Protein AF-A0A957PQ03-F1 (afdb_monomer)

Foldseek 3Di:
DFFPLLLLLQQLVVVCVVVVLFDAQAEEFEADLDPNLLSVLVNCLVRNYAYEYEYEPVRDVVSVVSSVVSVHHYHYFHPPQDPPRCRDSNNVSVVCQVPGPRYDYSQCLADLSLLVSLLVPVLVVVCVVCVNQAAEEFEFADSQSNLNNNLVNNCVVPVRRAREYEAEPQAQVQVCLVVVNDRDPPDGGDDADAPDHGDNHHRPSRDSVSHPYYDYDYQLQLLVQQVVCCVPVVAFAGSSQSSRVVRVVVVCVPDDDDHDYHTDGGGGNPVACVASVDPVNCVVVPSDDDPLQQDFLLNLCVVDPDQDADAAEFLAFLLVVVVVCVVVVHFKHFYAYPVQFGDAMAGVVLVVVVVPDPDDDDSRGTCNVSGDHQPAEEERRHTVVVRVVCQVVPHWHFYDDPRHTRGIHHPVSVVCVVVVVD

Solvent-accessible surface area (backbone atoms only — not comparable to full-atom values): 22159 Å² total; per-residue (Å²): 122,61,38,61,31,30,56,32,23,38,42,43,53,54,50,33,46,75,72,62,63,40,54,91,65,18,33,45,21,31,61,37,75,49,59,48,45,48,11,34,32,53,42,24,54,76,68,52,34,44,40,40,32,19,25,45,63,83,56,59,68,67,49,55,51,54,42,41,73,51,65,32,47,77,45,75,22,59,66,87,38,48,89,86,35,74,57,4,27,59,39,44,22,54,47,48,25,71,70,41,81,50,28,39,62,63,45,67,42,63,29,63,49,35,15,47,40,17,38,77,40,58,19,51,51,54,39,62,78,42,76,63,56,60,39,33,40,30,31,50,33,38,46,22,16,61,56,28,9,27,28,54,38,43,36,73,76,40,70,82,45,43,25,33,36,19,34,37,59,32,35,34,52,62,55,15,54,77,48,80,72,38,80,53,92,88,69,66,63,48,88,69,79,57,60,82,41,37,37,82,63,85,36,76,22,39,51,65,88,50,51,75,44,74,36,72,26,49,56,51,55,9,37,52,40,19,53,46,37,30,75,77,70,67,47,62,35,21,44,42,23,6,24,17,51,49,18,44,53,63,53,52,73,74,57,80,81,94,77,39,73,47,73,51,65,47,31,42,25,82,84,35,52,92,32,73,70,25,66,66,50,23,42,76,71,65,53,46,77,82,58,69,59,74,37,31,45,40,58,52,56,69,45,41,85,81,68,82,70,67,68,44,47,74,69,40,26,42,50,60,53,52,49,53,27,64,76,68,75,44,63,64,31,48,25,20,50,98,88,48,35,64,72,23,28,40,42,57,66,44,57,54,53,56,74,68,48,100,67,91,82,56,60,77,42,55,40,63,86,53,52,37,75,62,88,36,73,42,47,42,80,37,37,38,52,81,48,42,60,44,40,75,77,68,43,55,39,38,27,29,61,90,56,28,74,66,39,76,47,43,66,63,58,53,51,37,40,74,70,66,75,68

Mean predicted aligned error: 11.16 Å

Sequence (422 aa):
GGSVKDRVGANIIEQAEKRGEIKPGGTIVEATSGNTGVGLAIAAALKGYKTIFVMPDKMSNEKILLLRAYGAKVVITPTEAGPGDPRSYYEVAKKFAREVPNAILANQYHNPDNPQTHIESTGPEIWEQTDGKVTDVIIGIGTGGTITGVGRYLKAKNPNITIVGVDIEGSILTEIWQNNGIIPPGAYPKTYKVEGIGEDFLPSTMDIRVVDAIERAGDRESFLWARQLVRQEGIFAGGSSGSAIAGALKYCRKLSGDRLTVVILPDSGSRYLSKFYDDKWMREFGFLTMEFGEMSLGDLMIAKQNKTLYTATLGDSIRKVELVMRQHAISQLPVVDKDGALVGLIEEVDMLKHMLEEHNHSNDEPIDSLVQKAGAVYSPSTSLDDAMHSLTEGLALIIVDGNRPAGILTKIDVLDFVAGKI

Secondary structure (DSSP, 8-state):
--BTHHHHHHHHHHHHHHTTSS-TT-EEEEE-SSHHHHHHHHHHHHHT-EEEEEEETTS-HHHHHHHHHTTPEEEEE-TT--TTSTTSHHHHHHHHHHHSTTEEE--TTT-THHHHHIIIIIHHHHHHHTTT---EEEEE-SSSHHHHHHHHHHHHH-TT-EEEEEEEBTBSHHHHHHTTT---TT------S--S---SS--TT--GGG--EEEEE-HHHHHHHHHHHHHHH---B-HHHHHHHHHHHHHHTT--SS--EEE---BBGGGGTTTTTSHHHHHHTT-S---GGG-BHHHHHHH-S--PPP-EETT-BHHHHHHHHHHHT-SEEEEE-TTS-EEEEEEHHHHHHHHTSSS---TTSBGGGTPBPPS-EE-TTSBHHHHHHHHHTTPPEEEEETTEEEEEE-HHHHHHHHTT--

Nearest PDB structures (foldseek):
  4l27-assembly2_C  TM=6.900E-01  e=5.111E-43  Homo sapiens
  4l28-assembly2_B  TM=6.724E-01  e=2.227E-42  Homo sapiens
  6c2h-assembly1_A  TM=9.148E-01  e=8.352E-32  Saccharomyces cerevisiae S288C
  7xrq-assembly1_A  TM=9.676E-01  e=1.534E-29  Candida albicans SC5314
  7xrq-assembly1_B  TM=9.569E-01  e=1.622E-27  Candida albicans SC5314

pLDDT: mean 92.01, std 8.08, range [51.25, 98.94]

Structure (mmCIF, N/CA/C/O backbone):
data_AF-A0A957PQ03-F1
#
_entry.id   AF-A0A957PQ03-F1
#
loop_
_atom_site.group_PDB
_atom_site.id
_atom_site.type_symbol
_atom_site.label_atom_id
_atom_site.label_alt_id
_atom_site.label_comp_id
_atom_site.label_asym_id
_atom_site.label_entity_id
_atom_site.label_seq_id
_atom_site.pdbx_PDB_ins_code
_atom_site.Cartn_x
_atom_site.Cartn_y
_atom_site.Cartn_z
_atom_site.occupancy
_atom_site.B_iso_or_equiv
_atom_site.auth_seq_id
_atom_site.auth_comp_id
_atom_site.auth_asym_id
_atom_site.auth_atom_id
_atom_site.pdbx_PDB_model_num
ATOM 1 N N . GLY A 1 1 ? 2.574 -13.586 -3.336 1.00 88.38 1 GLY A N 1
ATOM 2 C CA . GLY A 1 1 ? 2.830 -12.659 -2.216 1.00 88.38 1 GLY A CA 1
ATOM 3 C C . GLY A 1 1 ? 1.717 -11.649 -1.982 1.00 88.38 1 GLY A C 1
ATOM 4 O O . GLY A 1 1 ? 1.658 -11.086 -0.891 1.00 88.38 1 GLY A O 1
ATOM 5 N N . GLY A 1 2 ? 0.824 -11.422 -2.951 1.00 92.50 2 GLY A N 1
ATOM 6 C CA . GLY A 1 2 ? -0.335 -10.534 -2.802 1.00 92.50 2 GLY A CA 1
ATOM 7 C C . GLY A 1 2 ? -0.042 -9.091 -3.212 1.00 92.50 2 GLY A C 1
ATOM 8 O O . GLY A 1 2 ? -0.661 -8.173 -2.677 1.00 92.50 2 GLY A O 1
ATOM 9 N N . SER A 1 3 ? 0.940 -8.883 -4.098 1.00 95.69 3 SER A N 1
ATOM 10 C CA . SER A 1 3 ? 1.253 -7.562 -4.642 1.00 95.69 3 SER A CA 1
ATOM 11 C C . SER A 1 3 ? 1.918 -7.631 -6.019 1.00 95.69 3 SER A C 1
ATOM 13 O O . SER A 1 3 ? 2.562 -8.618 -6.370 1.00 95.69 3 SER A O 1
ATOM 15 N N . VAL A 1 4 ? 1.872 -6.523 -6.757 1.00 97.06 4 VAL A N 1
ATOM 16 C CA . VAL A 1 4 ? 2.559 -6.317 -8.041 1.00 97.06 4 VAL A CA 1
ATOM 17 C C . VAL A 1 4 ? 4.072 -6.553 -7.957 1.00 97.06 4 VAL A C 1
ATOM 19 O O . VAL A 1 4 ? 4.701 -6.928 -8.945 1.00 97.06 4 VAL A O 1
ATOM 22 N N . LYS A 1 5 ? 4.668 -6.372 -6.771 1.00 96.56 5 LYS A N 1
ATOM 23 C CA . LYS A 1 5 ? 6.111 -6.535 -6.554 1.00 96.56 5 LYS A CA 1
ATOM 24 C C . LYS A 1 5 ? 6.556 -7.998 -6.520 1.00 96.56 5 LYS A C 1
ATOM 26 O O . LYS A 1 5 ? 7.752 -8.249 -6.622 1.00 96.56 5 LYS A O 1
ATOM 31 N N . ASP A 1 6 ? 5.622 -8.951 -6.462 1.00 97.06 6 ASP A N 1
ATOM 32 C CA . ASP A 1 6 ? 5.926 -10.378 -6.617 1.00 97.06 6 ASP A CA 1
ATOM 33 C C . ASP A 1 6 ? 6.585 -10.653 -7.980 1.00 97.06 6 ASP A C 1
ATOM 35 O O . ASP A 1 6 ? 7.568 -11.387 -8.057 1.00 97.06 6 ASP A O 1
ATOM 39 N N . ARG A 1 7 ? 6.098 -9.985 -9.038 1.00 98.00 7 ARG A N 1
ATOM 40 C CA . ARG A 1 7 ? 6.652 -10.078 -10.399 1.00 98.00 7 ARG A CA 1
ATOM 41 C C . ARG A 1 7 ? 8.103 -9.604 -10.439 1.00 98.00 7 ARG A C 1
ATOM 43 O O . ARG A 1 7 ? 8.971 -10.281 -10.975 1.00 98.00 7 ARG A O 1
ATOM 50 N N . VAL A 1 8 ? 8.350 -8.441 -9.835 1.00 97.38 8 VAL A N 1
ATOM 51 C CA . VAL A 1 8 ? 9.665 -7.787 -9.821 1.00 97.38 8 VAL A CA 1
ATOM 52 C C . VAL A 1 8 ? 10.662 -8.597 -8.998 1.00 97.38 8 VAL A C 1
ATOM 54 O O . VAL A 1 8 ? 11.780 -8.826 -9.446 1.00 97.38 8 VAL A O 1
ATOM 57 N N . GLY A 1 9 ? 10.256 -9.065 -7.813 1.00 96.75 9 GLY A N 1
ATOM 58 C CA . GLY A 1 9 ? 11.115 -9.865 -6.944 1.00 96.75 9 GLY A CA 1
ATOM 59 C C . GLY A 1 9 ? 11.570 -11.167 -7.605 1.00 96.75 9 GLY A C 1
ATOM 60 O O . GLY A 1 9 ? 12.756 -11.486 -7.560 1.00 96.75 9 GLY A O 1
ATOM 61 N N . ALA A 1 10 ? 10.654 -11.882 -8.266 1.00 97.31 10 ALA A N 1
ATOM 62 C CA . ALA A 1 10 ? 10.994 -13.089 -9.013 1.00 97.31 10 ALA A CA 1
ATOM 63 C C . ALA A 1 10 ? 11.930 -12.787 -10.196 1.00 97.31 10 ALA A C 1
ATOM 65 O O . ALA A 1 10 ? 12.998 -13.393 -10.294 1.00 97.31 10 ALA A O 1
ATOM 66 N N . ASN A 1 11 ? 11.581 -11.807 -11.038 1.00 98.06 11 ASN A N 1
ATOM 67 C CA . ASN A 1 11 ? 12.360 -11.505 -12.238 1.00 98.06 11 ASN A CA 1
ATOM 68 C C . ASN A 1 11 ? 13.771 -10.992 -11.909 1.00 98.06 11 ASN A C 1
ATOM 70 O O . ASN A 1 11 ? 14.725 -11.424 -12.540 1.00 98.06 11 ASN A O 1
ATOM 74 N N . ILE A 1 12 ? 13.948 -10.140 -10.888 1.00 98.12 12 ILE A N 1
ATOM 75 C CA . ILE A 1 12 ? 15.289 -9.679 -10.477 1.00 98.12 12 ILE A CA 1
ATOM 76 C C . ILE A 1 12 ? 16.208 -10.869 -10.162 1.00 98.12 12 ILE A C 1
ATOM 78 O O . ILE A 1 12 ? 17.358 -10.892 -10.600 1.00 98.12 12 ILE A O 1
ATOM 82 N N . ILE A 1 13 ? 15.710 -11.867 -9.425 1.00 98.12 13 ILE A N 1
ATOM 83 C CA . ILE A 1 13 ? 16.502 -13.054 -9.079 1.00 98.12 13 ILE A CA 1
ATOM 84 C C . ILE A 1 13 ? 16.792 -13.887 -10.332 1.00 98.12 13 ILE A C 1
ATOM 86 O O . ILE A 1 13 ? 17.935 -14.275 -10.551 1.00 98.12 13 ILE A O 1
ATOM 90 N N . GLU A 1 14 ? 15.791 -14.121 -11.180 1.00 98.00 14 GLU A N 1
ATOM 91 C CA . GLU A 1 14 ? 15.952 -14.911 -12.409 1.00 98.00 14 GLU A CA 1
ATOM 92 C C . GLU A 1 14 ? 16.926 -14.282 -13.407 1.00 98.00 14 GLU A C 1
ATOM 94 O O . GLU A 1 14 ? 17.697 -14.984 -14.064 1.00 98.00 14 GLU A O 1
ATOM 99 N N . GLN A 1 15 ? 16.924 -12.958 -13.535 1.00 98.31 15 GLN A N 1
ATOM 100 C CA . GLN A 1 15 ? 17.860 -12.273 -14.417 1.00 98.31 15 GLN A CA 1
ATOM 101 C C . GLN A 1 15 ? 19.276 -12.259 -13.827 1.00 98.31 15 GLN A C 1
ATOM 103 O O . GLN A 1 15 ? 20.239 -12.479 -1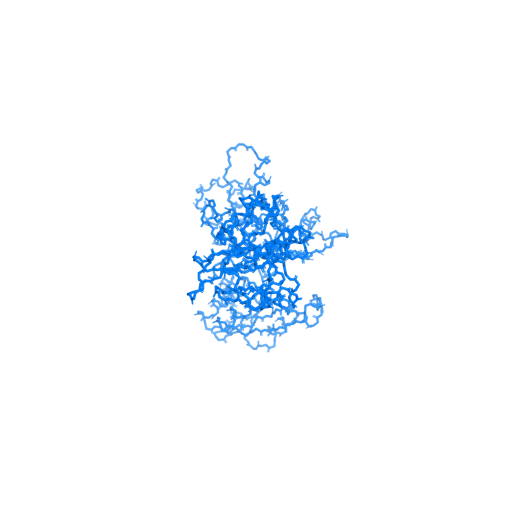4.563 1.00 98.31 15 GLN A O 1
ATOM 108 N N . ALA A 1 16 ? 19.419 -12.108 -12.507 1.00 97.88 16 ALA A N 1
ATOM 109 C CA . ALA A 1 16 ? 20.711 -12.249 -11.835 1.00 97.88 16 ALA A CA 1
ATOM 110 C C . ALA A 1 16 ? 21.294 -13.669 -11.982 1.00 97.88 16 ALA A C 1
ATOM 112 O O . ALA A 1 16 ? 22.495 -13.824 -12.213 1.00 97.88 16 ALA A O 1
ATOM 113 N N . GLU A 1 17 ? 20.451 -14.708 -11.917 1.00 98.12 17 GLU A N 1
ATOM 114 C CA . GLU A 1 17 ? 20.827 -16.097 -12.220 1.00 98.12 17 GLU A CA 1
ATOM 115 C C . GLU A 1 17 ? 21.345 -16.226 -13.661 1.00 98.12 17 GLU A C 1
ATOM 117 O O . GLU A 1 17 ? 22.442 -16.744 -13.878 1.00 98.12 17 GLU A O 1
ATOM 122 N N . LYS A 1 18 ? 20.597 -15.709 -14.648 1.00 98.06 18 LYS A N 1
ATOM 123 C CA . LYS A 1 18 ? 20.981 -15.754 -16.074 1.00 98.06 18 LYS A CA 1
ATOM 124 C C . LYS A 1 18 ? 22.293 -15.022 -16.355 1.00 98.06 18 LYS A C 1
ATOM 126 O O . LYS A 1 18 ? 23.081 -15.482 -17.178 1.00 98.06 18 LYS A O 1
ATOM 131 N N . ARG A 1 19 ? 22.537 -13.898 -15.674 1.00 98.00 19 ARG A N 1
ATOM 132 C CA . ARG A 1 19 ? 23.783 -13.121 -15.784 1.00 98.00 19 ARG A CA 1
ATOM 133 C C . ARG A 1 19 ? 24.948 -13.726 -14.993 1.00 98.00 19 ARG A C 1
ATOM 135 O O . ARG A 1 19 ? 26.073 -13.254 -15.122 1.00 98.00 19 ARG A O 1
ATOM 142 N N . GLY A 1 20 ? 24.708 -14.769 -14.194 1.00 97.50 20 GLY A N 1
ATOM 143 C CA . GLY A 1 20 ? 25.727 -15.392 -13.346 1.00 97.50 20 GLY A CA 1
ATOM 144 C C . GLY A 1 20 ? 26.179 -14.515 -12.171 1.00 97.50 20 GLY A C 1
ATOM 145 O O . GLY A 1 20 ? 27.237 -14.771 -11.594 1.00 97.50 20 GLY A O 1
ATOM 146 N N . GLU A 1 21 ? 25.393 -13.495 -11.813 1.00 97.31 21 GLU A N 1
ATOM 147 C CA . GLU A 1 21 ? 25.666 -12.561 -10.708 1.00 97.31 21 GLU A CA 1
ATOM 148 C C . GLU A 1 21 ? 25.490 -13.232 -9.342 1.00 97.31 21 GLU A C 1
ATOM 150 O O . GLU A 1 21 ? 26.140 -12.853 -8.368 1.00 97.31 21 GLU A O 1
ATOM 155 N N . ILE A 1 22 ? 24.639 -14.259 -9.280 1.00 97.69 22 ILE A N 1
ATOM 156 C CA . ILE A 1 22 ? 24.399 -15.063 -8.087 1.00 97.69 22 ILE A CA 1
ATOM 157 C C . ILE A 1 22 ? 24.501 -16.557 -8.399 1.00 97.69 22 ILE A C 1
ATOM 159 O O . ILE A 1 22 ? 23.992 -17.049 -9.403 1.00 97.69 22 ILE A O 1
ATOM 163 N N . LYS A 1 23 ? 25.164 -17.301 -7.513 1.00 97.88 23 LYS A N 1
ATOM 164 C CA . LYS A 1 23 ? 25.306 -18.766 -7.571 1.00 97.88 23 LYS A CA 1
ATOM 165 C C . LYS A 1 23 ? 24.372 -19.437 -6.556 1.00 97.88 23 LYS A C 1
ATOM 167 O O . LYS A 1 23 ? 24.027 -18.784 -5.567 1.00 97.88 23 LYS A O 1
ATOM 172 N N . PRO A 1 24 ? 24.009 -20.726 -6.727 1.00 97.75 24 PRO A N 1
ATOM 173 C CA . PRO A 1 24 ? 23.159 -21.455 -5.779 1.00 97.75 24 PRO A CA 1
ATOM 174 C C . PRO A 1 24 ? 23.573 -21.263 -4.311 1.00 97.75 24 PRO A C 1
ATOM 176 O O . PRO A 1 24 ? 24.762 -21.281 -3.987 1.00 97.75 24 PRO A O 1
ATOM 179 N N . GLY A 1 25 ? 22.594 -21.042 -3.427 1.00 96.88 25 GLY A N 1
ATOM 180 C CA . GLY A 1 25 ? 22.829 -20.766 -2.002 1.00 96.88 25 GLY A CA 1
ATOM 181 C C . GLY A 1 25 ? 23.329 -19.348 -1.677 1.00 96.88 25 GLY A C 1
ATOM 182 O O . GLY A 1 25 ? 23.723 -19.088 -0.536 1.00 96.88 25 GLY A O 1
ATOM 183 N N . GLY A 1 26 ? 23.339 -18.442 -2.662 1.00 98.19 26 GLY A N 1
ATOM 184 C CA . GLY A 1 26 ? 23.675 -17.025 -2.500 1.00 98.19 26 GLY A CA 1
ATOM 185 C C . GLY A 1 26 ? 22.696 -16.225 -1.638 1.00 98.19 26 GLY A C 1
ATOM 186 O O . GLY A 1 26 ? 21.725 -16.760 -1.098 1.00 98.19 26 GLY A O 1
ATOM 187 N N . THR A 1 27 ? 22.978 -14.930 -1.490 1.00 98.50 27 THR A N 1
ATOM 188 C CA . THR A 1 27 ? 22.217 -14.024 -0.618 1.00 98.50 27 THR A CA 1
ATOM 189 C C . THR A 1 27 ? 21.630 -12.847 -1.392 1.00 98.50 27 THR A C 1
ATOM 191 O O . THR A 1 27 ? 22.351 -12.076 -2.015 1.00 98.50 27 THR A O 1
ATOM 194 N N . ILE A 1 28 ? 20.319 -12.658 -1.298 1.00 98.31 28 ILE A N 1
ATOM 195 C CA . ILE A 1 28 ? 19.635 -11.477 -1.822 1.00 98.31 28 ILE A CA 1
ATOM 196 C C . ILE A 1 28 ? 19.598 -10.412 -0.733 1.00 98.31 28 ILE A C 1
ATOM 198 O O . ILE A 1 28 ? 19.113 -10.663 0.372 1.00 98.31 28 ILE A O 1
ATOM 202 N N . VAL A 1 29 ? 20.096 -9.222 -1.041 1.00 97.88 29 VAL A N 1
ATOM 203 C CA . VAL A 1 29 ? 20.077 -8.077 -0.134 1.00 97.88 29 VAL A CA 1
ATOM 204 C C . VAL A 1 29 ? 19.153 -7.007 -0.700 1.00 97.88 29 VAL A C 1
ATOM 206 O O . VAL A 1 29 ? 19.215 -6.718 -1.893 1.00 97.88 29 VAL A O 1
ATOM 209 N N . GLU A 1 30 ? 18.310 -6.403 0.140 1.00 95.94 30 GLU A N 1
ATOM 210 C CA . GLU A 1 30 ? 17.498 -5.256 -0.277 1.00 95.94 30 GLU A CA 1
ATOM 211 C C . GLU A 1 30 ? 17.220 -4.273 0.865 1.00 95.94 30 GLU A C 1
ATOM 213 O O . GLU A 1 30 ? 16.955 -4.659 2.007 1.00 95.94 30 GLU A O 1
ATOM 218 N N . ALA A 1 31 ? 17.247 -2.984 0.526 1.00 91.44 31 ALA A N 1
ATOM 219 C CA . ALA A 1 31 ? 16.775 -1.887 1.363 1.00 91.44 31 ALA A CA 1
ATOM 220 C C . ALA A 1 31 ? 15.249 -1.756 1.213 1.00 91.44 31 ALA A C 1
ATOM 222 O O . ALA A 1 31 ? 14.755 -1.039 0.343 1.00 91.44 31 ALA A O 1
ATOM 223 N N . THR A 1 32 ? 14.479 -2.506 2.007 1.00 84.06 32 THR A N 1
ATOM 224 C CA . THR A 1 32 ? 13.015 -2.522 1.887 1.00 84.06 32 THR A CA 1
ATOM 225 C C . THR A 1 32 ? 12.320 -3.042 3.141 1.00 84.06 32 THR A C 1
ATOM 227 O O . THR A 1 32 ? 12.793 -3.950 3.823 1.00 84.06 32 THR A O 1
ATOM 230 N N . SER A 1 33 ? 11.138 -2.495 3.405 1.00 64.19 33 SER A N 1
ATOM 231 C CA . SER A 1 33 ? 10.172 -2.985 4.397 1.00 64.19 33 SER A CA 1
ATOM 232 C C . SER A 1 33 ? 8.818 -3.332 3.773 1.00 64.19 33 SER A C 1
ATOM 234 O O . SER A 1 33 ? 7.845 -3.595 4.481 1.00 64.19 33 SER A O 1
ATOM 236 N N . GLY A 1 34 ? 8.727 -3.257 2.444 1.00 81.44 34 GLY A N 1
ATOM 237 C CA . GLY A 1 34 ? 7.470 -3.289 1.712 1.00 81.44 34 GLY A CA 1
ATOM 238 C C . GLY A 1 34 ? 7.278 -4.551 0.882 1.00 81.44 34 GLY A C 1
ATOM 239 O O . GLY A 1 34 ? 7.919 -5.585 1.069 1.00 81.44 34 GLY A O 1
ATOM 240 N N . ASN A 1 35 ? 6.384 -4.423 -0.090 1.00 91.38 35 ASN A N 1
ATOM 241 C CA . ASN A 1 35 ? 5.962 -5.491 -0.986 1.00 91.38 35 ASN A CA 1
ATOM 242 C C . ASN A 1 35 ? 7.118 -6.138 -1.774 1.00 91.38 35 ASN A C 1
ATOM 244 O O . ASN A 1 35 ? 7.113 -7.349 -1.977 1.00 91.38 35 ASN A O 1
ATOM 248 N N . THR A 1 36 ? 8.149 -5.373 -2.147 1.00 93.19 36 THR A N 1
ATOM 249 C CA . THR A 1 36 ? 9.339 -5.910 -2.832 1.00 93.19 36 THR A CA 1
ATOM 250 C C . THR A 1 36 ? 10.122 -6.884 -1.961 1.00 93.19 36 THR A C 1
ATOM 252 O O . THR A 1 36 ? 10.529 -7.933 -2.450 1.00 93.19 36 THR A O 1
ATOM 255 N N . GLY A 1 37 ? 10.266 -6.602 -0.662 1.00 93.44 37 GLY A N 1
ATOM 256 C CA . GLY A 1 37 ? 10.903 -7.533 0.273 1.00 93.44 37 GLY A CA 1
ATOM 257 C C . GLY A 1 37 ? 10.165 -8.864 0.334 1.00 93.44 37 GLY A C 1
ATOM 258 O O . GLY A 1 37 ? 10.791 -9.914 0.278 1.00 93.44 37 GLY A O 1
ATOM 259 N N . VAL A 1 38 ? 8.829 -8.831 0.360 1.00 93.50 38 VAL A N 1
ATOM 260 C CA . VAL A 1 38 ? 8.001 -10.047 0.352 1.00 93.50 38 VAL A CA 1
ATOM 261 C C . VAL A 1 38 ? 8.162 -10.823 -0.957 1.00 93.50 38 VAL A C 1
ATOM 263 O O . VAL A 1 38 ? 8.363 -12.034 -0.914 1.00 93.50 38 VAL A O 1
ATOM 266 N N . GLY A 1 39 ? 8.123 -10.143 -2.107 1.00 95.81 39 GLY A N 1
ATOM 267 C CA . GLY A 1 39 ? 8.328 -10.776 -3.414 1.00 95.81 39 GLY A CA 1
ATOM 268 C C . GLY A 1 39 ? 9.694 -11.461 -3.523 1.00 95.81 39 GLY A C 1
ATOM 269 O O . GLY A 1 39 ? 9.773 -12.631 -3.898 1.00 95.81 39 GLY A O 1
ATOM 270 N N . LEU A 1 40 ? 10.761 -10.766 -3.111 1.00 97.25 40 LEU A N 1
ATOM 271 C CA . LEU A 1 40 ? 12.119 -11.317 -3.058 1.00 97.25 40 LEU A CA 1
ATOM 272 C C . LEU A 1 40 ? 12.222 -12.483 -2.068 1.00 97.25 40 LEU A C 1
ATOM 274 O O . LEU A 1 40 ? 12.863 -13.479 -2.381 1.00 97.25 40 LEU A O 1
ATOM 278 N N . ALA A 1 41 ? 11.587 -12.390 -0.896 1.00 95.69 41 ALA A N 1
ATOM 279 C CA . ALA A 1 41 ? 11.620 -13.442 0.119 1.00 95.69 41 ALA A CA 1
ATOM 280 C C . ALA A 1 41 ? 10.975 -14.740 -0.376 1.00 95.69 41 ALA A C 1
ATOM 282 O O . ALA A 1 41 ? 11.547 -15.812 -0.202 1.00 95.69 41 ALA A O 1
ATOM 283 N N . ILE A 1 42 ? 9.815 -14.638 -1.029 1.00 95.81 42 ILE A N 1
ATOM 284 C CA . ILE A 1 42 ? 9.108 -15.791 -1.598 1.00 95.81 42 ILE A CA 1
ATOM 285 C C . ILE A 1 42 ? 9.960 -16.444 -2.689 1.00 95.81 42 ILE A C 1
ATOM 287 O O . ILE A 1 42 ? 10.191 -17.651 -2.647 1.00 95.81 42 ILE A O 1
ATOM 291 N N . ALA A 1 43 ? 10.457 -15.653 -3.642 1.00 97.06 43 ALA A N 1
ATOM 292 C CA . ALA A 1 43 ? 11.277 -16.170 -4.734 1.00 97.06 43 ALA A CA 1
ATOM 293 C C . ALA A 1 43 ? 12.589 -16.792 -4.220 1.00 97.06 43 ALA A C 1
ATOM 295 O O . ALA A 1 43 ? 12.969 -17.879 -4.655 1.00 97.06 43 ALA A O 1
ATOM 296 N N . ALA A 1 44 ? 13.239 -16.159 -3.240 1.00 97.25 44 ALA A N 1
ATOM 297 C CA . ALA A 1 44 ? 14.436 -16.685 -2.595 1.00 97.25 44 ALA A CA 1
ATOM 298 C C . ALA A 1 44 ? 14.174 -18.003 -1.854 1.00 97.25 44 ALA A C 1
ATOM 300 O O . ALA A 1 44 ? 14.944 -18.947 -2.020 1.00 97.25 44 ALA A O 1
ATOM 301 N N . ALA A 1 45 ? 13.079 -18.098 -1.095 1.00 96.12 45 ALA A N 1
ATOM 302 C CA . ALA A 1 45 ? 12.712 -19.316 -0.376 1.00 96.12 45 ALA A CA 1
ATOM 303 C C . ALA A 1 45 ? 12.485 -20.500 -1.332 1.00 96.12 45 ALA A C 1
ATOM 305 O O . ALA A 1 45 ? 12.952 -21.604 -1.061 1.00 96.12 45 ALA A O 1
ATOM 306 N N . LEU A 1 46 ? 11.831 -20.264 -2.475 1.00 95.94 46 LEU A N 1
ATOM 307 C CA . LEU A 1 46 ? 11.588 -21.295 -3.491 1.00 95.94 46 LEU A CA 1
ATOM 308 C C . LEU A 1 46 ? 12.864 -21.721 -4.233 1.00 95.94 46 LEU A C 1
ATOM 310 O O . LEU A 1 46 ? 12.987 -22.880 -4.621 1.00 95.94 46 LEU A O 1
ATOM 314 N N . LYS A 1 47 ? 13.813 -20.799 -4.428 1.00 96.81 47 LYS A N 1
ATOM 315 C CA . LYS A 1 47 ? 15.068 -21.035 -5.166 1.00 96.81 47 LYS A CA 1
ATOM 316 C C . LYS A 1 47 ? 16.259 -21.414 -4.271 1.00 96.81 47 LYS A C 1
ATOM 318 O O . LYS A 1 47 ? 17.345 -21.684 -4.774 1.00 96.81 47 LYS A O 1
ATOM 323 N N . GLY A 1 48 ? 16.075 -21.457 -2.950 1.00 96.69 48 GLY A N 1
ATOM 324 C CA . GLY A 1 48 ? 17.128 -21.820 -1.994 1.00 96.69 48 GLY A CA 1
ATOM 325 C C . GLY A 1 48 ? 18.157 -20.713 -1.728 1.00 96.69 48 GLY A C 1
ATOM 326 O O . GLY A 1 48 ? 19.310 -21.008 -1.405 1.00 96.69 48 GLY A O 1
ATOM 327 N N . TYR A 1 49 ? 17.763 -19.445 -1.859 1.00 98.38 49 TYR A N 1
ATOM 328 C CA . TYR A 1 49 ? 18.590 -18.289 -1.512 1.00 98.38 49 TYR A CA 1
ATOM 329 C C . TYR A 1 49 ? 18.329 -17.797 -0.090 1.00 98.38 49 TYR A C 1
ATOM 331 O O . TYR A 1 49 ? 17.222 -17.878 0.440 1.00 98.38 49 TYR A O 1
ATOM 339 N N . LYS A 1 50 ? 19.363 -17.216 0.518 1.00 98.12 50 LYS A N 1
ATOM 340 C CA . LYS A 1 50 ? 19.245 -16.459 1.768 1.00 98.12 50 LYS A CA 1
ATOM 341 C C . LYS A 1 50 ? 18.782 -15.043 1.453 1.00 98.12 50 LYS A C 1
ATOM 343 O O . LYS A 1 50 ? 19.072 -14.522 0.379 1.00 98.12 50 LYS A O 1
ATOM 348 N N . THR A 1 51 ? 18.130 -14.384 2.403 1.00 97.75 51 THR A N 1
ATOM 349 C CA . THR A 1 51 ? 17.733 -12.979 2.261 1.00 97.75 51 THR A CA 1
ATOM 350 C C . THR A 1 51 ? 18.188 -12.144 3.452 1.00 97.75 51 THR A C 1
ATOM 352 O O . THR A 1 51 ? 18.120 -12.583 4.604 1.00 97.75 51 THR A O 1
ATOM 355 N N . ILE A 1 52 ? 18.672 -10.933 3.169 1.00 97.19 52 ILE A N 1
ATOM 356 C CA . ILE A 1 52 ? 18.967 -9.896 4.160 1.00 97.19 52 ILE A CA 1
ATOM 357 C C . ILE A 1 52 ? 18.185 -8.645 3.768 1.00 97.19 52 ILE A C 1
ATOM 359 O O . ILE A 1 52 ? 18.486 -8.010 2.760 1.00 97.19 52 ILE A O 1
ATOM 363 N N . PHE A 1 53 ? 17.210 -8.264 4.584 1.00 96.12 53 PHE A N 1
ATOM 364 C CA . PHE A 1 53 ? 16.452 -7.035 4.374 1.00 96.12 53 PHE A CA 1
ATOM 365 C C . PHE A 1 53 ? 16.818 -6.000 5.416 1.00 96.12 53 PHE A C 1
ATOM 367 O O . PHE A 1 53 ? 16.819 -6.281 6.616 1.00 96.12 53 PHE A O 1
ATOM 374 N N . VAL A 1 54 ? 17.138 -4.806 4.937 1.00 93.69 54 VAL A N 1
ATOM 375 C CA . VAL A 1 54 ? 17.518 -3.675 5.774 1.00 93.69 54 VAL A CA 1
ATOM 376 C C . VAL A 1 54 ? 16.378 -2.671 5.769 1.00 93.69 54 VAL A C 1
ATOM 378 O O . VAL A 1 54 ? 15.919 -2.263 4.700 1.00 93.69 54 VAL A O 1
ATOM 381 N N . MET A 1 55 ? 15.911 -2.280 6.952 1.00 90.50 55 MET A N 1
ATOM 382 C CA . MET A 1 55 ? 14.814 -1.327 7.085 1.00 90.50 55 MET A CA 1
ATOM 383 C C . MET A 1 55 ? 14.989 -0.376 8.276 1.00 90.50 55 MET A C 1
ATOM 385 O O . MET A 1 55 ? 15.599 -0.761 9.274 1.00 90.50 55 MET A O 1
ATOM 389 N N . PRO A 1 56 ? 14.423 0.841 8.206 1.00 84.81 56 PRO A N 1
ATOM 390 C CA . PRO A 1 56 ? 14.387 1.764 9.338 1.00 84.81 56 PRO A CA 1
ATOM 391 C C . PRO A 1 56 ? 13.573 1.243 10.535 1.00 84.81 56 PRO A C 1
ATOM 393 O O . PRO A 1 56 ? 12.607 0.500 10.357 1.00 84.81 56 PRO A O 1
ATOM 396 N N . ASP A 1 57 ? 13.902 1.699 11.742 1.00 81.50 57 ASP A N 1
ATOM 397 C CA . ASP A 1 57 ? 13.209 1.369 13.000 1.00 81.50 57 ASP A CA 1
ATOM 398 C C . ASP A 1 57 ? 11.774 1.915 13.123 1.00 81.50 57 ASP A C 1
ATOM 400 O O . ASP A 1 57 ? 11.002 1.403 13.930 1.00 81.50 57 ASP A O 1
ATOM 404 N N . LYS A 1 58 ? 11.354 2.865 12.274 1.00 74.06 58 LYS A N 1
ATOM 405 C CA . LYS A 1 58 ? 9.948 3.314 12.190 1.00 74.06 58 LYS A CA 1
ATOM 406 C C . LYS A 1 58 ? 8.993 2.295 11.555 1.00 74.06 58 LYS A C 1
ATOM 408 O O . LYS A 1 58 ? 7.791 2.551 11.469 1.00 74.06 58 LYS A O 1
ATOM 413 N N . MET A 1 59 ? 9.507 1.193 11.007 1.00 75.69 59 MET A N 1
ATOM 414 C CA . MET A 1 59 ? 8.688 0.199 10.309 1.00 75.69 59 MET A CA 1
ATOM 415 C C . MET A 1 59 ? 7.917 -0.675 11.298 1.00 75.69 59 MET A C 1
ATOM 417 O O . MET A 1 59 ? 8.411 -1.009 12.369 1.00 75.69 59 MET A O 1
ATOM 421 N N . SER A 1 60 ? 6.690 -1.057 10.932 1.00 71.38 60 SER A N 1
ATOM 422 C CA . SER A 1 60 ? 5.815 -1.798 11.843 1.00 71.38 60 SER A CA 1
ATOM 423 C C . SER A 1 60 ? 6.334 -3.212 12.124 1.00 71.38 60 SER A C 1
ATOM 425 O O . SER A 1 60 ? 6.967 -3.851 11.273 1.00 71.38 60 SER A O 1
ATOM 427 N N . ASN A 1 61 ? 6.040 -3.724 13.320 1.00 80.06 61 ASN A N 1
ATOM 428 C CA . ASN A 1 61 ? 6.512 -5.039 13.746 1.00 80.06 61 ASN A CA 1
ATOM 429 C C . ASN A 1 61 ? 5.944 -6.171 12.871 1.00 80.06 61 ASN A C 1
ATOM 431 O O . ASN A 1 61 ? 6.632 -7.152 12.601 1.00 80.06 61 ASN A O 1
ATOM 435 N N . GLU A 1 62 ? 4.730 -6.019 12.343 1.00 79.94 62 GLU A N 1
ATOM 436 C CA . GLU A 1 62 ? 4.092 -6.987 11.443 1.00 79.94 62 GLU A CA 1
ATOM 437 C C . GLU A 1 62 ? 4.909 -7.200 10.166 1.00 79.94 62 GLU A C 1
ATOM 439 O O . GLU A 1 62 ? 5.050 -8.331 9.704 1.00 79.94 62 GLU A O 1
ATOM 444 N N . LYS A 1 63 ? 5.505 -6.135 9.613 1.00 78.69 63 LYS A N 1
ATOM 445 C CA . LYS A 1 63 ? 6.367 -6.230 8.425 1.00 78.69 63 LYS A CA 1
ATOM 446 C C . LYS A 1 63 ? 7.653 -6.996 8.723 1.00 78.69 63 LYS A C 1
ATOM 448 O O . LYS A 1 63 ? 8.073 -7.829 7.921 1.00 78.69 63 LYS A O 1
ATOM 453 N N . ILE A 1 64 ? 8.248 -6.751 9.892 1.00 86.69 64 ILE A N 1
ATOM 454 C CA . ILE A 1 64 ? 9.441 -7.467 10.359 1.00 86.69 64 ILE A CA 1
ATOM 455 C C . ILE A 1 64 ? 9.121 -8.955 10.533 1.00 86.69 64 ILE A C 1
ATOM 457 O O . ILE A 1 64 ? 9.858 -9.809 10.036 1.00 86.69 64 ILE A O 1
ATOM 461 N N . LEU A 1 65 ? 8.016 -9.268 11.213 1.00 88.69 65 LEU A N 1
ATOM 462 C CA . LEU A 1 65 ? 7.575 -10.640 11.458 1.00 88.69 65 LEU A CA 1
ATOM 463 C C . LEU A 1 65 ? 7.239 -11.373 10.158 1.00 88.69 65 LEU A C 1
ATOM 465 O O . LEU A 1 65 ? 7.649 -12.520 9.997 1.00 88.69 65 LEU A O 1
ATOM 469 N N . LEU A 1 66 ? 6.578 -10.709 9.207 1.00 87.88 66 LEU A N 1
ATOM 470 C CA . LEU A 1 66 ? 6.262 -11.289 7.904 1.00 87.88 66 LEU A CA 1
ATOM 471 C C . LEU A 1 66 ? 7.527 -11.703 7.144 1.00 87.88 66 LEU A C 1
ATOM 473 O O . LEU A 1 66 ? 7.604 -12.818 6.635 1.00 87.88 66 LEU A O 1
ATOM 477 N N . LEU A 1 67 ? 8.534 -10.829 7.072 1.00 90.12 67 LEU A N 1
ATOM 478 C CA . LEU A 1 67 ? 9.783 -11.145 6.375 1.00 90.12 67 LEU A CA 1
ATOM 479 C C . LEU A 1 67 ? 10.557 -12.262 7.087 1.00 90.12 67 LEU A C 1
ATOM 481 O O . LEU A 1 67 ? 11.062 -13.173 6.431 1.00 90.12 67 LEU A O 1
ATOM 485 N N . ARG A 1 68 ? 10.590 -12.250 8.425 1.00 91.56 68 ARG A N 1
ATOM 486 C CA . ARG A 1 68 ? 11.187 -13.337 9.219 1.00 91.56 68 ARG A CA 1
ATOM 487 C C . ARG A 1 68 ? 10.470 -14.672 9.020 1.00 91.56 68 ARG A C 1
ATOM 489 O O . ARG A 1 68 ? 11.140 -15.698 8.982 1.00 91.56 68 ARG A O 1
ATOM 496 N N . ALA A 1 69 ? 9.147 -14.672 8.849 1.00 91.25 69 ALA A N 1
ATOM 497 C CA . ALA A 1 69 ? 8.377 -15.884 8.567 1.00 91.25 69 ALA A CA 1
ATOM 498 C C . ALA A 1 69 ? 8.769 -16.528 7.224 1.00 91.25 69 ALA A C 1
ATOM 500 O O . ALA A 1 69 ? 8.761 -17.749 7.109 1.00 91.25 69 ALA A O 1
ATOM 501 N N . TYR A 1 70 ? 9.204 -15.729 6.244 1.00 90.62 70 TYR A N 1
ATOM 502 C CA . TYR A 1 70 ? 9.810 -16.217 4.997 1.00 90.62 70 TYR A CA 1
ATOM 503 C C . TYR A 1 70 ? 11.307 -16.566 5.126 1.00 90.62 70 TYR A C 1
ATOM 505 O O . TYR A 1 70 ? 11.984 -16.768 4.121 1.00 90.62 70 TYR A O 1
ATOM 513 N N . GLY A 1 71 ? 11.849 -16.628 6.346 1.00 90.69 71 GLY A N 1
ATOM 514 C CA . GLY A 1 71 ? 13.246 -16.987 6.607 1.00 90.69 71 GLY A CA 1
ATOM 515 C C . GLY A 1 71 ? 14.249 -15.848 6.406 1.00 90.69 71 GLY A C 1
ATOM 516 O O . GLY A 1 71 ? 15.455 -16.098 6.386 1.00 90.69 71 GLY A O 1
ATOM 517 N N . ALA A 1 72 ? 13.787 -14.601 6.267 1.00 93.94 72 ALA A N 1
ATOM 518 C CA . ALA A 1 72 ? 14.678 -13.468 6.049 1.00 93.94 72 ALA A CA 1
ATOM 519 C C . ALA A 1 72 ? 15.408 -13.023 7.318 1.00 93.94 72 ALA A C 1
ATOM 521 O O . ALA A 1 72 ? 14.814 -12.878 8.393 1.00 93.94 72 ALA A O 1
ATOM 522 N N . LYS A 1 73 ? 16.693 -12.677 7.173 1.00 95.19 73 LYS A N 1
ATOM 523 C CA . LYS A 1 73 ? 17.400 -11.884 8.181 1.00 95.19 73 LYS A CA 1
ATOM 524 C C . LYS A 1 73 ? 16.977 -10.427 8.029 1.00 95.19 73 LYS A C 1
ATOM 526 O O . LYS A 1 73 ? 17.236 -9.808 7.003 1.00 95.19 73 LYS A O 1
ATOM 531 N N . VAL A 1 74 ? 16.368 -9.867 9.068 1.00 94.31 74 VAL A N 1
ATOM 532 C CA . VAL A 1 74 ? 15.965 -8.455 9.088 1.00 94.31 74 VAL A CA 1
ATOM 533 C C . VAL A 1 74 ? 16.945 -7.650 9.933 1.00 94.31 74 VAL A C 1
ATOM 535 O O . VAL A 1 74 ? 17.144 -7.962 11.110 1.00 94.31 74 VAL A O 1
ATOM 538 N N . VAL A 1 75 ? 17.549 -6.627 9.331 1.00 94.19 75 VAL A N 1
ATOM 539 C CA . VAL A 1 75 ? 18.462 -5.676 9.975 1.00 94.19 75 VAL A CA 1
ATOM 540 C C . VAL A 1 75 ? 17.753 -4.336 10.117 1.00 94.19 75 VAL A C 1
ATOM 542 O O . VAL A 1 75 ? 17.237 -3.797 9.141 1.00 94.19 75 VAL A O 1
ATOM 545 N N . ILE A 1 76 ? 17.739 -3.811 11.339 1.00 91.94 76 ILE A N 1
ATOM 546 C CA . ILE A 1 76 ? 17.105 -2.535 11.662 1.00 91.94 76 ILE A CA 1
ATOM 547 C C . ILE A 1 76 ? 18.163 -1.433 11.700 1.00 91.94 76 ILE A C 1
ATOM 549 O O . ILE A 1 76 ? 19.236 -1.630 12.272 1.00 91.94 76 ILE A O 1
ATOM 553 N N . THR A 1 77 ? 17.859 -0.289 11.092 1.00 90.25 77 THR A N 1
ATOM 554 C CA . THR A 1 77 ? 18.713 0.907 11.085 1.00 90.25 77 THR A CA 1
ATOM 555 C C . THR A 1 77 ? 17.972 2.128 11.635 1.00 90.25 77 THR A C 1
ATOM 557 O O . THR A 1 77 ? 16.744 2.158 11.558 1.00 90.25 77 THR A O 1
ATOM 560 N N . PRO A 1 78 ? 18.678 3.162 12.121 1.00 86.25 78 PRO A N 1
ATOM 561 C CA . PRO A 1 78 ? 18.029 4.371 12.627 1.00 86.25 78 PRO A CA 1
ATOM 562 C C . PRO A 1 78 ? 17.279 5.131 11.524 1.00 86.25 78 PRO A C 1
ATOM 564 O O . PRO A 1 78 ? 17.795 5.282 10.412 1.00 86.25 78 PRO A O 1
ATOM 567 N N . THR A 1 79 ? 16.067 5.610 11.812 1.00 78.50 79 THR A N 1
ATOM 568 C CA . THR A 1 79 ? 15.243 6.369 10.849 1.00 78.50 79 THR A CA 1
ATOM 569 C C . THR A 1 79 ? 15.829 7.739 10.507 1.00 78.50 79 THR A C 1
ATOM 571 O O . THR A 1 79 ? 15.648 8.211 9.386 1.00 78.50 79 THR A O 1
ATOM 574 N N . GLU A 1 80 ? 16.534 8.379 11.436 1.00 78.25 80 GLU A N 1
ATOM 575 C CA . GLU A 1 80 ? 17.125 9.711 11.263 1.00 78.25 80 GLU A CA 1
ATOM 576 C C . GLU A 1 80 ? 18.353 9.739 10.336 1.00 78.25 80 GLU A C 1
ATOM 578 O O . GLU A 1 80 ? 18.830 10.812 9.964 1.00 78.25 80 GLU A O 1
ATOM 583 N N . ALA A 1 81 ? 18.872 8.571 9.946 1.00 79.12 81 ALA A N 1
ATOM 584 C CA . ALA A 1 81 ? 20.016 8.453 9.052 1.00 79.12 81 ALA A CA 1
ATOM 585 C C . ALA A 1 81 ? 19.604 8.732 7.593 1.00 79.12 81 ALA A C 1
ATOM 587 O O . ALA A 1 81 ? 19.009 7.885 6.922 1.00 79.12 81 ALA A O 1
ATOM 588 N N . GLY A 1 82 ? 19.938 9.928 7.098 1.00 72.75 82 GLY A N 1
ATOM 589 C CA . GLY A 1 82 ? 19.666 10.341 5.716 1.00 72.75 82 GLY A CA 1
ATOM 590 C C . GLY A 1 82 ? 20.449 9.536 4.659 1.00 72.75 82 GLY A C 1
ATOM 591 O O . GLY A 1 82 ? 21.391 8.829 5.008 1.00 72.75 82 GLY A O 1
ATOM 592 N N . PRO A 1 83 ? 20.128 9.661 3.355 1.00 67.69 83 PRO A N 1
ATOM 593 C CA . PRO A 1 83 ? 20.623 8.767 2.292 1.00 67.69 83 PRO A CA 1
ATOM 594 C C . PRO A 1 83 ? 22.150 8.627 2.139 1.00 67.69 83 PRO A C 1
ATOM 596 O O . PRO A 1 83 ? 22.609 7.631 1.589 1.00 67.69 83 PRO A O 1
ATOM 599 N N . GLY A 1 84 ? 22.939 9.602 2.604 1.00 73.25 84 GLY A N 1
ATOM 600 C CA . GLY A 1 84 ? 24.410 9.556 2.591 1.00 73.25 84 GLY A CA 1
ATOM 601 C C . GLY A 1 84 ? 25.054 9.134 3.918 1.00 73.25 84 GLY A C 1
ATOM 602 O O . GLY A 1 84 ? 26.273 8.996 3.986 1.00 73.25 84 GLY A O 1
ATOM 603 N N . ASP A 1 85 ? 24.266 8.946 4.979 1.00 84.12 85 ASP A N 1
ATOM 604 C CA . ASP A 1 85 ? 24.764 8.458 6.265 1.00 84.12 85 ASP A CA 1
ATOM 605 C C . ASP A 1 85 ? 25.105 6.958 6.134 1.00 84.12 85 ASP A C 1
ATOM 607 O O . ASP A 1 85 ? 24.257 6.183 5.674 1.00 84.12 85 ASP A O 1
ATOM 611 N N . PRO A 1 86 ? 26.302 6.503 6.559 1.00 89.06 86 PRO A N 1
ATOM 612 C CA . PRO A 1 86 ? 26.681 5.087 6.546 1.00 89.06 86 PRO A CA 1
ATOM 613 C C . PRO A 1 86 ? 25.735 4.160 7.323 1.00 89.06 86 PRO A C 1
ATOM 615 O O . PRO A 1 86 ? 25.761 2.946 7.124 1.00 89.06 86 PRO A O 1
ATOM 618 N N . ARG A 1 87 ? 24.932 4.717 8.237 1.00 88.38 87 ARG A N 1
ATOM 619 C CA . ARG A 1 87 ? 23.919 4.005 9.027 1.00 88.38 87 ARG A CA 1
ATOM 620 C C . ARG A 1 87 ? 22.567 3.938 8.327 1.00 88.38 87 ARG A C 1
ATOM 622 O O . ARG A 1 87 ? 21.696 3.222 8.812 1.00 88.38 87 ARG A O 1
ATOM 629 N N . SER A 1 88 ? 22.372 4.663 7.225 1.00 87.00 88 SER A N 1
ATOM 630 C CA . SER A 1 88 ? 21.127 4.609 6.464 1.00 87.00 88 SER A CA 1
ATOM 631 C C . SER A 1 88 ? 20.888 3.198 5.937 1.00 87.00 88 SER A C 1
ATOM 633 O O . SER A 1 88 ? 21.817 2.481 5.557 1.00 87.00 88 SER A O 1
ATOM 635 N N . TYR A 1 89 ? 19.623 2.788 5.891 1.00 86.25 89 TYR A N 1
ATOM 636 C CA . TYR A 1 89 ? 19.248 1.464 5.400 1.00 86.25 89 TYR A CA 1
ATOM 637 C C . TYR A 1 89 ? 19.748 1.193 3.969 1.00 86.25 89 TYR A C 1
ATOM 639 O O . TYR A 1 89 ? 20.096 0.054 3.655 1.00 86.25 89 TYR A O 1
ATOM 647 N N . TYR A 1 90 ? 19.870 2.231 3.132 1.00 86.94 90 TYR A N 1
ATOM 648 C CA . TYR A 1 90 ? 20.475 2.145 1.802 1.00 86.94 90 TYR A CA 1
ATOM 649 C C . TYR A 1 90 ? 21.958 1.764 1.856 1.00 86.94 90 TYR A C 1
ATOM 651 O O . TYR A 1 90 ? 22.370 0.789 1.223 1.00 86.94 90 TYR A O 1
ATOM 659 N N . GLU A 1 91 ? 22.770 2.504 2.615 1.00 91.06 91 GLU A N 1
ATOM 660 C CA . GLU A 1 91 ? 24.212 2.249 2.700 1.00 91.06 91 GLU A CA 1
ATOM 661 C C . GLU A 1 91 ? 24.524 0.943 3.429 1.00 91.06 91 GLU A C 1
ATOM 663 O O . GLU A 1 91 ? 25.420 0.200 3.018 1.00 91.06 91 GLU A O 1
ATOM 668 N N . VAL A 1 92 ? 23.730 0.591 4.441 1.00 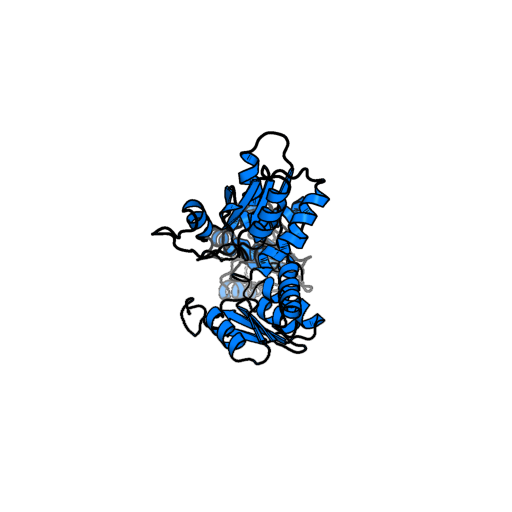93.31 92 VAL A N 1
ATOM 669 C CA . VAL A 1 92 ? 23.836 -0.698 5.131 1.00 93.31 92 VAL A CA 1
ATOM 670 C C . VAL A 1 92 ? 23.491 -1.859 4.189 1.00 93.31 92 VAL A C 1
ATOM 672 O O . VAL A 1 92 ? 24.221 -2.852 4.168 1.00 93.31 92 VAL A O 1
ATOM 675 N N . ALA A 1 93 ? 22.453 -1.746 3.350 1.00 94.00 93 ALA A N 1
ATOM 676 C CA . ALA A 1 93 ? 22.146 -2.763 2.337 1.00 94.00 93 ALA A CA 1
ATOM 677 C C . ALA A 1 93 ? 23.271 -2.893 1.296 1.00 94.00 93 ALA A C 1
ATOM 679 O O . ALA A 1 93 ? 23.731 -4.003 1.018 1.00 94.00 93 ALA A O 1
ATOM 680 N N . LYS A 1 94 ? 23.792 -1.772 0.777 1.00 93.75 94 LYS A N 1
ATOM 681 C CA . LYS A 1 94 ? 24.952 -1.779 -0.136 1.00 93.75 94 LYS A CA 1
ATOM 682 C C . LYS A 1 94 ? 26.180 -2.417 0.516 1.00 93.75 94 LYS A C 1
ATOM 684 O O . LYS A 1 94 ? 26.904 -3.159 -0.144 1.00 93.75 94 LYS A O 1
ATOM 689 N N . LYS A 1 95 ? 26.415 -2.160 1.806 1.00 94.88 95 LYS A N 1
ATOM 690 C CA . LYS A 1 95 ? 27.503 -2.778 2.571 1.00 94.88 95 LYS A CA 1
ATOM 691 C C . LYS A 1 95 ? 27.345 -4.297 2.637 1.00 94.88 95 LYS A C 1
ATOM 693 O O . LYS A 1 95 ? 28.287 -4.999 2.285 1.00 94.88 95 LYS A O 1
ATOM 698 N N . PHE A 1 96 ? 26.165 -4.805 3.001 1.00 96.44 96 PHE A N 1
ATOM 699 C CA . PHE A 1 96 ? 25.907 -6.251 3.003 1.00 96.44 96 PHE A CA 1
ATOM 700 C C . PHE A 1 96 ? 26.103 -6.877 1.622 1.00 96.44 96 PHE A C 1
ATOM 702 O O . PHE A 1 96 ? 26.731 -7.926 1.531 1.00 96.44 96 PHE A O 1
ATOM 709 N N . ALA A 1 97 ? 25.634 -6.230 0.555 1.00 95.31 97 ALA A N 1
ATOM 710 C CA . ALA A 1 97 ? 25.822 -6.738 -0.801 1.00 95.31 97 ALA A CA 1
ATOM 711 C C . ALA A 1 97 ? 27.304 -6.808 -1.224 1.00 95.31 97 ALA A C 1
ATOM 713 O O . ALA A 1 97 ? 27.668 -7.684 -1.999 1.00 95.31 97 ALA A O 1
ATOM 714 N N . ARG A 1 98 ? 28.166 -5.917 -0.709 1.00 95.81 98 ARG A N 1
ATOM 715 C CA . ARG A 1 98 ? 29.619 -5.945 -0.968 1.00 95.81 98 ARG A CA 1
ATOM 716 C C . ARG A 1 98 ? 30.372 -6.958 -0.107 1.00 95.81 98 ARG A C 1
ATOM 718 O O . ARG A 1 98 ? 31.328 -7.561 -0.580 1.00 95.81 98 ARG A O 1
ATOM 725 N N . GLU A 1 99 ? 29.999 -7.085 1.164 1.00 96.69 99 GLU A N 1
ATOM 726 C CA . GLU A 1 99 ? 30.770 -7.852 2.154 1.00 96.69 99 GLU A CA 1
ATOM 727 C C . GLU A 1 99 ? 30.320 -9.312 2.281 1.00 96.69 99 GLU A C 1
ATOM 729 O O . GLU A 1 99 ? 31.122 -10.166 2.658 1.00 96.69 99 GLU A O 1
ATOM 734 N N . VAL A 1 100 ? 29.056 -9.625 1.980 1.00 97.25 100 VAL A N 1
ATOM 735 C CA . VAL A 1 100 ? 28.553 -11.002 2.021 1.00 97.25 100 VAL A CA 1
ATOM 736 C C . VAL A 1 100 ? 28.977 -11.727 0.740 1.00 97.25 100 VAL A C 1
ATOM 738 O O . VAL A 1 100 ? 28.605 -11.299 -0.353 1.00 97.25 100 VAL A O 1
ATOM 741 N N . PRO A 1 101 ? 29.721 -12.845 0.831 1.00 96.69 101 PRO A N 1
ATOM 742 C CA . PRO A 1 101 ? 30.097 -13.610 -0.351 1.00 96.69 101 PRO A CA 1
ATOM 743 C C . PRO A 1 101 ? 28.868 -14.120 -1.108 1.00 96.69 101 PRO A C 1
ATOM 745 O O . PRO A 1 101 ? 27.912 -14.595 -0.490 1.00 96.69 101 PRO A O 1
ATOM 748 N N . ASN A 1 102 ? 28.929 -14.095 -2.445 1.00 97.75 102 ASN A N 1
ATOM 749 C CA . ASN A 1 102 ? 27.843 -14.559 -3.318 1.00 97.75 102 ASN A CA 1
ATOM 750 C C . ASN A 1 102 ? 26.505 -13.849 -3.021 1.00 97.75 102 ASN A C 1
ATOM 752 O O . ASN A 1 102 ? 25.462 -14.495 -2.885 1.00 97.75 102 ASN A O 1
ATOM 756 N N . ALA A 1 103 ? 26.558 -12.527 -2.852 1.00 98.00 103 ALA A N 1
ATOM 757 C CA . ALA A 1 103 ? 25.392 -11.695 -2.614 1.00 98.00 103 ALA A CA 1
ATOM 758 C C . ALA A 1 103 ? 25.130 -10.732 -3.770 1.00 98.00 103 ALA A C 1
ATOM 760 O O . ALA A 1 103 ? 26.061 -10.266 -4.425 1.00 98.00 103 ALA A O 1
ATOM 761 N N . ILE A 1 104 ? 23.856 -10.401 -3.974 1.00 97.62 104 ILE A N 1
ATOM 762 C CA . ILE A 1 104 ? 23.431 -9.339 -4.888 1.00 97.62 104 ILE A CA 1
ATOM 763 C C . ILE A 1 104 ? 22.585 -8.319 -4.137 1.00 97.62 104 ILE A C 1
ATOM 765 O O . ILE A 1 104 ? 21.865 -8.663 -3.197 1.00 97.62 104 ILE A O 1
ATOM 769 N N . LEU A 1 105 ? 22.648 -7.065 -4.578 1.00 97.19 105 LEU A N 1
ATOM 770 C CA . LEU A 1 105 ? 21.694 -6.035 -4.183 1.00 97.19 105 LEU A CA 1
ATOM 771 C C . LEU A 1 105 ? 20.559 -6.023 -5.210 1.00 97.19 105 LEU A C 1
ATOM 773 O O . LEU A 1 105 ? 20.819 -5.745 -6.380 1.00 97.19 105 LEU A O 1
ATOM 777 N N . ALA A 1 106 ? 19.320 -6.300 -4.796 1.00 96.56 106 ALA A N 1
ATOM 778 C CA . ALA A 1 106 ? 18.185 -6.298 -5.724 1.00 96.56 106 ALA A CA 1
ATOM 779 C C . ALA A 1 106 ? 17.938 -4.897 -6.322 1.00 96.56 106 ALA A C 1
ATOM 781 O O . ALA A 1 106 ? 17.641 -4.782 -7.509 1.00 96.56 106 ALA A O 1
ATOM 782 N N . ASN A 1 107 ? 18.155 -3.847 -5.528 1.00 94.38 107 ASN A N 1
ATOM 783 C CA . ASN A 1 107 ? 18.249 -2.440 -5.908 1.00 94.38 107 ASN A CA 1
ATOM 784 C C . ASN A 1 107 ? 17.041 -1.927 -6.709 1.00 94.38 107 ASN A C 1
ATOM 786 O O . ASN A 1 107 ? 17.200 -1.372 -7.798 1.00 94.38 107 ASN A O 1
ATOM 790 N N . GLN A 1 108 ? 15.821 -2.100 -6.192 1.00 92.31 108 GLN A N 1
ATOM 791 C CA . GLN A 1 108 ? 14.583 -1.900 -6.966 1.00 92.31 108 GLN A CA 1
ATOM 792 C C . GLN A 1 108 ? 14.420 -0.514 -7.623 1.00 92.31 108 GLN A C 1
ATOM 794 O O . GLN A 1 108 ? 13.689 -0.393 -8.605 1.00 92.31 108 GLN A O 1
ATOM 799 N N . TYR A 1 109 ? 15.070 0.519 -7.083 1.00 92.69 109 TYR A N 1
ATOM 800 C CA . TYR A 1 109 ? 15.017 1.902 -7.574 1.00 92.69 109 TYR A CA 1
ATOM 801 C C . TYR A 1 109 ? 15.902 2.159 -8.796 1.00 92.69 109 TYR A C 1
ATOM 803 O O . TYR A 1 109 ? 15.715 3.150 -9.507 1.00 92.69 109 TYR A O 1
ATOM 811 N N . HIS A 1 110 ? 16.879 1.280 -9.025 1.00 95.31 110 HIS A N 1
ATOM 812 C CA . HIS A 1 110 ? 17.885 1.445 -10.069 1.00 95.31 110 HIS A CA 1
ATOM 813 C C . HIS A 1 110 ? 18.093 0.205 -10.939 1.00 95.31 110 HIS A C 1
ATOM 815 O O . HIS A 1 110 ? 18.764 0.289 -11.965 1.00 95.31 110 HIS A O 1
ATOM 821 N N . ASN A 1 111 ? 17.517 -0.935 -10.561 1.00 97.56 111 ASN A N 1
ATOM 822 C CA . ASN A 1 111 ? 17.643 -2.170 -11.312 1.00 97.56 111 ASN A CA 1
ATOM 823 C C . ASN A 1 111 ? 16.736 -2.145 -12.561 1.00 97.56 111 ASN A C 1
ATOM 825 O O . ASN A 1 111 ? 15.510 -2.088 -12.411 1.00 97.56 111 ASN A O 1
ATOM 829 N N . PRO A 1 112 ? 17.297 -2.212 -13.786 1.00 97.88 112 PRO A N 1
ATOM 830 C CA . PRO A 1 112 ? 16.515 -2.195 -15.023 1.00 97.88 112 PRO A CA 1
ATOM 831 C C . PRO A 1 112 ? 15.575 -3.401 -15.164 1.00 97.88 112 PRO A C 1
ATOM 833 O O . PRO A 1 112 ? 14.582 -3.304 -15.886 1.00 97.88 112 PRO A O 1
ATOM 836 N N . ASP A 1 113 ? 15.817 -4.494 -14.433 1.00 98.44 113 ASP A N 1
ATOM 837 C CA . ASP A 1 113 ? 14.930 -5.659 -14.413 1.00 98.44 113 ASP A CA 1
ATOM 838 C C . ASP A 1 113 ? 13.546 -5.307 -13.833 1.00 98.44 113 ASP A C 1
ATOM 840 O O . ASP A 1 113 ? 12.550 -5.942 -14.179 1.00 98.44 113 ASP A O 1
ATOM 844 N N . ASN A 1 114 ? 13.436 -4.255 -13.007 1.00 98.25 114 ASN A N 1
ATOM 845 C CA . ASN A 1 114 ? 12.155 -3.778 -12.480 1.00 98.25 114 ASN A CA 1
ATOM 846 C C . ASN A 1 114 ? 11.206 -3.303 -13.604 1.00 98.25 114 ASN A C 1
ATOM 848 O O . ASN A 1 114 ? 10.175 -3.946 -13.810 1.00 98.25 114 ASN A O 1
ATOM 852 N N . PRO A 1 115 ? 11.517 -2.251 -14.391 1.00 98.62 115 PRO A N 1
ATOM 853 C CA . PRO A 1 115 ? 10.676 -1.888 -15.526 1.00 98.62 115 PRO A CA 1
ATOM 854 C C . PRO A 1 115 ? 10.616 -2.988 -16.592 1.00 98.62 115 PRO A C 1
ATOM 856 O O . PRO A 1 115 ? 9.546 -3.190 -17.165 1.00 98.62 115 PRO A O 1
ATOM 859 N N . GLN A 1 116 ? 11.699 -3.741 -16.825 1.00 98.56 116 GLN A N 1
ATOM 860 C CA . GLN A 1 116 ? 11.696 -4.837 -17.801 1.00 98.56 116 GLN A CA 1
ATOM 861 C C . GLN A 1 116 ? 10.637 -5.900 -17.476 1.00 98.56 116 GLN A C 1
ATOM 863 O O . GLN A 1 116 ? 9.911 -6.325 -18.369 1.00 98.56 116 GLN A O 1
ATOM 868 N N . THR A 1 117 ? 10.455 -6.232 -16.192 1.00 98.50 117 THR A N 1
ATOM 869 C CA . THR A 1 117 ? 9.387 -7.134 -15.719 1.00 98.50 117 THR A CA 1
ATOM 870 C C . THR A 1 117 ? 8.021 -6.737 -16.276 1.00 98.50 117 THR A C 1
ATOM 872 O O . THR A 1 117 ? 7.231 -7.581 -16.697 1.00 98.50 117 THR A O 1
ATOM 875 N N . HIS A 1 118 ? 7.719 -5.440 -16.270 1.00 98.81 118 HIS A N 1
ATOM 876 C CA . HIS A 1 118 ? 6.423 -4.920 -16.691 1.00 98.81 118 HIS A CA 1
ATOM 877 C C . HIS A 1 118 ? 6.308 -4.755 -18.211 1.00 98.81 118 HIS A C 1
ATOM 879 O O . HIS A 1 118 ? 5.194 -4.801 -18.722 1.00 98.81 118 HIS A O 1
ATOM 885 N N . ILE A 1 119 ? 7.431 -4.633 -18.927 1.00 98.81 119 ILE A N 1
ATOM 886 C CA . ILE A 1 119 ? 7.474 -4.717 -20.397 1.00 98.81 119 ILE A CA 1
ATOM 887 C C . ILE A 1 119 ? 7.160 -6.144 -20.855 1.00 98.81 119 ILE A C 1
ATOM 889 O O . ILE A 1 119 ? 6.450 -6.333 -21.836 1.00 98.81 119 ILE A O 1
ATOM 893 N N . GLU A 1 120 ? 7.689 -7.142 -20.147 1.00 98.44 120 GLU A N 1
ATOM 894 C CA . GLU A 1 120 ? 7.598 -8.556 -20.530 1.00 98.44 120 GLU A CA 1
ATOM 895 C C . GLU A 1 120 ? 6.330 -9.253 -20.026 1.00 98.44 120 GLU A C 1
ATOM 897 O O . GLU A 1 120 ? 5.991 -10.318 -20.532 1.00 98.44 120 GLU A O 1
ATOM 902 N N . SER A 1 121 ? 5.626 -8.673 -19.047 1.00 98.50 121 SER A N 1
ATOM 903 C CA . SER A 1 121 ? 4.420 -9.280 -18.464 1.00 98.50 121 SER A CA 1
ATOM 904 C C . SER A 1 121 ? 3.231 -8.323 -18.403 1.00 98.50 121 SER A C 1
ATOM 906 O O . SER A 1 121 ? 2.306 -8.426 -19.199 1.00 98.50 121 SER A O 1
ATOM 908 N N . THR A 1 122 ? 3.252 -7.347 -17.494 1.00 98.81 122 THR A N 1
ATOM 909 C CA . THR A 1 122 ? 2.080 -6.514 -17.181 1.00 98.81 122 THR A CA 1
ATOM 910 C C . THR A 1 122 ? 1.553 -5.725 -18.385 1.00 98.81 122 THR A C 1
ATOM 912 O O . THR A 1 122 ? 0.346 -5.663 -18.578 1.00 98.81 122 THR A O 1
ATOM 915 N N . GLY A 1 123 ? 2.427 -5.139 -19.206 1.00 98.75 123 GLY A N 1
ATOM 916 C CA . GLY A 1 123 ? 2.041 -4.455 -20.444 1.00 98.75 123 GLY A CA 1
ATOM 917 C C . GLY A 1 123 ? 1.343 -5.382 -21.454 1.00 98.75 123 GLY A C 1
ATOM 918 O O . GLY A 1 123 ? 0.226 -5.060 -21.864 1.00 98.75 123 GLY A O 1
ATOM 919 N N . PRO A 1 124 ? 1.959 -6.521 -21.838 1.00 98.88 124 PRO A N 1
ATOM 920 C CA . PRO A 1 124 ? 1.322 -7.539 -22.673 1.00 98.88 124 PRO A CA 1
ATOM 921 C C . PRO A 1 124 ? -0.028 -8.012 -22.143 1.00 98.88 124 PRO A C 1
ATOM 923 O O . PRO A 1 124 ? -0.999 -8.013 -22.892 1.00 98.88 124 PRO A O 1
ATOM 926 N N . GLU A 1 125 ? -0.113 -8.334 -20.850 1.00 98.88 125 GLU A N 1
ATOM 927 C CA . GLU A 1 125 ? -1.350 -8.816 -20.229 1.00 98.88 125 GLU A CA 1
ATOM 928 C C . GLU A 1 125 ? -2.483 -7.792 -20.355 1.00 98.88 125 GLU A C 1
ATOM 930 O O . GLU A 1 125 ? -3.588 -8.157 -20.742 1.00 98.88 125 GLU A O 1
ATOM 935 N N . ILE A 1 126 ? -2.210 -6.504 -20.111 1.00 98.88 126 ILE A N 1
ATOM 936 C CA . ILE A 1 126 ? -3.203 -5.434 -20.300 1.00 98.88 126 ILE A CA 1
ATOM 937 C C . ILE A 1 126 ? -3.644 -5.353 -21.765 1.00 98.88 126 ILE A C 1
ATOM 939 O O . ILE A 1 126 ? -4.836 -5.244 -22.049 1.00 98.88 126 ILE A O 1
ATOM 943 N N . TRP A 1 127 ? -2.699 -5.390 -22.706 1.00 98.81 127 TRP A N 1
ATOM 944 C CA . TRP A 1 127 ? -3.011 -5.313 -24.133 1.00 98.81 127 TRP A CA 1
ATOM 945 C C . TRP A 1 127 ? -3.892 -6.482 -24.584 1.00 98.81 127 TRP A C 1
ATOM 947 O O . TRP A 1 127 ? -4.899 -6.272 -25.256 1.00 98.81 127 TRP A O 1
ATOM 957 N N . GLU A 1 128 ? -3.538 -7.700 -24.183 1.00 98.75 128 GLU A N 1
ATOM 958 C CA . GLU A 1 128 ? -4.269 -8.920 -24.525 1.00 98.75 128 GLU A CA 1
ATOM 959 C C . GLU A 1 128 ? -5.655 -8.950 -23.875 1.00 98.75 128 GLU A C 1
ATOM 961 O O . GLU A 1 128 ? -6.644 -9.175 -24.564 1.00 98.75 128 GLU A O 1
ATOM 966 N N . GLN A 1 129 ? -5.758 -8.643 -22.578 1.00 98.81 129 GLN A N 1
ATOM 967 C CA . GLN A 1 129 ? -7.030 -8.652 -21.840 1.00 98.81 129 GLN A CA 1
ATOM 968 C C . GLN A 1 129 ? -8.019 -7.579 -22.309 1.00 98.81 129 GLN A C 1
ATOM 970 O O . GLN A 1 129 ? -9.212 -7.678 -22.030 1.00 98.81 129 GLN A O 1
ATOM 975 N N . THR A 1 130 ? -7.535 -6.549 -23.003 1.00 98.62 130 THR A N 1
ATOM 976 C CA . THR A 1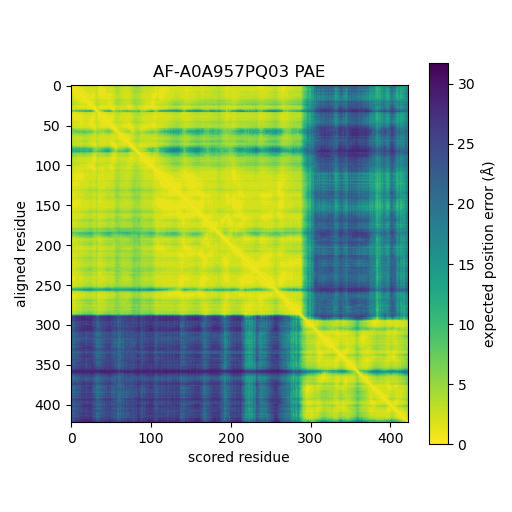 130 ? -8.365 -5.468 -23.547 1.00 98.62 130 THR A CA 1
ATOM 977 C C . THR A 1 130 ? -8.596 -5.586 -25.052 1.00 98.62 130 THR A C 1
ATOM 979 O O . THR A 1 130 ? -9.175 -4.675 -25.643 1.00 98.62 130 THR A O 1
ATOM 982 N N . ASP A 1 131 ? -8.142 -6.664 -25.700 1.00 98.25 131 ASP A N 1
ATOM 983 C CA . ASP A 1 131 ? -8.110 -6.811 -27.164 1.00 98.25 131 ASP A CA 1
ATOM 984 C C . ASP A 1 131 ? -7.455 -5.610 -27.883 1.00 98.25 131 ASP A C 1
ATOM 986 O O . ASP A 1 131 ? -7.876 -5.208 -28.971 1.00 98.25 131 ASP A O 1
ATOM 990 N N . GLY A 1 132 ? -6.470 -4.965 -27.253 1.00 98.06 132 GLY A N 1
ATOM 991 C CA . GLY A 1 132 ? -5.829 -3.751 -27.765 1.00 98.06 132 GLY A CA 1
ATOM 992 C C . GLY A 1 132 ? -6.709 -2.493 -27.765 1.00 98.06 132 GLY A C 1
ATOM 993 O O . GLY A 1 132 ? -6.335 -1.497 -28.383 1.00 98.06 132 GLY A O 1
ATOM 994 N N . LYS A 1 133 ? -7.866 -2.509 -27.088 1.00 98.25 133 LYS A N 1
ATOM 995 C CA . LYS A 1 133 ? -8.809 -1.374 -27.014 1.00 98.25 133 LYS A CA 1
ATOM 996 C C . LYS A 1 133 ? -8.486 -0.377 -25.899 1.00 98.25 133 LYS A C 1
ATOM 998 O O . LYS A 1 133 ? -9.150 0.651 -25.814 1.00 98.25 133 LYS A O 1
ATOM 1003 N N . VAL A 1 134 ? -7.509 -0.671 -25.036 1.00 98.56 134 VAL A N 1
ATOM 1004 C CA . VAL A 1 134 ? -7.091 0.234 -23.955 1.00 98.56 134 VAL A CA 1
ATOM 1005 C C . VAL A 1 134 ? -6.695 1.601 -24.504 1.00 98.56 134 VAL A C 1
ATOM 1007 O O . VAL A 1 134 ? -5.912 1.702 -25.449 1.00 98.56 134 VAL A O 1
ATOM 1010 N N . THR A 1 135 ? -7.247 2.655 -23.908 1.00 98.31 135 THR A N 1
ATOM 1011 C CA . THR A 1 135 ? -6.961 4.044 -24.289 1.00 98.31 135 THR A CA 1
ATOM 1012 C C . THR A 1 135 ? -6.088 4.735 -23.258 1.00 98.31 135 THR A C 1
ATOM 1014 O O . THR A 1 135 ? -5.205 5.508 -23.620 1.00 98.31 135 THR A O 1
ATOM 1017 N N . ASP A 1 136 ? -6.304 4.434 -21.979 1.00 98.56 136 ASP A N 1
ATOM 1018 C CA . ASP A 1 136 ? -5.696 5.150 -20.866 1.00 98.56 136 ASP A CA 1
ATOM 1019 C C . ASP A 1 136 ? -5.311 4.152 -19.757 1.00 98.56 136 ASP A C 1
ATOM 1021 O O . ASP A 1 136 ? -6.091 3.257 -19.423 1.00 98.56 136 ASP A O 1
ATOM 1025 N N . VAL A 1 137 ? -4.112 4.273 -19.177 1.00 98.88 137 VAL A N 1
ATOM 1026 C CA . VAL A 1 137 ? -3.652 3.399 -18.080 1.00 98.88 137 VAL A CA 1
ATOM 1027 C C . VAL A 1 137 ? -3.161 4.219 -16.898 1.00 98.88 137 VAL A C 1
ATOM 1029 O O . VAL A 1 137 ? -2.249 5.033 -17.033 1.00 98.88 137 VAL A O 1
ATOM 1032 N N . ILE A 1 138 ? -3.765 3.989 -15.732 1.00 98.88 138 ILE A N 1
ATOM 1033 C CA . ILE A 1 138 ? -3.565 4.776 -14.514 1.00 98.88 138 ILE A CA 1
ATOM 1034 C C . ILE A 1 138 ? -2.768 3.938 -13.511 1.00 98.88 138 ILE A C 1
ATOM 1036 O O . ILE A 1 138 ? -3.161 2.822 -13.152 1.00 98.88 138 ILE A O 1
ATOM 1040 N N . ILE A 1 139 ? -1.627 4.471 -13.065 1.00 98.88 139 ILE A N 1
ATOM 1041 C CA . ILE A 1 139 ? -0.639 3.739 -12.264 1.00 98.88 139 ILE A CA 1
ATOM 1042 C C . ILE A 1 139 ? -0.105 4.629 -11.138 1.00 98.88 139 ILE A C 1
ATOM 1044 O O . ILE A 1 139 ? 0.457 5.693 -11.389 1.00 98.88 139 ILE A O 1
ATOM 1048 N N . GLY A 1 140 ? -0.213 4.165 -9.891 1.00 98.31 140 GLY A N 1
ATOM 1049 C CA . GLY A 1 140 ? 0.450 4.803 -8.751 1.00 98.31 140 GLY A CA 1
ATOM 1050 C C . GLY A 1 140 ? 1.979 4.760 -8.872 1.00 98.31 140 GLY A C 1
ATOM 1051 O O . GLY A 1 140 ? 2.555 3.704 -9.155 1.00 98.31 140 GLY A O 1
ATOM 1052 N N . ILE A 1 141 ? 2.651 5.894 -8.662 1.00 97.56 141 ILE A N 1
ATOM 1053 C CA . ILE A 1 141 ? 4.097 6.023 -8.873 1.00 97.56 141 ILE A CA 1
ATOM 1054 C C . ILE A 1 141 ? 4.841 5.828 -7.548 1.00 97.56 141 ILE A C 1
ATOM 1056 O O . ILE A 1 141 ? 4.682 6.613 -6.628 1.00 97.56 141 ILE A O 1
ATOM 1060 N N . GLY A 1 142 ? 5.672 4.787 -7.461 1.00 94.25 142 GLY A N 1
ATOM 1061 C CA . GLY A 1 142 ? 6.692 4.620 -6.412 1.00 94.25 142 GLY A CA 1
ATOM 1062 C C . GLY A 1 142 ? 8.082 4.594 -7.045 1.00 94.25 142 GLY A C 1
ATOM 1063 O O . GLY A 1 142 ? 8.555 5.597 -7.562 1.00 94.25 142 GLY A O 1
ATOM 1064 N N . THR A 1 143 ? 8.678 3.404 -7.178 1.00 95.62 143 THR A N 1
ATOM 1065 C CA . THR A 1 143 ? 9.953 3.223 -7.909 1.00 95.62 143 THR A CA 1
ATOM 1066 C C . THR A 1 143 ? 9.886 3.615 -9.398 1.00 95.62 143 THR A C 1
ATOM 1068 O O . THR A 1 143 ? 10.897 3.616 -10.088 1.00 95.62 143 THR A O 1
ATOM 1071 N N . GLY A 1 144 ? 8.696 3.835 -9.959 1.00 97.44 144 GLY A N 1
ATOM 1072 C CA . GLY A 1 144 ? 8.499 4.119 -11.383 1.00 97.44 144 GLY A CA 1
ATOM 1073 C C . GLY A 1 144 ? 8.662 2.923 -12.333 1.00 97.44 144 GLY A C 1
ATOM 1074 O O . GLY A 1 144 ? 8.424 3.072 -13.529 1.00 97.44 144 GLY A O 1
ATOM 1075 N N . GLY A 1 145 ? 9.000 1.728 -11.836 1.00 98.44 145 GLY A N 1
ATOM 1076 C CA . GLY A 1 145 ? 9.194 0.540 -12.678 1.00 98.44 145 GLY A CA 1
ATOM 1077 C C . GLY A 1 145 ? 7.920 0.107 -13.411 1.00 98.44 145 GLY A C 1
ATOM 1078 O O . GLY A 1 145 ? 7.939 -0.093 -14.623 1.00 98.44 145 GLY A O 1
ATOM 1079 N N . THR A 1 146 ? 6.789 0.039 -12.701 1.00 98.81 146 THR A N 1
ATOM 1080 C CA . THR A 1 146 ? 5.496 -0.360 -13.283 1.00 98.81 146 THR A CA 1
ATOM 1081 C C . THR A 1 146 ? 5.024 0.605 -14.364 1.00 98.81 146 THR A C 1
ATOM 1083 O O . THR A 1 146 ? 4.753 0.167 -15.479 1.00 98.81 146 THR A O 1
ATOM 1086 N N . ILE A 1 147 ? 4.994 1.911 -14.075 1.00 98.81 147 ILE A N 1
ATOM 1087 C CA . ILE A 1 147 ? 4.552 2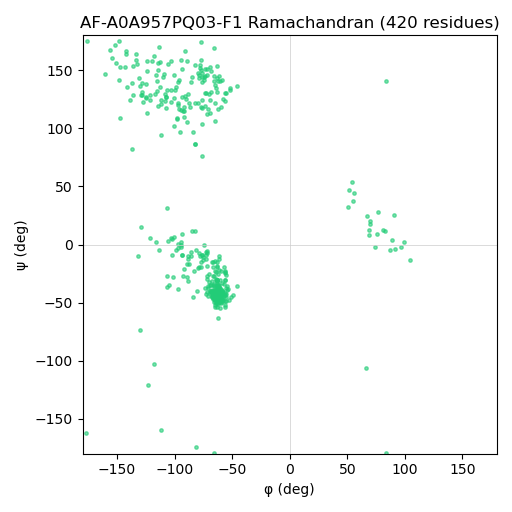.923 -15.046 1.00 98.81 147 ILE A CA 1
ATOM 1088 C C . ILE A 1 147 ? 5.473 2.986 -16.269 1.00 98.81 147 ILE A C 1
ATOM 1090 O O . ILE A 1 147 ? 4.994 3.053 -17.398 1.00 98.81 147 ILE A O 1
ATOM 1094 N N . THR A 1 148 ? 6.785 2.854 -16.062 1.00 98.88 148 THR A N 1
ATOM 1095 C CA . THR A 1 148 ? 7.767 2.838 -17.150 1.00 98.88 148 THR A CA 1
ATOM 1096 C C . THR A 1 148 ? 7.601 1.622 -18.042 1.00 98.88 148 THR A C 1
ATOM 1098 O O . THR A 1 148 ? 7.553 1.759 -19.262 1.00 98.88 148 THR A O 1
ATOM 1101 N N . GLY A 1 149 ? 7.522 0.425 -17.458 1.00 98.81 149 GLY A N 1
ATOM 1102 C CA . GLY A 1 149 ? 7.476 -0.795 -18.252 1.00 98.81 149 GLY A CA 1
ATOM 1103 C C . GLY A 1 149 ? 6.156 -0.973 -18.997 1.00 98.81 149 GLY A C 1
ATOM 1104 O O . GLY A 1 149 ? 6.167 -1.242 -20.198 1.00 98.81 149 GLY A O 1
ATOM 1105 N N . VAL A 1 150 ? 5.029 -0.725 -18.322 1.00 98.94 150 VAL A N 1
ATOM 1106 C CA . VAL A 1 150 ? 3.708 -0.729 -18.968 1.00 98.94 150 VAL A CA 1
ATOM 1107 C C . VAL A 1 150 ? 3.647 0.340 -20.061 1.00 98.94 150 VAL A C 1
ATOM 1109 O O . VAL A 1 150 ? 3.262 0.035 -21.189 1.00 98.94 150 VAL A O 1
ATOM 1112 N N . GLY A 1 151 ? 4.094 1.566 -19.768 1.00 98.81 151 GLY A N 1
ATOM 1113 C CA . GLY A 1 151 ? 4.068 2.668 -20.727 1.00 98.81 151 GLY A CA 1
ATOM 1114 C C . GLY A 1 151 ? 4.919 2.412 -21.968 1.00 98.81 151 GLY A C 1
ATOM 1115 O O . GLY A 1 151 ? 4.441 2.604 -23.084 1.00 98.81 151 GLY A O 1
ATOM 1116 N N . ARG A 1 152 ? 6.150 1.906 -21.803 1.00 98.81 152 ARG A N 1
ATOM 1117 C CA . ARG A 1 152 ? 7.026 1.547 -22.933 1.00 98.81 152 ARG A CA 1
ATOM 1118 C C . ARG A 1 152 ? 6.405 0.475 -23.822 1.00 98.81 152 ARG A C 1
ATOM 1120 O O . ARG A 1 152 ? 6.432 0.625 -25.041 1.00 98.81 152 ARG A O 1
ATOM 1127 N N . TYR A 1 153 ? 5.843 -0.583 -23.233 1.00 98.88 153 TYR A N 1
ATOM 1128 C CA . TYR A 1 153 ? 5.217 -1.650 -24.012 1.00 98.88 153 TYR A CA 1
ATOM 1129 C C . TYR A 1 153 ? 3.982 -1.151 -24.770 1.00 98.88 153 TYR A C 1
ATOM 1131 O O . TYR A 1 153 ? 3.888 -1.323 -25.985 1.00 98.88 153 TYR A O 1
ATOM 1139 N N . LEU A 1 154 ? 3.046 -0.501 -24.072 1.00 98.88 154 LEU A N 1
ATOM 1140 C CA . LEU A 1 154 ? 1.778 -0.083 -24.670 1.00 98.88 154 LEU A CA 1
ATOM 1141 C C . LEU A 1 154 ? 1.976 0.997 -25.732 1.00 98.88 154 LEU A C 1
ATOM 1143 O O . LEU A 1 154 ? 1.399 0.881 -26.810 1.00 98.88 154 LEU A O 1
ATOM 1147 N N . LYS A 1 155 ? 2.857 1.981 -25.506 1.00 98.75 155 LYS A N 1
ATOM 1148 C CA . LYS A 1 155 ? 3.163 2.996 -26.528 1.00 98.75 155 LYS A CA 1
ATOM 1149 C C . LYS A 1 155 ? 3.889 2.417 -27.747 1.00 98.75 155 LYS A C 1
ATOM 1151 O O . LYS A 1 155 ? 3.728 2.945 -28.843 1.00 98.75 155 LYS A O 1
ATOM 1156 N N . ALA A 1 156 ? 4.633 1.316 -27.596 1.00 98.56 156 ALA A N 1
ATOM 1157 C CA . ALA A 1 156 ? 5.193 0.589 -28.737 1.00 98.56 156 ALA A CA 1
ATOM 1158 C C . ALA A 1 156 ? 4.118 -0.146 -29.563 1.00 98.56 156 ALA A C 1
ATOM 1160 O O . ALA A 1 156 ? 4.326 -0.383 -30.753 1.00 98.56 156 ALA A O 1
ATOM 1161 N N . LYS A 1 157 ? 2.972 -0.501 -28.961 1.00 98.56 157 LYS A N 1
ATOM 1162 C CA . LYS A 1 157 ? 1.812 -1.077 -29.665 1.00 98.56 157 LYS A CA 1
ATOM 1163 C C . LYS A 1 157 ? 0.917 -0.009 -30.284 1.00 98.56 157 LYS A C 1
ATOM 1165 O O . LYS A 1 157 ? 0.514 -0.143 -31.435 1.00 98.56 157 LYS A O 1
ATOM 1170 N N . ASN A 1 158 ? 0.621 1.041 -29.528 1.00 98.25 158 ASN A N 1
ATOM 1171 C CA . ASN A 1 158 ? -0.176 2.177 -29.962 1.00 98.25 158 ASN A CA 1
ATOM 1172 C C . ASN A 1 158 ? 0.329 3.459 -29.268 1.00 98.25 158 ASN A C 1
ATOM 1174 O O . ASN A 1 158 ? 0.085 3.634 -28.071 1.00 98.25 158 ASN A O 1
ATOM 1178 N N . PRO A 1 159 ? 0.991 4.384 -29.991 1.00 98.06 159 PRO A N 1
ATOM 1179 C CA . PRO A 1 159 ? 1.555 5.596 -29.396 1.00 98.06 159 PRO A CA 1
ATOM 1180 C C . PRO A 1 159 ? 0.495 6.572 -28.862 1.00 98.06 159 PRO A C 1
ATOM 1182 O O . PRO A 1 159 ? 0.842 7.462 -28.089 1.00 98.06 159 PRO A O 1
ATOM 1185 N N . ASN A 1 160 ? -0.780 6.398 -29.238 1.00 97.44 160 ASN A N 1
ATOM 1186 C CA . ASN A 1 160 ? -1.893 7.233 -28.777 1.00 97.44 160 ASN A CA 1
ATOM 1187 C C . ASN A 1 160 ? -2.429 6.834 -27.392 1.00 97.44 160 ASN A C 1
ATOM 1189 O O . ASN A 1 160 ? -3.320 7.509 -26.887 1.00 97.44 160 ASN A O 1
ATOM 1193 N N . ILE A 1 161 ? -1.934 5.745 -26.791 1.00 98.50 161 ILE A N 1
ATOM 1194 C CA . ILE A 1 161 ? -2.315 5.370 -25.424 1.00 98.50 161 ILE A CA 1
ATOM 1195 C C . ILE A 1 161 ? -1.753 6.393 -24.438 1.00 98.50 161 ILE A C 1
ATOM 1197 O O . ILE A 1 161 ? -0.551 6.691 -24.461 1.00 98.50 161 ILE A O 1
ATOM 1201 N N . THR A 1 162 ? -2.616 6.867 -23.539 1.00 98.56 162 THR A N 1
ATOM 1202 C CA . THR A 1 162 ? -2.244 7.774 -22.454 1.00 98.56 162 THR A CA 1
ATOM 1203 C C . THR A 1 162 ? -1.811 6.990 -21.218 1.00 98.56 162 THR A C 1
ATOM 1205 O O . THR A 1 162 ? -2.531 6.122 -20.724 1.00 98.56 162 THR A O 1
ATOM 1208 N N . ILE A 1 163 ? -0.652 7.321 -20.665 1.00 98.88 163 ILE A N 1
ATOM 1209 C CA . ILE A 1 163 ? -0.148 6.777 -19.407 1.00 98.88 163 ILE A CA 1
ATOM 1210 C C . ILE A 1 163 ? -0.239 7.864 -18.343 1.00 98.88 163 ILE A C 1
ATOM 1212 O O . ILE A 1 163 ? 0.409 8.909 -18.439 1.00 98.88 163 ILE A O 1
ATOM 1216 N N . VAL A 1 164 ? -1.039 7.600 -17.315 1.00 98.88 164 VAL A N 1
ATOM 1217 C CA . VAL A 1 164 ? -1.327 8.546 -16.239 1.00 98.88 164 VAL A CA 1
ATOM 1218 C C . VAL A 1 164 ? -0.704 8.045 -14.945 1.00 98.88 164 VAL A C 1
ATOM 1220 O O . VAL A 1 164 ? -1.014 6.961 -14.449 1.00 98.88 164 VAL A O 1
ATOM 1223 N N . GLY A 1 165 ? 0.182 8.854 -14.383 1.00 98.75 165 GLY A N 1
ATOM 1224 C CA . GLY A 1 165 ? 0.714 8.648 -13.050 1.00 98.75 165 GLY A CA 1
ATOM 1225 C C . GLY A 1 165 ? -0.257 9.106 -11.970 1.00 98.75 165 GLY A C 1
ATOM 1226 O O . GLY A 1 165 ? -0.946 10.111 -12.130 1.00 98.75 165 GLY A O 1
ATOM 1227 N N . VAL A 1 166 ? -0.272 8.406 -10.841 1.00 98.81 166 VAL A N 1
ATOM 1228 C CA . VAL A 1 166 ? -0.846 8.932 -9.600 1.00 98.81 166 VAL A CA 1
ATOM 1229 C C . VAL A 1 166 ? 0.260 9.095 -8.579 1.00 98.81 166 VAL A C 1
ATOM 1231 O O . VAL A 1 166 ? 0.915 8.120 -8.207 1.00 98.81 166 VAL A O 1
ATOM 1234 N N . ASP A 1 167 ? 0.452 10.329 -8.137 1.00 98.31 167 ASP A N 1
ATOM 1235 C CA . ASP A 1 167 ? 1.435 10.690 -7.126 1.00 98.31 167 ASP A CA 1
ATOM 1236 C C . ASP A 1 167 ? 0.735 11.091 -5.821 1.00 98.31 167 ASP A C 1
ATOM 1238 O O . ASP A 1 167 ? -0.349 11.683 -5.840 1.00 98.31 167 ASP A O 1
ATOM 1242 N N . ILE A 1 168 ? 1.332 10.751 -4.680 1.00 97.12 168 ILE A N 1
ATOM 1243 C CA . ILE A 1 168 ? 0.759 11.069 -3.367 1.00 97.12 168 ILE A CA 1
ATOM 1244 C C . ILE A 1 168 ? 1.179 12.477 -2.934 1.00 97.12 168 ILE A C 1
ATOM 1246 O O . ILE A 1 168 ? 2.326 12.892 -3.117 1.00 97.12 168 ILE A O 1
ATOM 1250 N N . GLU A 1 169 ? 0.258 13.226 -2.335 1.00 96.19 169 GLU A N 1
ATOM 1251 C CA . GLU A 1 169 ? 0.573 14.510 -1.715 1.00 96.19 169 GLU A CA 1
ATOM 1252 C C . GLU A 1 169 ? 1.676 14.343 -0.660 1.00 96.19 169 GLU A C 1
ATOM 1254 O O . GLU A 1 169 ? 1.559 13.563 0.282 1.00 96.19 169 GLU A O 1
ATOM 1259 N N . GLY A 1 170 ? 2.765 15.094 -0.833 1.00 92.00 170 GLY A N 1
ATOM 1260 C CA . GLY A 1 170 ? 3.972 14.983 -0.015 1.00 92.00 170 GLY A CA 1
ATOM 1261 C C . GLY A 1 170 ? 5.136 14.276 -0.709 1.00 92.00 170 GLY A C 1
ATOM 1262 O O . GLY A 1 170 ? 6.265 14.420 -0.248 1.00 92.00 170 GLY A O 1
ATOM 1263 N N . SER A 1 171 ? 4.919 13.598 -1.838 1.00 95.06 171 SER A N 1
ATOM 1264 C CA . SER A 1 171 ? 6.006 13.272 -2.767 1.00 95.06 171 SER A CA 1
ATOM 1265 C C . SER A 1 171 ? 6.415 14.487 -3.603 1.00 95.06 171 SER A C 1
ATOM 1267 O O . SER A 1 171 ? 5.635 15.427 -3.763 1.00 95.06 171 SER A O 1
ATOM 1269 N N . ILE A 1 172 ? 7.636 14.445 -4.149 1.00 96.44 172 ILE A N 1
ATOM 1270 C CA . ILE A 1 172 ? 8.148 15.436 -5.103 1.00 96.44 172 ILE A CA 1
ATOM 1271 C C . ILE A 1 172 ? 8.138 14.948 -6.567 1.00 96.44 172 ILE A C 1
ATOM 1273 O O . ILE A 1 172 ? 8.668 15.628 -7.447 1.00 96.44 172 ILE A O 1
ATOM 1277 N N . LEU A 1 173 ? 7.600 13.754 -6.857 1.00 96.50 173 LEU A N 1
ATOM 1278 C CA . LEU A 1 173 ? 7.654 13.162 -8.201 1.00 96.50 173 LEU A CA 1
ATOM 1279 C C . LEU A 1 173 ? 6.842 13.967 -9.224 1.00 96.50 173 LEU A C 1
ATOM 1281 O O . LEU A 1 173 ? 7.277 14.114 -10.368 1.00 96.50 173 LEU A O 1
ATOM 1285 N N . THR A 1 174 ? 5.703 14.534 -8.815 1.00 97.31 174 THR A N 1
ATOM 1286 C CA . THR A 1 174 ? 4.922 15.462 -9.650 1.00 97.31 174 THR A CA 1
ATOM 1287 C C . THR A 1 174 ? 5.753 16.684 -10.041 1.00 97.31 174 THR A C 1
ATOM 1289 O O . THR A 1 174 ? 5.814 17.036 -11.219 1.00 97.31 174 THR A O 1
ATOM 1292 N N . GLU A 1 175 ? 6.415 17.322 -9.073 1.00 97.12 175 GLU A N 1
ATOM 1293 C CA . GLU A 1 175 ? 7.256 18.499 -9.291 1.00 97.12 175 GLU A CA 1
ATOM 1294 C C . GLU A 1 175 ? 8.426 18.164 -10.222 1.00 97.12 175 GLU A C 1
ATOM 1296 O O . GLU A 1 175 ? 8.710 18.923 -11.147 1.00 97.12 175 GLU A O 1
ATOM 1301 N N . ILE A 1 176 ? 9.066 17.008 -10.026 1.00 96.69 176 ILE A N 1
ATOM 1302 C CA . ILE A 1 176 ? 10.141 16.512 -10.894 1.00 96.69 176 ILE A CA 1
ATOM 1303 C C . ILE A 1 176 ? 9.641 16.309 -12.330 1.00 96.69 176 ILE A C 1
ATOM 1305 O O . ILE A 1 176 ? 10.294 16.752 -13.276 1.00 96.69 176 ILE A O 1
ATOM 1309 N N . TRP A 1 177 ? 8.490 15.655 -12.516 1.00 97.56 177 TRP A N 1
ATOM 1310 C CA . TRP A 1 177 ? 7.912 15.412 -13.841 1.00 97.56 177 TRP A CA 1
ATOM 1311 C C . TRP A 1 177 ? 7.577 16.726 -14.562 1.00 97.56 177 TRP A C 1
ATOM 1313 O O . TRP A 1 177 ? 7.967 16.904 -15.715 1.00 97.56 177 TRP A O 1
ATOM 1323 N N . GLN A 1 178 ? 6.967 17.689 -13.861 1.00 96.75 178 GLN A N 1
ATOM 1324 C CA . GLN A 1 178 ? 6.669 19.026 -14.397 1.00 96.75 178 GLN A CA 1
ATOM 1325 C C . GLN A 1 178 ? 7.927 19.818 -14.789 1.00 96.75 178 GLN A C 1
ATOM 1327 O O . GLN A 1 178 ? 7.860 20.694 -15.648 1.00 96.75 178 GLN A O 1
ATOM 1332 N N . ASN A 1 179 ? 9.074 19.506 -14.180 1.00 96.62 179 ASN A N 1
ATOM 1333 C CA . ASN A 1 179 ? 10.360 20.160 -14.424 1.00 96.62 179 ASN A CA 1
ATOM 1334 C C . ASN A 1 179 ? 11.324 19.274 -15.233 1.00 96.62 179 ASN A C 1
ATOM 1336 O O . ASN A 1 179 ? 12.542 19.361 -15.074 1.00 96.62 179 ASN A O 1
ATOM 1340 N N . ASN A 1 180 ? 10.796 18.425 -16.124 1.00 94.62 180 ASN A N 1
ATOM 1341 C CA . ASN A 1 180 ? 11.578 17.595 -17.051 1.00 94.62 180 ASN A CA 1
ATOM 1342 C C . ASN A 1 180 ? 12.631 16.704 -16.365 1.00 94.62 180 ASN A C 1
ATOM 1344 O O . ASN A 1 180 ? 13.728 16.499 -16.887 1.00 94.62 180 ASN A O 1
ATOM 1348 N N . GLY A 1 181 ? 12.304 16.162 -15.192 1.00 93.38 181 GLY A N 1
ATOM 1349 C CA . GLY A 1 181 ? 13.179 15.253 -14.450 1.00 93.38 181 GLY A CA 1
ATOM 1350 C C . GLY A 1 181 ? 14.142 15.947 -13.493 1.00 93.38 181 GLY A C 1
ATOM 1351 O O . GLY A 1 181 ? 14.956 15.275 -12.863 1.00 93.38 181 GLY A O 1
ATOM 1352 N N . ILE A 1 182 ? 14.054 17.270 -13.362 1.00 94.38 182 ILE A N 1
ATOM 1353 C CA . ILE A 1 182 ? 14.888 18.059 -12.458 1.00 94.38 182 ILE A CA 1
ATOM 1354 C C . ILE A 1 182 ? 14.092 18.351 -11.188 1.00 94.38 182 ILE A C 1
ATOM 1356 O O . ILE A 1 182 ? 12.950 18.790 -11.261 1.00 94.38 182 ILE A O 1
ATOM 1360 N N . ILE A 1 183 ? 14.700 18.141 -10.017 1.00 93.31 183 ILE A N 1
ATOM 1361 C CA . ILE A 1 183 ? 14.113 18.558 -8.737 1.00 93.31 183 ILE A CA 1
ATOM 1362 C C . ILE A 1 183 ? 14.143 20.093 -8.686 1.00 93.31 183 ILE A C 1
ATOM 1364 O O . ILE A 1 183 ? 15.239 20.665 -8.650 1.00 93.31 183 ILE A O 1
ATOM 1368 N N . PRO A 1 184 ? 12.990 20.786 -8.699 1.00 93.12 184 PRO A N 1
ATOM 1369 C CA . PRO A 1 184 ? 12.991 22.240 -8.679 1.00 93.12 184 PRO A CA 1
ATOM 1370 C C . PRO A 1 184 ? 13.376 22.773 -7.287 1.00 93.12 184 PRO A C 1
ATOM 1372 O O . PRO A 1 184 ? 13.083 22.132 -6.270 1.00 93.12 184 PRO A O 1
ATOM 1375 N N . PRO A 1 185 ? 13.992 23.968 -7.198 1.00 92.31 185 PRO A N 1
ATOM 1376 C CA . PRO A 1 185 ? 14.221 24.632 -5.919 1.00 92.31 185 PRO A CA 1
ATOM 1377 C C . PRO A 1 185 ? 12.908 24.804 -5.147 1.00 92.31 185 PRO A C 1
ATOM 1379 O O . PRO A 1 185 ? 11.925 25.302 -5.691 1.00 92.31 185 PRO A O 1
ATOM 1382 N N . GLY A 1 186 ? 12.890 24.406 -3.875 1.00 86.94 186 GLY A N 1
ATOM 1383 C CA . GLY A 1 186 ? 11.699 24.504 -3.029 1.00 86.94 186 GLY A CA 1
ATOM 1384 C C . GLY A 1 186 ? 10.788 23.270 -3.029 1.00 86.94 186 GLY A C 1
ATOM 1385 O O . GLY A 1 186 ? 9.831 23.243 -2.256 1.00 86.94 186 GLY A O 1
ATOM 1386 N N . ALA A 1 187 ? 11.075 22.242 -3.838 1.00 89.38 187 ALA A N 1
ATOM 1387 C CA . ALA A 1 187 ? 10.427 20.942 -3.686 1.00 89.38 187 ALA A CA 1
ATOM 1388 C C . ALA A 1 187 ? 10.950 20.250 -2.421 1.00 89.38 187 ALA A C 1
ATOM 1390 O O . ALA A 1 187 ? 12.134 19.930 -2.320 1.00 89.38 187 ALA A O 1
ATOM 1391 N N . TYR A 1 188 ? 10.054 20.018 -1.463 1.00 88.88 188 TYR A N 1
ATOM 1392 C CA . TYR A 1 188 ? 10.376 19.343 -0.212 1.00 88.88 188 TYR A CA 1
ATOM 1393 C C . TYR A 1 188 ? 9.382 18.213 0.047 1.00 88.88 188 TYR A C 1
ATOM 1395 O O . TYR A 1 188 ? 8.171 18.465 0.021 1.00 88.88 188 TYR A O 1
ATOM 1403 N N . PRO A 1 189 ? 9.867 16.991 0.327 1.00 88.62 189 PRO A N 1
ATOM 1404 C CA . PRO A 1 189 ? 8.993 15.887 0.675 1.00 88.62 189 PRO A CA 1
ATOM 1405 C C . PRO A 1 189 ? 8.297 16.161 2.014 1.00 88.62 189 PRO A C 1
ATOM 1407 O O . PRO A 1 189 ? 8.875 16.743 2.936 1.00 88.62 189 PRO A O 1
ATOM 1410 N N . LYS A 1 190 ? 7.049 15.714 2.131 1.00 90.50 190 LYS A N 1
ATOM 1411 C CA . LYS A 1 190 ? 6.257 15.736 3.366 1.00 90.50 190 LYS A CA 1
ATOM 1412 C C . LYS A 1 190 ? 5.873 14.313 3.743 1.00 90.50 190 LYS A C 1
ATOM 1414 O O . LYS A 1 190 ? 5.858 13.416 2.907 1.00 90.50 190 LYS A O 1
ATOM 1419 N N . THR A 1 191 ? 5.569 14.102 5.016 1.00 88.38 191 THR A N 1
ATOM 1420 C CA . THR A 1 191 ? 5.091 12.808 5.498 1.00 88.38 191 THR A CA 1
ATOM 1421 C C . THR A 1 191 ? 3.642 12.570 5.077 1.00 88.38 191 THR A C 1
ATOM 1423 O O . THR A 1 191 ? 2.818 13.480 5.109 1.00 88.38 191 THR A O 1
ATOM 1426 N N . TYR A 1 192 ? 3.342 11.324 4.728 1.00 92.38 192 TYR A N 1
ATOM 1427 C CA . TYR A 1 192 ? 2.011 10.821 4.391 1.00 92.38 192 TYR A CA 1
ATOM 1428 C C . TYR A 1 192 ? 1.856 9.393 4.942 1.00 92.38 192 TYR A C 1
ATOM 1430 O O . TYR A 1 192 ? 2.826 8.783 5.412 1.00 92.38 192 TYR A O 1
ATOM 1438 N N . LYS A 1 193 ? 0.625 8.881 4.968 1.00 92.50 193 LYS A N 1
ATOM 1439 C CA . LYS A 1 193 ? 0.254 7.590 5.567 1.00 92.50 193 LYS A CA 1
ATOM 1440 C C . LYS A 1 193 ? 0.078 6.477 4.541 1.00 92.50 193 LYS A C 1
ATOM 1442 O O . LYS A 1 193 ? 0.252 5.315 4.908 1.00 92.50 193 LYS A O 1
ATOM 1447 N N . VAL A 1 194 ? -0.289 6.795 3.299 1.00 94.69 194 VAL A N 1
ATOM 1448 C CA . VAL A 1 194 ? -0.341 5.816 2.206 1.00 94.69 194 VAL A CA 1
ATOM 1449 C C . VAL A 1 194 ? 1.043 5.202 2.007 1.00 94.69 194 VAL A C 1
ATOM 1451 O O . VAL A 1 194 ? 2.069 5.865 2.110 1.00 94.69 194 VAL A O 1
ATOM 1454 N N . GLU A 1 195 ? 1.080 3.903 1.727 1.00 91.31 195 GLU A N 1
ATOM 1455 C CA . GLU A 1 195 ? 2.327 3.162 1.572 1.00 91.31 195 GLU A CA 1
ATOM 1456 C C . GLU A 1 195 ? 2.491 2.643 0.143 1.00 91.31 195 GLU A C 1
ATOM 1458 O O . GLU A 1 195 ? 1.545 2.127 -0.453 1.00 91.31 195 GLU A O 1
ATOM 1463 N N . GLY A 1 196 ? 3.723 2.697 -0.373 1.00 88.62 196 GLY A N 1
ATOM 1464 C CA . GLY A 1 196 ? 4.117 2.051 -1.631 1.00 88.62 196 GLY A CA 1
ATOM 1465 C C . GLY A 1 196 ? 4.113 2.945 -2.877 1.00 88.62 196 GLY A C 1
ATOM 1466 O O . GLY A 1 196 ? 4.504 2.459 -3.941 1.00 88.62 196 GLY A O 1
ATOM 1467 N N . ILE A 1 197 ? 3.714 4.211 -2.742 1.00 94.56 197 ILE A N 1
ATOM 1468 C CA . ILE A 1 197 ? 3.792 5.264 -3.766 1.00 94.56 197 ILE A CA 1
ATOM 1469 C C . ILE A 1 197 ? 4.360 6.551 -3.150 1.00 94.56 197 ILE A C 1
ATOM 1471 O O . ILE A 1 197 ? 4.277 6.721 -1.934 1.00 94.56 197 ILE A O 1
ATOM 1475 N N . GLY A 1 198 ? 4.896 7.432 -3.993 1.00 92.69 198 GLY A N 1
ATOM 1476 C CA . GLY A 1 198 ? 5.610 8.647 -3.621 1.00 92.69 198 GLY A CA 1
ATOM 1477 C C . GLY A 1 198 ? 7.084 8.406 -3.297 1.00 92.69 198 GLY A C 1
ATOM 1478 O O . GLY A 1 198 ? 7.433 7.421 -2.658 1.00 92.69 198 GLY A O 1
ATOM 1479 N N . GLU A 1 199 ? 7.949 9.326 -3.719 1.00 90.50 199 GLU A N 1
ATOM 1480 C CA . GLU A 1 199 ? 9.382 9.350 -3.383 1.00 90.50 199 GLU A CA 1
ATOM 1481 C C . GLU A 1 199 ? 9.904 10.785 -3.158 1.00 90.50 199 GLU A C 1
ATOM 1483 O O . GLU A 1 199 ? 9.250 11.769 -3.534 1.00 90.50 199 GLU A O 1
ATOM 1488 N N . ASP A 1 200 ? 11.079 10.892 -2.525 1.00 87.88 200 ASP A N 1
ATOM 1489 C CA . ASP A 1 200 ? 11.842 12.128 -2.275 1.00 87.88 200 ASP A CA 1
ATOM 1490 C C . ASP A 1 200 ? 13.009 12.350 -3.263 1.00 87.88 200 ASP A C 1
ATOM 1492 O O . ASP A 1 200 ? 13.790 13.291 -3.122 1.00 87.88 200 ASP A O 1
ATOM 1496 N N . PHE A 1 201 ? 13.115 11.506 -4.291 1.00 90.62 201 PHE A N 1
ATOM 1497 C CA . PHE A 1 201 ? 14.054 11.611 -5.411 1.00 90.62 201 PHE A CA 1
ATOM 1498 C C . PHE A 1 201 ? 13.424 11.024 -6.683 1.00 90.62 201 PHE A C 1
ATOM 1500 O O . PHE A 1 201 ? 12.335 10.462 -6.630 1.00 90.62 201 PHE A O 1
ATOM 1507 N N . LEU A 1 202 ? 14.111 11.133 -7.828 1.00 94.06 202 LEU A N 1
ATOM 1508 C CA . LEU A 1 202 ? 13.727 10.450 -9.069 1.00 94.06 202 LEU A CA 1
ATOM 1509 C C . LEU A 1 202 ? 14.436 9.086 -9.173 1.00 94.06 202 LEU A C 1
ATOM 1511 O O . LEU A 1 202 ? 15.650 9.062 -9.408 1.00 94.06 202 LEU A O 1
ATOM 1515 N N . PRO A 1 203 ? 13.730 7.946 -9.049 1.00 94.62 203 PRO A N 1
ATOM 1516 C CA . PRO A 1 203 ? 14.322 6.638 -9.311 1.00 94.62 203 PRO A CA 1
ATOM 1517 C C . PRO A 1 203 ? 14.776 6.519 -10.768 1.00 94.62 203 PRO A C 1
ATOM 1519 O O . PRO A 1 203 ? 14.056 6.930 -11.677 1.00 94.62 203 PRO A O 1
ATOM 1522 N N . SER A 1 204 ? 15.922 5.882 -11.031 1.00 96.75 204 SER A N 1
ATOM 1523 C CA . SER A 1 204 ? 16.388 5.712 -12.421 1.00 96.75 204 SER A CA 1
ATOM 1524 C C . SER A 1 204 ? 15.567 4.684 -13.203 1.00 96.75 204 SER A C 1
ATOM 1526 O O . SER A 1 204 ? 15.671 4.605 -14.425 1.00 96.75 204 SER A O 1
ATOM 1528 N N . THR A 1 205 ? 14.738 3.897 -12.513 1.00 97.75 205 THR A N 1
ATOM 1529 C CA . THR A 1 205 ? 13.730 3.030 -13.130 1.00 97.75 205 THR A CA 1
ATOM 1530 C C . THR A 1 205 ? 12.499 3.783 -13.637 1.00 97.75 205 THR A C 1
ATOM 1532 O O . THR A 1 205 ? 11.682 3.167 -14.319 1.00 97.75 205 THR A O 1
ATOM 1535 N N . MET A 1 206 ? 12.352 5.078 -13.328 1.00 97.69 206 MET A N 1
ATOM 1536 C CA . MET A 1 206 ? 11.272 5.925 -13.833 1.00 97.69 206 MET A CA 1
ATOM 1537 C C . MET A 1 206 ? 11.690 6.655 -15.116 1.00 97.69 206 MET A C 1
ATOM 1539 O O . MET A 1 206 ? 12.547 7.534 -15.098 1.00 97.69 206 MET A O 1
ATOM 1543 N N . ASP A 1 207 ? 11.042 6.336 -16.235 1.00 97.75 207 ASP A N 1
ATOM 1544 C CA . ASP A 1 207 ? 11.164 7.088 -17.483 1.00 97.75 207 ASP A CA 1
ATOM 1545 C C . ASP A 1 207 ? 10.031 8.110 -17.592 1.00 97.75 207 ASP A C 1
ATOM 1547 O O . ASP A 1 207 ? 8.927 7.795 -18.028 1.00 97.75 207 ASP A O 1
ATOM 1551 N N . ILE A 1 208 ? 10.297 9.357 -17.208 1.00 96.44 208 ILE A N 1
ATOM 1552 C CA . ILE A 1 208 ? 9.279 10.420 -17.212 1.00 96.44 208 ILE A CA 1
ATOM 1553 C C . ILE A 1 208 ? 8.672 10.683 -18.598 1.00 96.44 208 ILE A C 1
ATOM 1555 O O . ILE A 1 208 ? 7.557 11.183 -18.685 1.00 96.44 208 ILE A O 1
ATOM 1559 N N . ARG A 1 209 ? 9.376 10.328 -19.683 1.00 96.38 209 ARG A N 1
ATOM 1560 C CA . ARG A 1 209 ? 8.939 10.597 -21.063 1.00 96.38 209 ARG A CA 1
ATOM 1561 C C . ARG A 1 209 ? 7.773 9.716 -21.491 1.00 96.38 209 ARG A C 1
ATOM 1563 O O . ARG A 1 209 ? 7.126 10.031 -22.482 1.00 96.38 209 ARG A O 1
ATOM 1570 N N . VAL A 1 210 ? 7.532 8.602 -20.794 1.00 98.00 210 VAL A N 1
ATOM 1571 C CA . VAL A 1 210 ? 6.364 7.760 -21.083 1.00 98.00 210 VAL A CA 1
ATOM 1572 C C . VAL A 1 210 ? 5.109 8.220 -20.351 1.00 98.00 210 VAL A C 1
ATOM 1574 O O . VAL A 1 210 ? 4.050 7.688 -20.650 1.00 98.00 210 VAL A O 1
ATOM 1577 N N . VAL A 1 211 ? 5.224 9.159 -19.405 1.00 98.56 211 VAL A N 1
ATOM 1578 C CA . VAL A 1 211 ? 4.121 9.637 -18.562 1.00 98.56 211 VAL A CA 1
ATOM 1579 C C . VAL A 1 211 ? 3.518 10.892 -19.186 1.00 98.56 211 VAL A C 1
ATOM 1581 O O . VAL A 1 211 ? 4.189 11.920 -19.272 1.00 98.56 211 VAL A O 1
ATOM 1584 N N . ASP A 1 212 ? 2.255 10.811 -19.600 1.00 98.56 212 ASP A N 1
ATOM 1585 C CA . ASP A 1 212 ? 1.557 11.899 -20.297 1.00 98.56 212 ASP A CA 1
ATOM 1586 C C . ASP A 1 212 ? 0.848 12.858 -19.329 1.00 98.56 212 ASP A C 1
ATOM 1588 O O . ASP A 1 212 ? 0.672 14.038 -19.630 1.00 98.56 212 ASP A O 1
ATOM 1592 N N . ALA A 1 213 ? 0.438 12.363 -18.159 1.00 98.06 213 ALA A N 1
ATOM 1593 C CA . ALA A 1 213 ? -0.210 13.158 -17.120 1.00 98.06 213 ALA A CA 1
ATOM 1594 C C . ALA A 1 213 ? 0.079 12.595 -15.725 1.00 98.06 213 ALA A C 1
ATOM 1596 O O . ALA A 1 213 ? 0.331 11.400 -15.571 1.00 98.06 213 ALA A O 1
ATOM 1597 N N . ILE A 1 214 ? -0.010 13.447 -14.701 1.00 98.56 214 ILE A N 1
ATOM 1598 C CA . ILE A 1 214 ? 0.010 13.035 -13.295 1.00 98.56 214 ILE A CA 1
ATOM 1599 C C . ILE A 1 214 ? -1.185 13.653 -12.569 1.00 98.56 214 ILE A C 1
ATOM 1601 O O . ILE A 1 214 ? -1.385 14.867 -12.617 1.00 98.56 214 ILE A O 1
ATOM 1605 N N . GLU A 1 215 ? -1.956 12.822 -11.869 1.00 98.50 215 GLU A N 1
ATOM 1606 C CA . GLU A 1 215 ? -2.947 13.264 -10.886 1.00 98.50 215 GLU A CA 1
ATOM 1607 C C . GLU A 1 215 ? -2.392 13.110 -9.469 1.00 98.50 215 GLU A C 1
ATOM 1609 O O . GLU A 1 215 ? -1.665 12.161 -9.168 1.00 98.50 215 GLU A O 1
ATOM 1614 N N . ARG A 1 216 ? -2.777 14.025 -8.575 1.00 97.69 216 ARG A N 1
ATOM 1615 C CA . ARG A 1 216 ? -2.426 13.944 -7.153 1.00 97.69 216 ARG A CA 1
ATOM 1616 C C . ARG A 1 216 ? -3.534 13.302 -6.331 1.00 97.69 216 ARG A C 1
ATOM 1618 O O . ARG A 1 216 ? -4.716 13.579 -6.562 1.00 97.69 216 ARG A O 1
ATOM 1625 N N . ALA A 1 217 ? -3.147 12.490 -5.354 1.00 97.38 217 ALA A N 1
ATOM 1626 C CA . ALA A 1 217 ? -4.041 11.938 -4.343 1.00 97.38 217 ALA A CA 1
ATOM 1627 C C . ALA A 1 217 ? -3.541 12.271 -2.929 1.00 97.38 217 ALA A C 1
ATOM 1629 O O . ALA A 1 217 ? -2.349 12.175 -2.656 1.00 97.38 217 ALA A O 1
ATOM 1630 N N . GLY A 1 218 ? -4.445 12.639 -2.025 1.00 96.38 218 GLY A N 1
ATOM 1631 C CA . GLY A 1 218 ? -4.162 12.765 -0.594 1.00 96.38 218 GLY A CA 1
ATOM 1632 C C . GLY A 1 218 ? -4.431 11.467 0.178 1.00 96.38 218 GLY A C 1
ATOM 1633 O O . GLY A 1 218 ? -5.113 10.559 -0.309 1.00 96.38 218 GLY A O 1
ATOM 1634 N N . ASP A 1 219 ? -3.946 11.387 1.420 1.00 96.69 219 ASP A N 1
ATOM 1635 C CA . ASP A 1 219 ? -4.161 10.227 2.302 1.00 96.69 219 ASP A CA 1
ATOM 1636 C C . ASP A 1 219 ? -5.651 9.918 2.503 1.00 96.69 219 ASP A C 1
ATOM 1638 O O . ASP A 1 219 ? -6.103 8.794 2.270 1.00 96.69 219 ASP A O 1
ATOM 1642 N N . ARG A 1 220 ? -6.436 10.935 2.890 1.00 94.94 220 ARG A N 1
ATOM 1643 C CA . ARG A 1 220 ? -7.857 10.774 3.224 1.00 94.94 220 ARG A CA 1
ATOM 1644 C C . ARG A 1 220 ? -8.641 10.146 2.077 1.00 94.94 220 ARG A C 1
ATOM 1646 O O . ARG A 1 220 ? -9.319 9.143 2.273 1.00 94.94 220 ARG A O 1
ATOM 1653 N N . GLU A 1 221 ? -8.562 10.729 0.883 1.00 93.69 221 GLU A N 1
ATOM 1654 C CA . GLU A 1 221 ? -9.306 10.212 -0.269 1.00 93.69 221 GLU A CA 1
ATOM 1655 C C . GLU A 1 221 ? -8.807 8.831 -0.702 1.00 93.69 221 GLU A C 1
ATOM 1657 O O . GLU A 1 221 ? -9.623 7.994 -1.075 1.00 93.69 221 GLU A O 1
ATOM 1662 N N . SER A 1 222 ? -7.501 8.563 -0.588 1.00 98.06 222 SER A N 1
ATOM 1663 C CA . SER A 1 222 ? -6.930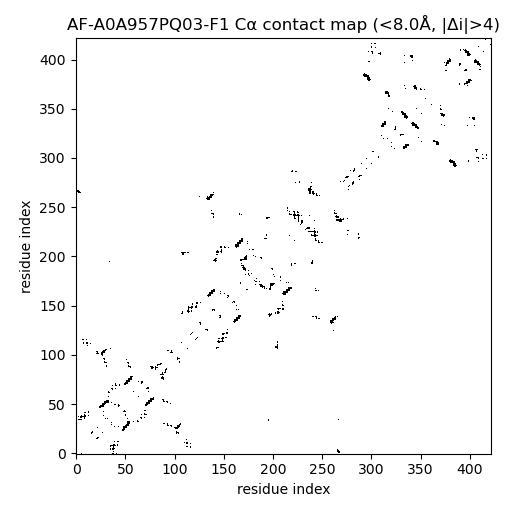 7.255 -0.915 1.00 98.06 222 SER A CA 1
ATOM 1664 C C . SER A 1 222 ? -7.550 6.163 -0.048 1.00 98.06 222 SER A C 1
ATOM 1666 O O . SER A 1 222 ? -8.023 5.149 -0.555 1.00 98.06 222 SER A O 1
ATOM 1668 N N . PHE A 1 223 ? -7.625 6.381 1.264 1.00 97.69 223 PHE A N 1
ATOM 1669 C CA . PHE A 1 223 ? -8.213 5.404 2.177 1.00 97.69 223 PHE A CA 1
ATOM 1670 C C . PHE A 1 223 ? -9.725 5.263 2.016 1.00 97.69 223 PHE A C 1
ATOM 1672 O O . PHE A 1 223 ? -10.236 4.143 2.044 1.00 97.69 223 PHE A O 1
ATOM 1679 N N . LEU A 1 224 ? -10.447 6.367 1.806 1.00 93.56 224 LEU A N 1
ATOM 1680 C CA . LEU A 1 224 ? -11.889 6.313 1.563 1.00 93.56 224 LEU A CA 1
ATOM 1681 C C . LEU A 1 224 ? -12.210 5.526 0.286 1.00 93.56 224 LEU A C 1
ATOM 1683 O O . LEU A 1 224 ? -13.059 4.636 0.331 1.00 93.56 224 LEU A O 1
ATOM 1687 N N . TRP A 1 225 ? -11.479 5.762 -0.809 1.00 96.50 225 TRP A N 1
ATOM 1688 C CA . TRP A 1 225 ? -11.653 5.001 -2.048 1.00 96.50 225 TRP A CA 1
ATOM 1689 C C . TRP A 1 225 ? -11.253 3.536 -1.905 1.00 96.50 225 TRP A C 1
ATOM 1691 O O . TRP A 1 225 ? -11.978 2.675 -2.395 1.00 96.50 225 TRP A O 1
ATOM 1701 N N . ALA A 1 226 ? -10.167 3.217 -1.192 1.00 97.75 226 ALA A N 1
ATOM 1702 C CA . ALA A 1 226 ? -9.795 1.824 -0.931 1.00 97.75 226 ALA A CA 1
ATOM 1703 C C . ALA A 1 226 ? -10.891 1.072 -0.153 1.00 97.75 226 ALA A C 1
ATOM 1705 O O . ALA A 1 226 ? -11.207 -0.071 -0.476 1.00 97.75 226 ALA A O 1
ATOM 1706 N N . ARG A 1 227 ? -11.516 1.714 0.844 1.00 96.31 227 ARG A N 1
ATOM 1707 C CA . ARG A 1 227 ? -12.641 1.137 1.603 1.00 96.31 227 ARG A CA 1
ATOM 1708 C C . ARG A 1 227 ? -13.903 1.006 0.753 1.00 96.31 227 ARG A C 1
ATOM 1710 O O . ARG A 1 227 ? -14.590 -0.012 0.830 1.00 96.31 227 ARG A O 1
ATOM 1717 N N . GLN A 1 228 ? -14.203 2.020 -0.055 1.00 92.00 228 GLN A N 1
ATOM 1718 C CA . GLN A 1 228 ? -15.349 2.019 -0.959 1.00 92.00 228 GLN A CA 1
ATOM 1719 C C . GLN A 1 228 ? -15.227 0.920 -2.019 1.00 92.00 228 GLN A C 1
ATOM 1721 O O . GLN A 1 228 ? -16.205 0.227 -2.279 1.00 92.00 228 GLN A O 1
ATOM 1726 N N . LEU A 1 229 ? -14.022 0.696 -2.547 1.00 95.38 229 LEU A N 1
ATOM 1727 C CA . LEU A 1 229 ? -13.729 -0.354 -3.518 1.00 95.38 229 LEU A CA 1
ATOM 1728 C C . LEU A 1 229 ? -14.090 -1.755 -2.989 1.00 95.38 229 LEU A C 1
ATOM 1730 O O . LEU A 1 229 ? -14.696 -2.543 -3.708 1.00 95.38 229 LEU A O 1
ATOM 1734 N N . VAL A 1 230 ? -13.811 -2.051 -1.714 1.00 94.56 230 VAL A N 1
ATOM 1735 C CA . VAL A 1 230 ? -14.246 -3.324 -1.104 1.00 94.56 230 VAL A CA 1
ATOM 1736 C C . VAL A 1 230 ? -15.763 -3.384 -0.963 1.00 94.56 230 VAL A C 1
ATOM 1738 O O . VAL A 1 230 ? -16.367 -4.409 -1.255 1.00 94.56 230 VAL A O 1
ATOM 1741 N N . ARG A 1 231 ? -16.384 -2.296 -0.491 1.00 89.88 231 ARG A N 1
ATOM 1742 C CA . ARG A 1 231 ? -17.824 -2.258 -0.195 1.00 89.88 231 ARG A CA 1
ATOM 1743 C C . ARG A 1 231 ? -18.694 -2.332 -1.446 1.00 89.88 231 ARG A C 1
ATOM 1745 O O . ARG A 1 231 ? -19.777 -2.898 -1.378 1.00 89.88 231 ARG A O 1
ATOM 1752 N N . GLN A 1 232 ? -18.244 -1.734 -2.544 1.00 92.56 232 GLN A N 1
ATOM 1753 C CA . GLN A 1 232 ? -19.025 -1.617 -3.776 1.00 92.56 232 GLN A CA 1
ATOM 1754 C C . GLN A 1 232 ? -18.671 -2.705 -4.788 1.00 92.56 232 GLN A C 1
ATOM 1756 O O . GLN A 1 232 ? -19.572 -3.258 -5.405 1.00 92.56 232 GLN A O 1
ATOM 1761 N N . GLU A 1 233 ? -17.389 -3.066 -4.901 1.00 95.06 233 GLU A N 1
ATOM 1762 C CA . GLU A 1 233 ? -16.904 -3.989 -5.938 1.00 95.06 233 GLU A CA 1
ATOM 1763 C C . GLU A 1 233 ? -16.381 -5.320 -5.372 1.00 95.06 233 GLU A C 1
ATOM 1765 O O . GLU A 1 233 ? -15.978 -6.206 -6.121 1.00 95.06 233 GLU A O 1
ATOM 1770 N N . GLY A 1 234 ? -16.324 -5.482 -4.044 1.00 96.00 234 GLY A N 1
ATOM 1771 C CA . GLY A 1 234 ? -15.769 -6.684 -3.409 1.00 96.00 234 GLY A CA 1
ATOM 1772 C C . GLY A 1 234 ? -14.249 -6.839 -3.565 1.00 96.00 234 GLY A C 1
ATOM 1773 O O . GLY A 1 234 ? -13.694 -7.877 -3.203 1.00 96.00 234 GLY A O 1
ATOM 1774 N N . ILE A 1 235 ? -13.547 -5.827 -4.087 1.00 98.12 235 ILE A N 1
ATOM 1775 C CA . ILE A 1 235 ? -12.105 -5.892 -4.351 1.00 98.12 235 ILE A CA 1
ATOM 1776 C C . ILE A 1 235 ? -11.332 -5.425 -3.112 1.00 98.12 235 ILE A C 1
ATOM 1778 O O . ILE A 1 235 ? -11.249 -4.234 -2.813 1.00 98.12 235 ILE A O 1
ATOM 1782 N N . PHE A 1 236 ? -10.731 -6.374 -2.390 1.00 96.94 236 PHE A N 1
ATOM 1783 C CA . PHE A 1 236 ? -9.988 -6.117 -1.153 1.00 96.94 236 PHE A CA 1
ATOM 1784 C C . PHE A 1 236 ? -8.545 -5.640 -1.408 1.00 96.94 236 PHE A C 1
ATOM 1786 O O . PHE A 1 236 ? -7.609 -6.443 -1.438 1.00 96.94 236 PHE A O 1
ATOM 1793 N N . ALA A 1 237 ? -8.354 -4.328 -1.586 1.00 96.94 237 ALA A N 1
ATOM 1794 C CA . ALA A 1 237 ? -7.092 -3.728 -2.041 1.00 96.94 237 ALA A CA 1
ATOM 1795 C C . ALA A 1 237 ? -6.424 -2.765 -1.034 1.00 96.94 237 ALA A C 1
ATOM 1797 O O . ALA A 1 237 ? -7.038 -2.277 -0.093 1.00 96.94 237 ALA A O 1
ATOM 1798 N N . GLY A 1 238 ? -5.134 -2.484 -1.217 1.00 96.31 238 GLY A N 1
ATOM 1799 C CA . GLY A 1 238 ? -4.363 -1.586 -0.355 1.00 96.31 238 GLY A CA 1
ATOM 1800 C C . GLY A 1 238 ? -4.606 -0.090 -0.585 1.00 96.31 238 GLY A C 1
ATOM 1801 O O . GLY A 1 238 ? -5.275 0.323 -1.531 1.00 96.31 238 GLY A O 1
ATOM 1802 N N . GLY A 1 239 ? -4.000 0.747 0.264 1.00 96.69 239 GLY A N 1
ATOM 1803 C CA . GLY A 1 239 ? -4.187 2.206 0.227 1.00 96.69 239 GLY A CA 1
ATOM 1804 C C . GLY A 1 239 ? -3.736 2.850 -1.090 1.00 96.69 239 GLY A C 1
ATOM 1805 O O . GLY A 1 239 ? -4.428 3.719 -1.611 1.00 96.69 239 GLY A O 1
ATOM 1806 N N . SER A 1 240 ? -2.638 2.362 -1.682 1.00 97.38 240 SER A N 1
ATOM 1807 C CA . SER A 1 240 ? -2.153 2.831 -2.992 1.00 97.38 240 SER A CA 1
ATOM 1808 C C . SER A 1 240 ? -3.113 2.505 -4.145 1.00 97.38 240 SER A C 1
ATOM 1810 O O . SER A 1 240 ? -3.178 3.249 -5.122 1.00 97.38 240 SER A O 1
ATOM 1812 N N . SER A 1 241 ? -3.911 1.439 -4.014 1.00 98.56 241 SER A N 1
ATOM 1813 C CA . SER A 1 241 ? -4.997 1.122 -4.949 1.00 98.56 241 SER A CA 1
ATOM 1814 C C . SER A 1 241 ? -6.113 2.161 -4.853 1.00 98.56 241 SER A C 1
ATOM 1816 O O . SER A 1 241 ? -6.624 2.622 -5.868 1.00 98.56 241 SER A O 1
ATOM 1818 N N . GLY A 1 242 ? -6.441 2.596 -3.634 1.00 98.38 242 GLY A N 1
ATOM 1819 C CA . GLY A 1 242 ? -7.364 3.703 -3.413 1.00 98.38 242 GLY A CA 1
ATOM 1820 C C . GLY A 1 242 ? -6.857 5.028 -3.984 1.00 98.38 242 GLY A C 1
ATOM 1821 O O . GLY A 1 242 ? -7.632 5.743 -4.613 1.00 98.38 242 GLY A O 1
ATOM 1822 N N . SER A 1 243 ? -5.556 5.323 -3.869 1.00 98.69 243 SER A N 1
ATOM 1823 C CA . SER A 1 243 ? -4.939 6.466 -4.561 1.00 98.69 243 SER A CA 1
ATOM 1824 C C . SER A 1 243 ? -5.112 6.356 -6.077 1.00 98.69 243 SER A C 1
ATOM 1826 O O . SER A 1 243 ? -5.548 7.315 -6.710 1.00 98.69 243 SER A O 1
ATOM 1828 N N . ALA A 1 244 ? -4.830 5.183 -6.657 1.00 98.69 244 ALA A N 1
ATOM 1829 C CA . ALA A 1 244 ? -4.980 4.944 -8.092 1.00 98.69 244 ALA A CA 1
ATOM 1830 C C . ALA A 1 244 ? -6.426 5.174 -8.568 1.00 98.69 244 ALA A C 1
ATOM 1832 O O . ALA A 1 244 ? -6.629 5.834 -9.585 1.00 98.69 244 ALA A O 1
ATOM 1833 N N . ILE A 1 245 ? -7.427 4.715 -7.808 1.00 98.44 245 ILE A N 1
ATOM 1834 C CA . ILE A 1 245 ? -8.850 4.975 -8.083 1.00 98.44 245 ILE A CA 1
ATOM 1835 C C . ILE A 1 245 ? -9.191 6.464 -7.941 1.00 98.44 245 ILE A C 1
ATOM 1837 O O . ILE A 1 245 ? -9.840 7.026 -8.822 1.00 98.44 245 ILE A O 1
ATOM 1841 N N . ALA A 1 246 ? -8.723 7.130 -6.881 1.00 97.69 246 ALA A N 1
ATOM 1842 C CA . ALA A 1 246 ? -8.946 8.561 -6.677 1.00 97.69 246 ALA A CA 1
ATOM 1843 C C . ALA A 1 246 ? -8.404 9.388 -7.858 1.00 97.69 246 ALA A C 1
ATOM 1845 O O . ALA A 1 246 ? -9.115 10.226 -8.419 1.00 97.69 246 ALA A O 1
ATOM 1846 N N . GLY A 1 247 ? -7.166 9.105 -8.277 1.00 98.06 247 GLY A N 1
ATOM 1847 C CA . GLY A 1 247 ? -6.541 9.714 -9.449 1.00 98.06 247 GLY A CA 1
ATOM 1848 C C . GLY A 1 247 ? -7.282 9.379 -10.743 1.00 98.06 247 GLY A C 1
ATOM 1849 O O . GLY A 1 247 ? -7.597 10.285 -11.513 1.00 98.06 247 GLY A O 1
ATOM 1850 N N . ALA A 1 248 ? -7.656 8.112 -10.953 1.00 97.88 248 ALA A N 1
ATOM 1851 C CA . ALA A 1 248 ? -8.419 7.687 -12.126 1.00 97.88 248 ALA A CA 1
ATOM 1852 C C . ALA A 1 248 ? -9.746 8.447 -12.253 1.00 97.88 248 ALA A C 1
ATOM 1854 O O . ALA A 1 248 ? -10.076 8.915 -13.339 1.00 97.88 248 ALA A O 1
ATOM 1855 N N . LEU A 1 249 ? -10.486 8.633 -11.157 1.00 95.25 249 LEU A N 1
ATOM 1856 C CA . LEU A 1 249 ? -11.755 9.365 -11.167 1.00 95.25 249 LEU A CA 1
ATOM 1857 C C . LEU A 1 249 ? -11.568 10.859 -11.448 1.00 95.25 249 LEU A C 1
ATOM 1859 O O . LEU A 1 249 ? -12.357 11.440 -12.196 1.00 95.25 249 LEU A O 1
ATOM 1863 N N . LYS A 1 250 ? -10.526 11.493 -10.893 1.00 95.69 250 LYS A N 1
ATOM 1864 C CA . LYS A 1 250 ? -10.181 12.891 -11.215 1.00 95.69 250 LYS A CA 1
ATOM 1865 C C . LYS A 1 250 ? -9.826 13.050 -12.690 1.00 95.69 250 LYS A C 1
ATOM 1867 O O . LYS A 1 250 ? -10.309 13.985 -13.326 1.00 95.69 250 LYS A O 1
ATOM 1872 N N . TYR A 1 251 ? -9.027 12.131 -13.223 1.00 97.00 251 TYR A N 1
ATOM 1873 C CA . TYR A 1 251 ? -8.614 12.115 -14.621 1.00 97.00 251 TYR A CA 1
ATOM 1874 C C . TYR A 1 251 ? -9.804 11.880 -15.562 1.00 97.00 251 TYR A C 1
ATOM 1876 O O . TYR A 1 251 ? -10.079 12.703 -16.432 1.00 97.00 251 TYR A O 1
ATOM 1884 N N . CYS A 1 252 ? -10.575 10.811 -15.342 1.00 94.62 252 CYS A N 1
ATOM 1885 C CA . CYS A 1 252 ? -11.671 10.408 -16.226 1.00 94.62 252 CYS A CA 1
ATOM 1886 C C . CYS A 1 252 ? -12.803 11.442 -16.282 1.00 94.62 252 CYS A C 1
ATOM 1888 O O . CYS A 1 252 ? -13.414 11.604 -17.332 1.00 94.62 252 CYS A O 1
ATOM 1890 N N . ARG A 1 253 ? -13.050 12.207 -15.207 1.00 94.38 253 ARG A N 1
ATOM 1891 C CA . ARG A 1 253 ? -14.021 13.323 -15.219 1.00 94.38 253 ARG A CA 1
ATOM 1892 C C . ARG A 1 253 ? -13.673 14.435 -16.214 1.00 94.38 253 ARG A C 1
ATOM 1894 O O . ARG A 1 253 ? -14.554 15.207 -16.577 1.00 94.38 253 ARG A O 1
ATOM 1901 N N . LYS A 1 254 ? -12.405 14.543 -16.623 1.00 92.25 254 LYS A N 1
ATOM 1902 C CA . LYS A 1 254 ? -11.926 15.519 -17.615 1.00 92.25 254 LYS A CA 1
ATOM 1903 C C . LYS A 1 254 ? -12.035 14.983 -19.046 1.00 92.25 254 LYS A C 1
ATOM 1905 O O . LYS A 1 254 ? -11.859 15.745 -19.994 1.00 92.25 254 LYS A O 1
ATOM 1910 N N . LEU A 1 255 ? -12.277 13.681 -19.208 1.00 91.44 255 LEU A N 1
ATOM 1911 C CA . LEU A 1 255 ? -12.342 13.029 -20.506 1.00 91.44 255 LEU A CA 1
ATOM 1912 C C . LEU A 1 255 ? -13.754 13.062 -21.091 1.00 91.44 255 LEU A C 1
ATOM 1914 O O . LEU A 1 255 ? -14.756 13.186 -20.393 1.00 91.44 255 LEU A O 1
ATOM 1918 N N . SER A 1 256 ? -13.808 12.924 -22.410 1.00 88.31 256 SER A N 1
ATOM 1919 C CA . SER A 1 256 ? -15.033 12.733 -23.179 1.00 88.31 256 SER A CA 1
ATOM 1920 C C . SER A 1 256 ? -14.843 11.600 -24.189 1.00 88.31 256 SER A C 1
ATOM 1922 O O . SER A 1 256 ? -13.709 11.206 -24.499 1.00 88.31 256 SER A O 1
ATOM 1924 N N . GLY A 1 257 ? -15.964 11.099 -24.707 1.00 88.88 257 GLY A N 1
ATOM 1925 C CA . GLY A 1 257 ? -16.001 9.994 -25.660 1.00 88.88 257 GLY A CA 1
ATOM 1926 C C . GLY A 1 257 ? -15.951 8.620 -24.997 1.00 88.88 257 GLY A C 1
ATOM 1927 O O . GLY A 1 257 ? -15.913 8.500 -23.774 1.00 88.88 257 GLY A O 1
ATOM 1928 N N . ASP A 1 258 ? -15.975 7.591 -25.838 1.00 90.88 258 ASP A N 1
ATOM 1929 C CA . ASP A 1 258 ? -15.828 6.205 -25.408 1.00 90.88 258 ASP A CA 1
ATOM 1930 C C . ASP A 1 258 ? -14.352 5.922 -25.092 1.00 90.88 258 ASP A C 1
ATOM 1932 O O . ASP A 1 258 ? -13.468 6.198 -25.909 1.00 90.88 258 ASP A O 1
ATOM 1936 N N . ARG A 1 259 ? -14.077 5.455 -23.873 1.00 95.06 259 ARG A N 1
ATOM 1937 C CA . ARG A 1 259 ? -12.728 5.267 -23.321 1.00 95.06 259 ARG A CA 1
ATOM 1938 C C . ARG A 1 259 ? -12.666 3.932 -22.600 1.00 95.06 259 ARG A C 1
ATOM 1940 O O . ARG A 1 259 ? -13.571 3.600 -21.838 1.00 95.06 259 ARG A O 1
ATOM 1947 N N . LEU A 1 260 ? -11.560 3.213 -22.772 1.00 97.69 260 LEU A N 1
ATOM 1948 C CA . LEU A 1 260 ? -11.255 2.026 -21.982 1.00 97.69 260 LEU A CA 1
ATOM 1949 C C . LEU A 1 260 ? -10.056 2.326 -21.082 1.00 97.69 260 LEU A C 1
ATOM 1951 O O . LEU A 1 260 ? -8.898 2.186 -21.487 1.00 97.69 260 LEU A O 1
ATOM 1955 N N . THR A 1 261 ? -10.358 2.738 -19.853 1.00 98.06 261 THR A N 1
ATOM 1956 C CA . THR A 1 261 ? -9.358 3.062 -18.834 1.00 98.06 261 THR A CA 1
ATOM 1957 C C . THR A 1 261 ? -9.032 1.838 -17.985 1.00 98.06 261 THR A C 1
ATOM 1959 O O . THR A 1 261 ? -9.926 1.230 -17.397 1.00 98.06 261 THR A O 1
ATOM 1962 N N . VAL A 1 262 ? -7.747 1.510 -17.853 1.00 98.75 262 VAL A N 1
ATOM 1963 C CA . VAL A 1 262 ? -7.251 0.452 -16.958 1.00 98.75 262 VAL A CA 1
ATOM 1964 C C . VAL A 1 262 ? -6.569 1.078 -15.744 1.00 98.75 262 VAL A C 1
ATOM 1966 O O . VAL A 1 262 ? -5.736 1.969 -15.886 1.00 98.75 262 VAL A O 1
ATOM 1969 N N . VAL A 1 263 ? -6.886 0.598 -14.540 1.00 98.81 263 VAL A N 1
ATOM 1970 C CA . VAL A 1 263 ? -6.280 1.068 -13.283 1.00 98.81 263 VAL A CA 1
ATOM 1971 C C . VAL A 1 263 ? -5.526 -0.080 -12.618 1.00 98.81 263 VAL A C 1
ATOM 1973 O O . VAL A 1 263 ? -6.078 -1.163 -12.431 1.00 98.81 263 VAL A O 1
ATOM 1976 N N . ILE A 1 264 ? -4.267 0.148 -12.237 1.00 98.69 264 ILE A N 1
ATOM 1977 C CA . ILE A 1 264 ? -3.462 -0.856 -11.530 1.00 98.69 264 ILE A CA 1
ATOM 1978 C C . ILE A 1 264 ? -3.692 -0.758 -10.022 1.00 98.69 264 ILE A C 1
ATOM 1980 O O . ILE A 1 264 ? -3.401 0.270 -9.415 1.00 98.69 264 ILE A O 1
ATOM 1984 N N . LEU A 1 265 ? -4.146 -1.860 -9.419 1.00 98.56 265 LEU A N 1
ATOM 1985 C CA . LEU A 1 265 ? -4.339 -2.015 -7.974 1.00 98.56 265 LEU A CA 1
ATOM 1986 C C . LEU A 1 265 ? -3.147 -2.798 -7.388 1.00 98.56 265 LEU A C 1
ATOM 1988 O O . LEU A 1 265 ? -3.053 -4.009 -7.610 1.00 98.56 265 LEU A O 1
ATOM 1992 N N . PRO A 1 266 ? -2.169 -2.141 -6.729 1.00 96.88 266 PRO A N 1
ATOM 1993 C CA . PRO A 1 266 ? -0.851 -2.744 -6.534 1.00 96.88 266 PRO A CA 1
ATOM 1994 C C . PRO A 1 266 ? -0.791 -3.887 -5.524 1.00 96.88 266 PRO A C 1
ATOM 1996 O O . PRO A 1 266 ? 0.092 -4.736 -5.650 1.00 96.88 266 PRO A O 1
ATOM 1999 N N . ASP A 1 267 ? -1.640 -3.906 -4.500 1.00 95.88 267 ASP A N 1
ATOM 2000 C CA . ASP A 1 267 ? -1.582 -4.917 -3.446 1.00 95.88 267 ASP A CA 1
ATOM 2001 C C . ASP A 1 267 ? -2.901 -5.140 -2.702 1.00 95.88 267 ASP A C 1
ATOM 2003 O O . ASP A 1 267 ? -3.868 -4.392 -2.842 1.00 95.88 267 ASP A O 1
ATOM 2007 N N . SER A 1 268 ? -2.929 -6.225 -1.928 1.00 95.00 268 SER A N 1
ATOM 2008 C CA . SER A 1 268 ? -4.076 -6.660 -1.128 1.00 95.00 268 SER A CA 1
ATOM 2009 C C . SER A 1 268 ? -4.295 -5.802 0.122 1.00 95.00 268 SER A C 1
ATOM 2011 O O . SER A 1 268 ? -3.349 -5.438 0.826 1.00 95.00 268 SER A O 1
ATOM 2013 N N . GLY A 1 269 ? -5.568 -5.601 0.472 1.00 92.44 269 GLY A N 1
ATOM 2014 C CA . GLY A 1 269 ? -6.001 -4.914 1.690 1.00 92.44 269 GLY A CA 1
ATOM 2015 C C . GLY A 1 269 ? -5.589 -5.610 2.994 1.00 92.44 269 GLY A C 1
ATOM 2016 O O . GLY A 1 269 ? -5.505 -4.971 4.043 1.00 92.44 269 GLY A O 1
ATOM 2017 N N . SER A 1 270 ? -5.243 -6.902 2.935 1.00 89.31 270 SER A N 1
ATOM 2018 C CA . SER A 1 270 ? -4.880 -7.727 4.102 1.00 89.31 270 SER A CA 1
ATOM 2019 C C . SER A 1 270 ? -3.720 -7.170 4.931 1.00 89.31 270 SER A C 1
ATOM 2021 O O . SER A 1 270 ? -3.610 -7.459 6.120 1.00 89.31 270 SER A O 1
ATOM 2023 N N . ARG A 1 271 ? -2.869 -6.340 4.325 1.00 84.50 271 ARG A N 1
ATOM 2024 C CA . ARG A 1 271 ? -1.706 -5.706 4.964 1.00 84.50 271 ARG A CA 1
ATOM 2025 C C . ARG A 1 271 ? -2.072 -4.516 5.853 1.00 84.50 271 ARG A C 1
ATOM 2027 O O . ARG A 1 271 ? -1.210 -4.008 6.567 1.00 84.50 271 ARG A O 1
ATOM 2034 N N . TYR A 1 272 ? -3.324 -4.070 5.792 1.00 90.38 272 TYR A N 1
ATOM 2035 C CA . TYR A 1 272 ? -3.771 -2.789 6.332 1.00 90.38 272 TYR A CA 1
ATOM 2036 C C . TYR A 1 272 ? -4.998 -2.910 7.245 1.00 90.38 272 TYR A C 1
ATOM 2038 O O . TYR A 1 272 ? -5.629 -1.899 7.553 1.00 90.38 272 TYR A O 1
ATOM 2046 N N . LEU A 1 273 ? -5.327 -4.132 7.686 1.00 91.19 273 LEU A N 1
ATOM 2047 C CA . LEU A 1 273 ? -6.470 -4.416 8.564 1.00 91.19 273 LEU A CA 1
ATOM 2048 C C . LEU A 1 273 ? -6.437 -3.598 9.862 1.00 91.19 273 LEU A C 1
ATOM 2050 O O . LEU A 1 273 ? -7.451 -3.029 10.235 1.00 91.19 273 LEU A O 1
ATOM 2054 N N . SER A 1 274 ? -5.270 -3.472 10.499 1.00 86.88 274 SER A N 1
ATOM 2055 C CA . SER A 1 274 ? -5.061 -2.653 11.706 1.00 86.88 274 SER A CA 1
ATOM 2056 C C . SER A 1 274 ? -4.766 -1.171 11.416 1.00 86.88 274 SER A C 1
ATOM 2058 O O . SER A 1 274 ? -4.290 -0.449 12.289 1.00 86.88 274 SER A O 1
ATOM 2060 N N . LYS A 1 275 ? -4.966 -0.727 10.168 1.00 90.69 275 LYS A N 1
ATOM 2061 C CA . LYS A 1 275 ? -4.741 0.653 9.715 1.00 90.69 275 LYS A CA 1
ATOM 2062 C C . LYS A 1 275 ? -6.018 1.214 9.113 1.00 90.69 275 LYS A C 1
ATOM 2064 O O . LYS A 1 275 ? -7.036 1.232 9.774 1.00 90.69 275 LYS A O 1
ATOM 2069 N N . PHE A 1 276 ? -6.014 1.639 7.852 1.00 92.88 276 PHE A N 1
ATOM 2070 C CA . PHE A 1 276 ? -7.153 2.338 7.263 1.00 92.88 276 PHE A CA 1
ATOM 2071 C C . PHE A 1 276 ? -8.438 1.500 7.144 1.00 92.88 276 PHE A C 1
ATOM 2073 O O . PHE A 1 276 ? -9.511 2.062 6.922 1.00 92.88 276 PHE A O 1
ATOM 2080 N N . TYR A 1 277 ? -8.372 0.174 7.296 1.00 93.44 277 TYR A N 1
ATOM 2081 C CA . TYR A 1 277 ? -9.572 -0.657 7.437 1.00 93.44 277 TYR A CA 1
ATOM 2082 C C . TYR A 1 277 ? -10.170 -0.643 8.849 1.00 93.44 277 TYR A C 1
ATOM 2084 O O . TYR A 1 277 ? -11.362 -0.908 8.986 1.00 93.44 277 TYR A O 1
ATOM 2092 N N . ASP A 1 278 ? -9.391 -0.272 9.862 1.00 89.00 278 ASP A N 1
ATOM 2093 C CA . ASP A 1 278 ? -9.854 -0.003 11.219 1.00 89.00 278 ASP A CA 1
ATOM 2094 C C . ASP A 1 278 ? -10.414 1.428 11.302 1.00 89.00 278 ASP A C 1
ATOM 2096 O O . ASP A 1 278 ? -9.738 2.422 11.013 1.00 89.00 278 ASP A O 1
ATOM 2100 N N . ASP A 1 279 ? -11.679 1.539 11.702 1.00 84.19 279 ASP A N 1
ATOM 2101 C CA . ASP A 1 279 ? -12.362 2.822 11.877 1.00 84.19 279 ASP A CA 1
ATOM 2102 C C . ASP A 1 279 ? -11.723 3.666 12.971 1.00 84.19 279 ASP A C 1
ATOM 2104 O O . ASP A 1 279 ? -11.665 4.890 12.841 1.00 84.19 279 ASP A O 1
ATOM 2108 N N . LYS A 1 280 ? -11.192 3.031 14.020 1.00 80.88 280 LYS A N 1
ATOM 2109 C CA . LYS A 1 280 ? -10.486 3.729 15.090 1.00 80.88 280 LYS A CA 1
ATOM 2110 C C . LYS A 1 280 ? -9.247 4.428 14.546 1.00 80.88 280 LYS A C 1
ATOM 2112 O O . LYS A 1 280 ? -9.074 5.618 14.786 1.00 80.88 280 LYS A O 1
ATOM 2117 N N . TRP A 1 281 ? -8.434 3.722 13.763 1.00 87.56 281 TRP A N 1
ATOM 2118 C CA . TRP A 1 281 ? -7.248 4.296 13.124 1.00 87.56 281 TRP A CA 1
ATOM 2119 C C . TRP A 1 281 ? -7.627 5.426 12.158 1.00 87.56 281 TRP A C 1
ATOM 2121 O O . TRP A 1 281 ? -7.016 6.493 12.160 1.00 87.56 281 TRP A O 1
ATOM 2131 N N . MET A 1 282 ? -8.677 5.234 11.355 1.00 84.88 282 MET A N 1
ATOM 2132 C CA . MET A 1 282 ? -9.159 6.274 10.441 1.00 84.88 282 MET A CA 1
ATOM 2133 C C . MET A 1 282 ? -9.626 7.538 11.173 1.00 84.88 282 MET A C 1
ATOM 2135 O O . MET A 1 282 ? -9.410 8.637 10.664 1.00 84.88 282 MET A O 1
ATOM 2139 N N . ARG A 1 283 ? -10.259 7.402 12.344 1.00 80.12 283 ARG A N 1
ATOM 2140 C CA . ARG A 1 283 ? -10.671 8.533 13.192 1.00 80.12 283 ARG A CA 1
ATOM 2141 C C . ARG A 1 283 ? -9.471 9.192 13.877 1.00 80.12 283 ARG A C 1
ATOM 2143 O O . ARG A 1 283 ? -9.376 10.413 13.848 1.00 80.12 283 ARG A O 1
ATOM 2150 N N . GLU A 1 284 ? -8.525 8.407 14.400 1.00 82.62 284 GLU A N 1
ATOM 2151 C CA . GLU A 1 284 ? -7.286 8.894 15.035 1.00 82.62 284 GLU A CA 1
ATOM 2152 C C . GLU A 1 284 ? -6.496 9.836 14.114 1.00 82.62 284 GLU A C 1
ATOM 2154 O O . GLU A 1 284 ? -5.984 10.862 14.556 1.00 82.62 284 GLU A O 1
ATOM 2159 N N . PHE A 1 285 ? -6.442 9.524 12.816 1.00 82.62 285 PHE A N 1
ATOM 2160 C CA . PHE A 1 285 ? -5.773 10.359 11.814 1.00 82.62 285 PHE A CA 1
ATOM 2161 C C . PHE A 1 285 ? -6.703 11.356 11.096 1.00 82.62 285 PHE A C 1
ATOM 2163 O O . PHE A 1 285 ? -6.282 11.995 10.133 1.00 82.62 285 PHE A O 1
ATOM 2170 N N . GLY A 1 286 ? -7.952 11.518 11.548 1.00 81.81 286 GLY A N 1
ATOM 2171 C CA . GLY A 1 286 ? -8.901 12.502 11.010 1.00 81.81 286 GLY A CA 1
ATOM 2172 C C . GLY A 1 286 ? -9.408 12.208 9.591 1.00 81.81 286 GLY A C 1
ATOM 2173 O O . GLY A 1 286 ? -9.869 13.110 8.890 1.00 81.81 286 GLY A O 1
ATOM 2174 N N . PHE A 1 287 ? -9.312 10.961 9.126 1.00 86.50 287 PHE A N 1
ATOM 2175 C CA . PHE A 1 287 ? -9.723 10.559 7.778 1.00 86.50 287 PHE A CA 1
ATOM 2176 C C . PHE A 1 287 ? -11.197 10.162 7.684 1.00 86.50 287 PHE A C 1
ATOM 2178 O O . PHE A 1 287 ? -11.823 10.406 6.650 1.00 86.50 287 PHE A O 1
ATOM 2185 N N . LEU A 1 288 ? -11.767 9.606 8.753 1.00 79.06 288 LEU A N 1
ATOM 2186 C CA . LEU A 1 288 ? -13.216 9.479 8.903 1.00 79.06 288 LEU A CA 1
ATOM 2187 C C . LEU A 1 288 ? -13.737 10.640 9.744 1.00 79.06 288 LEU A C 1
ATOM 2189 O O . LEU A 1 288 ? -13.321 10.837 10.883 1.00 79.06 288 LEU A O 1
ATOM 2193 N N . THR A 1 289 ? -14.661 11.399 9.166 1.00 63.09 289 THR A N 1
ATOM 2194 C CA . THR A 1 289 ? -15.516 12.313 9.918 1.00 63.09 289 THR A CA 1
ATOM 2195 C C . THR A 1 289 ? -16.538 11.474 10.669 1.00 63.09 289 THR A C 1
ATOM 2197 O O . THR A 1 289 ? -17.162 10.600 10.074 1.00 63.09 289 THR A O 1
ATOM 2200 N N . MET A 1 290 ? -16.693 11.713 11.968 1.00 53.34 290 MET A N 1
ATOM 2201 C CA . MET A 1 290 ? -17.823 11.178 12.717 1.00 53.34 290 MET A CA 1
ATOM 2202 C C . MET A 1 290 ? -19.100 11.805 12.165 1.00 53.34 290 MET A C 1
ATOM 2204 O O . MET A 1 290 ? -19.370 12.978 12.419 1.00 53.34 290 MET A O 1
ATOM 2208 N N . GLU A 1 291 ? -19.891 11.042 11.419 1.00 54.81 291 GLU A N 1
ATOM 2209 C CA . GLU A 1 291 ? -21.318 11.327 11.393 1.00 54.81 291 GLU A CA 1
ATOM 2210 C C . GLU A 1 291 ? -21.848 10.895 12.757 1.00 54.81 291 GLU A C 1
ATOM 2212 O O . GLU A 1 291 ? -21.779 9.722 13.120 1.00 54.81 291 GLU A O 1
ATOM 2217 N N . PHE A 1 292 ? -22.275 11.874 13.556 1.00 54.97 292 PHE A N 1
ATOM 2218 C CA . PHE A 1 292 ? -22.804 11.663 14.907 1.00 54.97 292 PHE A CA 1
ATOM 2219 C C . PHE A 1 292 ? -23.820 10.517 14.972 1.00 54.97 292 PHE A C 1
ATOM 2221 O O . PHE A 1 292 ? -23.809 9.750 15.934 1.00 54.97 292 PHE A O 1
ATOM 2228 N N . GLY A 1 293 ? -24.625 10.369 13.917 1.00 57.41 293 GLY A N 1
ATOM 2229 C CA . GLY A 1 293 ? -25.676 9.367 13.839 1.00 57.41 293 GLY A CA 1
ATOM 2230 C C . GLY A 1 293 ? -25.246 7.937 13.583 1.00 57.41 293 GLY A C 1
ATOM 2231 O O . GLY A 1 293 ? -26.038 7.030 13.811 1.00 57.41 293 GLY A O 1
ATOM 2232 N N . GLU A 1 294 ? -23.998 7.696 13.185 1.00 64.38 294 GLU A N 1
ATOM 2233 C CA . GLU A 1 294 ? -23.495 6.332 12.976 1.00 64.38 294 GLU A CA 1
ATOM 2234 C C . GLU A 1 294 ? -22.714 5.788 14.182 1.00 64.38 294 GLU A C 1
ATOM 2236 O O . GLU A 1 294 ? -22.268 4.640 14.170 1.00 64.38 294 GLU A O 1
ATOM 2241 N N . MET A 1 295 ? -22.522 6.586 15.239 1.00 78.12 295 MET A N 1
ATOM 2242 C CA . MET A 1 295 ? -21.862 6.113 16.454 1.00 78.12 295 MET A CA 1
ATOM 2243 C C . MET A 1 295 ? -22.754 5.117 17.189 1.00 78.12 295 MET A C 1
ATOM 2245 O O . MET A 1 295 ? -23.854 5.480 17.587 1.00 78.12 295 MET A O 1
ATOM 2249 N N . SER A 1 296 ? -22.272 3.904 17.463 1.00 88.88 296 SER A N 1
ATOM 2250 C CA . SER A 1 296 ? -22.973 3.022 18.396 1.00 88.88 296 SER A CA 1
ATOM 2251 C C . SER A 1 296 ? -22.721 3.437 19.850 1.00 88.88 296 SER A C 1
ATOM 2253 O O . SER A 1 296 ? -21.650 3.943 20.203 1.00 88.88 296 SER A O 1
ATOM 2255 N N . LEU A 1 297 ? -23.684 3.183 20.736 1.00 91.69 297 LEU A N 1
ATOM 2256 C CA . LEU A 1 297 ? -23.497 3.388 22.175 1.00 91.69 297 LEU A CA 1
ATOM 2257 C C . LEU A 1 297 ? -22.356 2.510 22.724 1.00 91.69 297 LEU A C 1
ATOM 2259 O O . LEU A 1 297 ? -21.645 2.919 23.640 1.00 91.69 297 LEU A O 1
ATOM 2263 N N . GLY A 1 298 ? -22.134 1.332 22.134 1.00 89.19 298 GLY A N 1
ATOM 2264 C CA . GLY A 1 298 ? -20.999 0.455 22.418 1.00 89.19 298 GLY A CA 1
ATOM 2265 C C . GLY A 1 298 ? -19.649 1.115 22.149 1.00 89.19 298 GLY A C 1
ATOM 2266 O O . GLY A 1 298 ? -18.768 1.078 23.009 1.00 89.19 298 GLY A O 1
ATOM 2267 N N . ASP A 1 299 ? -19.502 1.774 21.000 1.00 84.94 299 ASP A N 1
ATOM 2268 C CA . ASP A 1 299 ? -18.277 2.505 20.660 1.00 84.94 299 ASP A CA 1
ATOM 2269 C C . ASP A 1 299 ? -18.021 3.649 21.644 1.00 84.94 299 ASP A C 1
ATOM 2271 O O . ASP A 1 299 ? -16.892 3.834 22.108 1.00 84.94 299 ASP A O 1
ATOM 2275 N N . LEU A 1 300 ? -19.078 4.367 22.035 1.00 86.75 300 LEU A N 1
ATOM 2276 C CA . LEU A 1 300 ? -18.976 5.456 23.002 1.00 86.75 300 LEU A CA 1
ATOM 2277 C C . LEU A 1 300 ? -18.553 4.953 24.395 1.00 86.75 300 LEU A C 1
ATOM 2279 O O . LEU A 1 300 ? -17.711 5.570 25.051 1.00 86.75 300 LEU A O 1
ATOM 2283 N N . MET A 1 301 ? -19.055 3.792 24.833 1.00 89.62 301 MET A N 1
ATOM 2284 C CA . MET A 1 301 ? -18.587 3.143 26.068 1.00 89.62 301 MET A CA 1
ATOM 2285 C C . MET A 1 301 ? -17.105 2.746 26.002 1.00 89.62 301 MET A C 1
ATOM 2287 O O . MET A 1 301 ? -16.399 2.804 27.011 1.00 89.62 301 MET A O 1
ATOM 2291 N N . ILE A 1 302 ? -16.614 2.335 24.828 1.00 83.88 302 ILE A N 1
ATOM 2292 C CA . ILE A 1 302 ? -15.201 1.984 24.630 1.00 83.88 302 ILE A CA 1
ATOM 2293 C C . ILE A 1 302 ? -14.312 3.234 24.673 1.00 83.88 302 ILE A C 1
ATOM 2295 O O . ILE A 1 302 ? -13.199 3.148 25.205 1.00 83.88 302 ILE A O 1
ATOM 2299 N N . ALA A 1 303 ? -14.783 4.360 24.135 1.00 79.06 303 ALA A N 1
ATOM 2300 C CA . ALA A 1 303 ? -14.068 5.637 24.140 1.00 79.06 303 ALA A CA 1
ATOM 2301 C C . ALA A 1 303 ? -14.003 6.270 25.542 1.00 79.06 303 ALA A C 1
ATOM 2303 O O . ALA A 1 303 ? -12.978 6.828 25.931 1.00 79.06 303 ALA A O 1
ATOM 2304 N N . LYS A 1 304 ? -15.060 6.112 26.349 1.00 83.25 304 LYS A N 1
ATOM 2305 C CA . LYS A 1 304 ? -15.153 6.656 27.712 1.00 83.25 304 LYS A CA 1
ATOM 2306 C C . LYS A 1 304 ? -13.949 6.294 28.595 1.00 83.25 304 LYS A C 1
ATOM 2308 O O . LYS A 1 304 ? -13.557 5.130 28.702 1.00 83.25 304 LYS A O 1
ATOM 2313 N N . GLN A 1 305 ? -13.405 7.298 29.294 1.00 74.25 305 GLN A N 1
ATOM 2314 C CA . GLN A 1 305 ? -12.253 7.142 30.196 1.00 74.25 305 GLN A CA 1
ATOM 2315 C C . GLN A 1 305 ? -12.554 6.241 31.401 1.00 74.25 305 GLN A C 1
ATOM 2317 O O . GLN A 1 305 ? -11.781 5.331 31.698 1.00 74.25 305 GLN A O 1
ATOM 2322 N N . ASN A 1 306 ? -13.672 6.476 32.099 1.00 78.31 306 ASN A N 1
ATOM 2323 C CA . ASN A 1 306 ? -14.082 5.652 33.234 1.00 78.31 306 ASN A CA 1
ATOM 2324 C C . ASN A 1 306 ? -15.121 4.614 32.800 1.00 78.31 306 ASN A C 1
ATOM 2326 O O . ASN A 1 306 ? -16.278 4.944 32.553 1.00 78.31 306 ASN A O 1
ATOM 2330 N N . LYS A 1 307 ? -14.699 3.352 32.738 1.00 82.69 307 LYS A N 1
ATOM 2331 C CA . LYS A 1 307 ? -15.529 2.217 32.303 1.00 82.69 307 LYS A CA 1
ATOM 2332 C C . LYS A 1 307 ? -16.138 1.439 33.467 1.00 82.69 307 LYS A C 1
ATOM 2334 O O . LYS A 1 307 ? -16.807 0.435 33.248 1.00 82.69 307 LYS A O 1
ATOM 2339 N N . THR A 1 308 ? -15.871 1.858 34.703 1.00 88.12 308 THR A N 1
ATOM 2340 C CA . THR A 1 308 ? -16.305 1.119 35.889 1.00 88.12 308 THR A CA 1
ATOM 2341 C C . THR A 1 308 ? -17.803 1.289 36.087 1.00 88.12 308 THR A C 1
ATOM 2343 O O . THR A 1 308 ? -18.282 2.404 36.287 1.00 88.12 308 THR A O 1
ATOM 2346 N N . LEU A 1 309 ? -18.537 0.177 36.049 1.00 92.50 309 LEU A N 1
ATOM 2347 C CA . LEU A 1 309 ? -19.962 0.153 36.341 1.00 92.50 309 LEU A CA 1
ATOM 2348 C C . LEU A 1 309 ? -20.195 -0.263 37.791 1.00 92.50 309 LEU A C 1
ATOM 2350 O O . LEU A 1 309 ? -19.841 -1.370 38.194 1.00 92.50 309 LEU A O 1
ATOM 2354 N N . TYR A 1 310 ? -20.834 0.615 38.554 1.00 94.75 310 TYR A N 1
ATOM 2355 C CA . TYR A 1 310 ? -21.334 0.307 39.887 1.00 94.75 310 TYR A CA 1
ATOM 2356 C C . TYR A 1 310 ? -22.817 -0.040 39.792 1.00 94.75 310 TYR A C 1
ATOM 2358 O O . TYR A 1 310 ? -23.547 0.587 39.029 1.00 94.75 310 TYR A O 1
ATOM 2366 N N . THR A 1 311 ? -23.256 -1.043 40.548 1.00 96.19 311 THR A N 1
ATOM 2367 C CA . THR A 1 311 ? -24.657 -1.481 40.607 1.00 96.19 311 THR A CA 1
ATOM 2368 C C . THR A 1 311 ? -25.092 -1.642 42.060 1.00 96.19 311 THR A C 1
ATOM 2370 O O . THR A 1 311 ? -24.256 -1.856 42.943 1.00 96.19 311 THR A O 1
ATOM 2373 N N . ALA A 1 312 ? -26.395 -1.527 42.304 1.00 96.44 312 ALA A N 1
ATOM 2374 C CA . ALA A 1 312 ? -27.026 -1.902 43.566 1.00 96.44 312 ALA A CA 1
ATOM 2375 C C . ALA A 1 312 ? -27.801 -3.212 43.382 1.00 96.44 312 ALA A C 1
ATOM 2377 O O . ALA A 1 312 ? -28.208 -3.550 42.273 1.00 96.44 312 ALA A O 1
ATOM 2378 N N . THR A 1 313 ? -28.007 -3.963 44.457 1.00 96.62 313 THR A N 1
ATOM 2379 C CA . THR A 1 313 ? -28.839 -5.177 44.450 1.00 96.62 313 THR A CA 1
ATOM 2380 C C . THR A 1 313 ? -30.128 -4.925 45.223 1.00 96.62 313 THR A C 1
ATOM 2382 O O . THR A 1 313 ? -30.115 -4.189 46.208 1.00 96.62 313 THR A O 1
ATOM 2385 N N . LEU A 1 314 ? -31.237 -5.549 44.815 1.00 93.31 314 LEU A N 1
ATOM 2386 C CA . LEU A 1 314 ? -32.449 -5.573 45.647 1.00 93.31 314 LEU A CA 1
ATOM 2387 C C . LEU A 1 314 ? -32.127 -6.069 47.068 1.00 93.31 314 LEU A C 1
ATOM 2389 O O . LEU A 1 314 ? -31.414 -7.062 47.247 1.00 93.31 314 LEU A O 1
ATOM 2393 N N . GLY A 1 315 ? -32.656 -5.374 48.070 1.00 93.75 315 GLY A N 1
ATOM 2394 C CA . GLY A 1 315 ? -32.369 -5.575 49.487 1.00 93.75 315 GLY A CA 1
ATOM 2395 C C . GLY A 1 315 ? -31.149 -4.812 50.011 1.00 93.75 315 GLY A C 1
ATOM 2396 O O . GLY A 1 315 ? -30.897 -4.855 51.216 1.00 93.75 315 GLY A O 1
ATOM 2397 N N . ASP A 1 316 ? -30.391 -4.113 49.158 1.00 96.25 316 ASP A N 1
ATOM 2398 C CA . ASP A 1 316 ? -29.342 -3.204 49.624 1.00 96.25 316 ASP A CA 1
ATOM 2399 C C . ASP A 1 316 ? -29.941 -2.058 50.442 1.00 96.25 316 ASP A C 1
ATOM 2401 O O . ASP A 1 316 ? -31.019 -1.553 50.132 1.00 96.25 316 ASP A O 1
ATOM 2405 N N . SER A 1 317 ? -29.234 -1.626 51.488 1.00 95.38 317 SER A N 1
ATOM 2406 C CA . SER A 1 317 ? -29.689 -0.501 52.301 1.00 95.38 317 SER A CA 1
ATOM 2407 C C . SER A 1 317 ? -29.413 0.842 51.633 1.00 95.38 317 SER A C 1
ATOM 2409 O O . SER A 1 317 ? -28.414 0.996 50.918 1.00 95.38 317 SER A O 1
ATOM 2411 N N . ILE A 1 318 ? -30.235 1.846 51.948 1.00 94.06 318 ILE A N 1
ATOM 2412 C CA . ILE A 1 318 ? -30.021 3.236 51.511 1.00 94.06 318 ILE A CA 1
ATOM 2413 C C . ILE A 1 318 ? -28.590 3.694 51.832 1.00 94.06 318 ILE A C 1
ATOM 2415 O O . ILE A 1 318 ? -27.895 4.207 50.957 1.00 94.06 318 ILE A O 1
ATOM 2419 N N . ARG A 1 319 ? -28.086 3.419 53.045 1.00 93.75 319 ARG A N 1
ATOM 2420 C CA . ARG A 1 319 ? -26.710 3.750 53.464 1.00 93.75 319 ARG A CA 1
ATOM 2421 C C . ARG A 1 319 ? -25.651 3.159 52.537 1.00 93.75 319 ARG A C 1
ATOM 2423 O O . ARG A 1 319 ? -24.650 3.815 52.254 1.00 93.75 319 ARG A O 1
ATOM 2430 N N . LYS A 1 320 ? -25.821 1.905 52.105 1.00 94.75 320 LYS A N 1
ATOM 2431 C CA . LYS A 1 320 ? -24.857 1.241 51.216 1.00 94.75 320 LYS A CA 1
ATOM 2432 C C . LYS A 1 320 ? -24.825 1.939 49.857 1.00 94.75 320 LYS A C 1
ATOM 2434 O O . LYS A 1 320 ? -23.743 2.208 49.343 1.00 94.75 320 LYS A O 1
ATOM 2439 N N . VAL A 1 321 ? -25.996 2.243 49.305 1.00 94.94 321 VAL A N 1
ATOM 2440 C CA . VAL A 1 321 ? -26.140 2.906 48.003 1.00 94.94 321 VAL A CA 1
ATOM 2441 C C . VAL A 1 321 ? -25.595 4.335 48.046 1.00 94.94 321 VAL A C 1
ATOM 2443 O O . VAL A 1 321 ? -24.771 4.689 47.203 1.00 94.94 321 VAL A O 1
ATOM 2446 N N . GLU A 1 322 ? -25.946 5.114 49.073 1.00 93.50 322 GLU A N 1
ATOM 2447 C CA . GLU A 1 322 ? -25.415 6.465 49.316 1.00 93.50 322 GLU A CA 1
ATOM 2448 C C . GLU A 1 322 ? -23.880 6.459 49.410 1.00 93.50 322 GLU A C 1
ATOM 2450 O O . GLU A 1 322 ? -23.203 7.292 48.804 1.00 93.50 322 GLU A O 1
ATOM 2455 N N . LEU A 1 323 ? -23.304 5.480 50.121 1.00 94.00 323 LEU A N 1
ATOM 2456 C CA . LEU A 1 323 ? -21.855 5.352 50.256 1.00 94.00 323 LEU A CA 1
ATOM 2457 C C . LEU A 1 323 ? -21.171 5.127 48.901 1.00 94.00 323 LEU A C 1
ATOM 2459 O O . LEU A 1 323 ? -20.151 5.764 48.634 1.00 94.00 323 LEU A O 1
ATOM 2463 N N . VAL A 1 324 ? -21.724 4.253 48.053 1.00 95.12 324 VAL A N 1
ATOM 2464 C CA . VAL A 1 324 ? -21.201 3.985 46.701 1.00 95.12 324 VAL A CA 1
ATOM 2465 C C . VAL A 1 324 ? -21.296 5.241 45.834 1.00 95.12 324 VAL A C 1
ATOM 2467 O O . VAL A 1 324 ? -20.303 5.625 45.212 1.00 95.12 324 VAL A O 1
ATOM 2470 N N . MET A 1 325 ? -22.452 5.915 45.844 1.00 93.75 325 MET A N 1
ATOM 2471 C CA . MET A 1 325 ? -22.661 7.166 45.110 1.00 93.75 325 MET A CA 1
ATOM 2472 C C . MET A 1 325 ? -21.634 8.230 45.505 1.00 93.75 325 MET A C 1
ATOM 2474 O O . MET A 1 325 ? -20.941 8.784 44.648 1.00 93.75 325 MET A O 1
ATOM 2478 N N . ARG A 1 326 ? -21.441 8.445 46.811 1.00 92.62 326 ARG A N 1
ATOM 2479 C CA . ARG A 1 326 ? -20.502 9.443 47.336 1.00 92.62 326 ARG A CA 1
ATOM 2480 C C . ARG A 1 326 ? -19.040 9.097 47.062 1.00 92.62 326 ARG A C 1
ATOM 2482 O O . ARG A 1 326 ? -18.262 9.982 46.717 1.00 92.62 326 ARG A O 1
ATOM 2489 N N . GLN A 1 327 ? -18.644 7.834 47.235 1.00 93.88 327 GLN A N 1
ATOM 2490 C CA . GLN A 1 327 ? -17.254 7.400 47.032 1.00 93.88 327 GLN A CA 1
ATOM 2491 C C . GLN A 1 327 ? -16.807 7.517 45.577 1.00 93.88 327 GLN A C 1
ATOM 2493 O O . GLN A 1 327 ? -15.641 7.8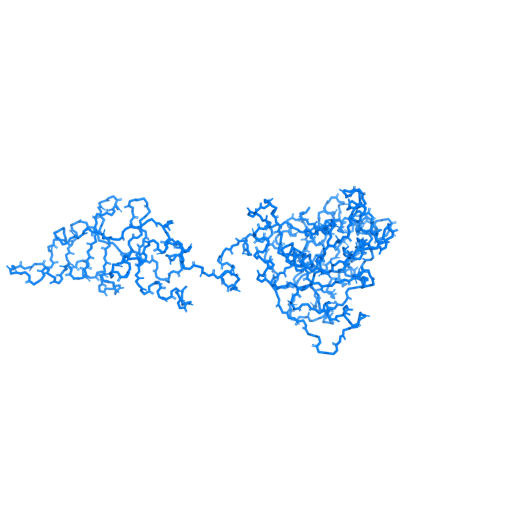14 45.320 1.00 93.88 327 GLN A O 1
ATOM 2498 N N . HIS A 1 328 ? -17.725 7.291 44.640 1.00 91.38 328 HIS A N 1
ATOM 2499 C CA . HIS A 1 328 ? -17.425 7.296 43.211 1.00 91.38 328 HIS A CA 1
ATOM 2500 C C . HIS A 1 328 ? -17.926 8.545 42.484 1.00 91.38 328 HIS A C 1
ATOM 2502 O O . HIS A 1 328 ? -17.734 8.645 41.275 1.00 91.38 328 HIS A O 1
ATOM 2508 N N . ALA A 1 329 ? -18.505 9.501 43.221 1.00 89.19 329 ALA A N 1
ATOM 2509 C CA . ALA A 1 329 ? -19.082 10.736 42.698 1.00 89.19 329 ALA A CA 1
ATOM 2510 C C . ALA A 1 329 ? -20.073 10.479 41.544 1.00 89.19 329 ALA A C 1
ATOM 2512 O O . ALA A 1 329 ? -20.001 11.113 40.491 1.00 89.19 329 ALA A O 1
ATOM 2513 N N . ILE A 1 330 ? -20.980 9.519 41.744 1.00 90.19 330 ILE A N 1
ATOM 2514 C CA . ILE A 1 330 ? -22.032 9.147 40.787 1.00 90.19 330 ILE A CA 1
ATOM 2515 C C . ILE A 1 330 ? -23.413 9.427 41.380 1.00 90.19 330 ILE A C 1
ATOM 2517 O O . ILE A 1 330 ? -23.614 9.266 42.579 1.00 90.19 330 ILE A O 1
ATOM 2521 N N . SER A 1 331 ? -24.363 9.813 40.531 1.00 90.12 331 SER A N 1
ATOM 2522 C CA . SER A 1 331 ? -25.725 10.213 40.920 1.00 90.12 331 SER A CA 1
ATOM 2523 C C . SER A 1 331 ? -26.788 9.141 40.681 1.00 90.12 331 SER A C 1
ATOM 2525 O O . SER A 1 331 ? -27.927 9.303 41.112 1.00 90.12 331 SER A O 1
ATOM 2527 N N . GLN A 1 332 ? -26.439 8.053 39.988 1.00 92.00 332 GLN A N 1
ATOM 2528 C CA . GLN A 1 332 ? -27.361 6.956 39.716 1.00 92.00 332 GLN A CA 1
ATOM 2529 C C . GLN A 1 332 ? -26.664 5.598 39.656 1.00 92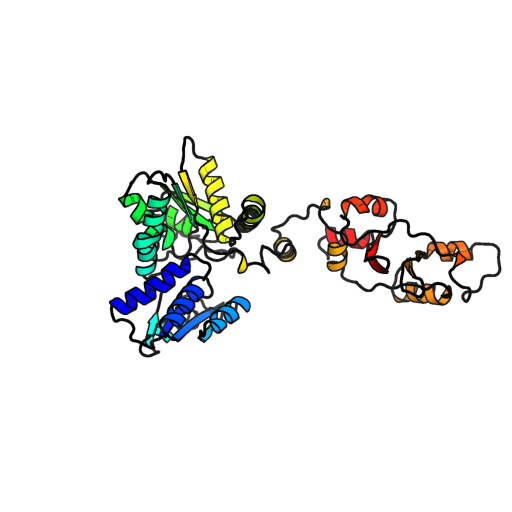.00 332 GLN A C 1
ATOM 2531 O O . GLN A 1 332 ? -25.486 5.500 39.299 1.00 92.00 332 GLN A O 1
ATOM 2536 N N . LEU A 1 333 ? -27.419 4.550 39.979 1.00 95.19 333 LEU A N 1
ATOM 2537 C CA . LEU A 1 333 ? -26.975 3.159 39.997 1.00 95.19 333 LEU A CA 1
ATOM 2538 C C . LEU A 1 333 ? -28.042 2.260 39.352 1.00 95.19 333 LEU A C 1
ATOM 2540 O O . LEU A 1 333 ? -29.203 2.306 39.766 1.00 95.19 333 LEU A O 1
ATOM 2544 N N . PRO A 1 334 ? -27.688 1.405 38.376 1.00 96.75 334 PRO A N 1
ATOM 2545 C CA . PRO A 1 334 ? -28.558 0.334 37.928 1.00 96.75 334 PRO A CA 1
ATOM 2546 C C . PRO A 1 334 ? -28.764 -0.648 39.078 1.00 96.75 334 PRO A C 1
ATOM 2548 O O . PRO A 1 334 ? -27.810 -1.035 39.762 1.00 96.75 334 PRO A O 1
ATOM 2551 N N . VAL A 1 335 ? -30.011 -1.052 39.276 1.00 97.19 335 VAL A N 1
ATOM 2552 C CA . VAL A 1 335 ? -30.408 -2.013 40.301 1.00 97.19 335 VAL A CA 1
ATOM 2553 C C . VAL A 1 335 ? -30.589 -3.368 39.639 1.00 97.19 335 VAL A C 1
ATOM 2555 O O . VAL A 1 335 ? -31.329 -3.482 38.659 1.00 97.19 335 VAL A O 1
ATOM 2558 N N . VAL A 1 336 ? -29.908 -4.384 40.161 1.00 97.31 336 VAL A N 1
ATOM 2559 C CA . VAL A 1 336 ? -29.933 -5.749 39.634 1.00 97.31 336 VAL A CA 1
ATOM 2560 C C . VAL A 1 336 ? -30.573 -6.740 40.602 1.00 97.31 336 VAL A C 1
ATOM 2562 O O . VAL A 1 336 ? -30.614 -6.524 41.817 1.00 97.31 336 VAL A O 1
ATOM 2565 N N . ASP A 1 337 ? -31.076 -7.843 40.055 1.00 94.75 337 ASP A N 1
ATOM 2566 C CA . ASP A 1 337 ? -31.485 -9.007 40.836 1.00 94.75 337 ASP A CA 1
ATOM 2567 C C . ASP A 1 337 ? -30.285 -9.900 41.205 1.00 94.75 337 ASP A C 1
ATOM 2569 O O . ASP A 1 337 ? -29.120 -9.582 40.954 1.00 94.75 337 ASP A O 1
ATOM 2573 N N . LYS A 1 338 ? -30.576 -11.054 41.816 1.00 91.06 338 LYS A N 1
ATOM 2574 C CA . LYS A 1 338 ? -29.569 -12.033 42.253 1.00 91.06 338 LYS A CA 1
ATOM 2575 C C . LYS A 1 338 ? -28.790 -12.669 41.097 1.00 91.06 338 LYS A C 1
ATOM 2577 O O . LYS A 1 338 ? -27.680 -13.145 41.323 1.00 91.06 338 LYS A O 1
ATOM 2582 N N . ASP A 1 339 ? -29.351 -12.669 39.889 1.00 91.50 339 ASP A N 1
ATOM 2583 C CA . ASP A 1 339 ? -28.745 -13.236 38.680 1.00 91.50 339 ASP A CA 1
ATOM 2584 C C . ASP A 1 339 ? -27.978 -12.172 37.861 1.00 91.50 339 ASP A C 1
ATOM 2586 O O . ASP A 1 339 ? -27.354 -12.478 36.829 1.00 91.50 339 ASP A O 1
ATOM 2590 N N . GLY A 1 340 ? -27.982 -10.925 38.350 1.00 92.62 340 GLY A N 1
ATOM 2591 C CA . GLY A 1 340 ? -27.332 -9.763 37.753 1.00 92.62 340 GLY A CA 1
ATOM 2592 C C . GLY A 1 340 ? -28.149 -9.101 36.643 1.00 92.62 340 GLY A C 1
ATOM 2593 O O . GLY A 1 340 ? -27.596 -8.288 35.900 1.00 92.62 340 GLY A O 1
ATOM 2594 N N . ALA A 1 341 ? -29.426 -9.459 36.488 1.00 95.62 341 ALA A N 1
ATOM 2595 C CA . ALA A 1 341 ? -30.294 -8.858 35.486 1.00 95.62 341 ALA A CA 1
ATOM 2596 C C . ALA A 1 341 ? -30.794 -7.485 35.950 1.00 95.62 341 ALA A C 1
ATOM 2598 O O . ALA A 1 341 ? -31.069 -7.288 37.132 1.00 95.62 341 ALA A O 1
ATOM 2599 N N . LEU A 1 342 ? -30.917 -6.534 35.022 1.00 96.88 342 LEU A N 1
ATOM 2600 C CA . LEU A 1 342 ? -31.418 -5.191 35.307 1.00 96.88 342 LEU A CA 1
ATOM 2601 C C . LEU A 1 342 ? -32.887 -5.244 35.748 1.00 96.88 342 LEU A C 1
ATOM 2603 O O . LEU A 1 342 ? -33.754 -5.674 34.988 1.00 96.88 342 LEU A O 1
ATOM 2607 N N . VAL A 1 343 ? -33.164 -4.734 36.946 1.00 95.38 343 VAL A N 1
ATOM 2608 C CA . VAL A 1 343 ? -34.517 -4.603 37.508 1.00 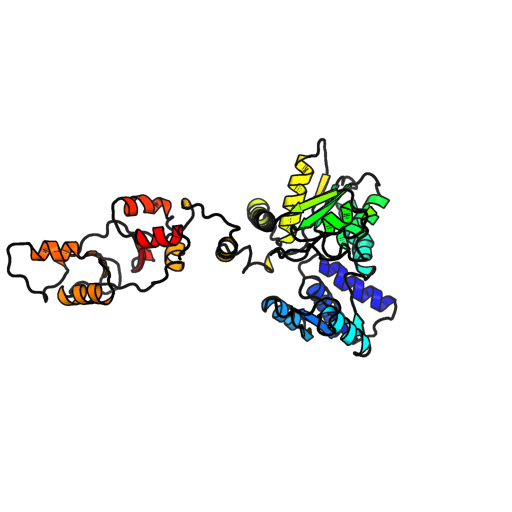95.38 343 VAL A CA 1
ATOM 2609 C C . VAL A 1 343 ? -34.994 -3.153 37.466 1.00 95.38 343 VAL A C 1
ATOM 2611 O O . VAL A 1 343 ? -36.172 -2.896 37.225 1.00 95.38 343 VAL A O 1
ATOM 2614 N N . GLY A 1 344 ? -34.088 -2.194 37.657 1.00 95.38 344 GLY A N 1
ATOM 2615 C CA . GLY A 1 344 ? -34.445 -0.780 37.673 1.00 95.38 344 GLY A CA 1
ATOM 2616 C C . GLY A 1 344 ? -33.250 0.148 37.824 1.00 95.38 344 GLY A C 1
ATOM 2617 O O . GLY A 1 344 ? -32.106 -0.235 37.582 1.00 95.38 344 GLY A O 1
ATOM 2618 N N . LEU A 1 345 ? -33.530 1.382 38.212 1.00 95.56 345 LEU A N 1
ATOM 2619 C CA . LEU A 1 345 ? -32.561 2.436 38.469 1.00 95.56 345 LEU A CA 1
ATOM 2620 C C . LEU A 1 345 ? -32.882 3.069 39.822 1.00 95.56 345 LEU A C 1
ATOM 2622 O O . LEU A 1 345 ? -34.051 3.214 40.173 1.00 95.56 345 LEU A O 1
ATOM 2626 N N . ILE A 1 346 ? -31.845 3.443 40.562 1.00 95.31 346 ILE A N 1
ATOM 2627 C CA . ILE A 1 346 ? -31.976 4.331 41.712 1.00 95.31 346 ILE A CA 1
ATOM 2628 C C . ILE A 1 346 ? -31.118 5.568 41.487 1.00 95.31 346 ILE A C 1
ATOM 2630 O O . ILE A 1 346 ? -29.932 5.459 41.153 1.00 95.31 346 ILE A O 1
ATOM 2634 N N . GLU A 1 347 ? -31.727 6.734 41.656 1.00 93.69 347 GLU A N 1
ATOM 2635 C CA . GLU A 1 347 ? -31.084 8.036 41.525 1.00 93.69 347 GLU A CA 1
ATOM 2636 C C . GLU A 1 347 ? -31.025 8.744 42.885 1.00 93.69 347 GLU A C 1
ATOM 2638 O O . GLU A 1 347 ? -31.825 8.492 43.789 1.00 93.69 347 GLU A O 1
ATOM 2643 N N . GLU A 1 348 ? -30.087 9.678 43.041 1.00 91.31 348 GLU A N 1
ATOM 2644 C CA . GLU A 1 348 ? -29.977 10.504 44.252 1.00 91.31 348 GLU A CA 1
ATOM 2645 C C . GLU A 1 348 ? -31.294 11.234 44.573 1.00 91.31 348 GLU A C 1
ATOM 2647 O O . GLU A 1 348 ? -31.685 11.351 45.735 1.00 91.31 348 GLU A O 1
ATOM 2652 N N . VAL A 1 349 ? -32.030 11.659 43.538 1.00 90.00 349 VAL A N 1
ATOM 2653 C CA . VAL A 1 349 ? -33.329 12.326 43.692 1.00 90.00 349 VAL A CA 1
ATOM 2654 C C . VAL A 1 349 ? -34.393 11.419 44.315 1.00 90.00 349 VAL A C 1
ATOM 2656 O O . VAL A 1 349 ? -35.272 11.922 45.013 1.00 90.00 349 VAL A O 1
ATOM 2659 N N . ASP A 1 350 ? -34.321 10.104 44.107 1.00 91.44 350 ASP A N 1
ATOM 2660 C CA . ASP A 1 350 ? -35.282 9.157 44.680 1.00 91.44 350 ASP A CA 1
ATOM 2661 C C . ASP A 1 350 ? -35.063 9.027 46.187 1.00 91.44 350 ASP A C 1
ATOM 2663 O O . ASP A 1 350 ? -36.016 9.066 46.964 1.00 91.44 350 ASP A O 1
ATOM 2667 N N . MET A 1 351 ? -33.797 8.988 46.613 1.00 88.56 351 MET A N 1
ATOM 2668 C CA . MET A 1 351 ? -33.437 9.006 48.032 1.00 88.56 351 MET A CA 1
ATOM 2669 C C . MET A 1 351 ? -33.803 10.343 48.690 1.00 88.56 351 MET A C 1
ATOM 2671 O O . MET A 1 351 ? -34.327 10.358 49.801 1.00 88.56 351 MET A O 1
ATOM 2675 N N . LEU A 1 352 ? -33.590 11.471 48.002 1.00 86.94 352 LEU A N 1
ATOM 2676 C CA . LEU A 1 352 ? -33.981 12.791 48.509 1.00 86.94 352 LEU A CA 1
ATOM 2677 C C . LEU A 1 352 ? -35.497 12.930 48.664 1.00 86.94 352 LEU A C 1
ATOM 2679 O O . LEU A 1 352 ? -35.955 13.452 49.676 1.00 86.94 352 LEU A O 1
ATOM 2683 N N . LYS A 1 353 ? -36.278 12.469 47.678 1.00 88.56 353 LYS A N 1
ATOM 2684 C CA . LYS A 1 353 ? -37.746 12.462 47.763 1.00 88.56 353 LYS A CA 1
ATOM 2685 C C . LYS A 1 353 ? -38.215 11.619 48.934 1.00 88.56 353 LYS A C 1
ATOM 2687 O O . LYS A 1 353 ? -39.044 12.094 49.698 1.00 88.56 353 LYS A O 1
ATOM 2692 N N . HIS A 1 354 ? -37.635 10.430 49.093 1.00 88.06 354 HIS A N 1
ATOM 2693 C CA . HIS A 1 354 ? -37.940 9.550 50.212 1.00 88.06 354 HIS A CA 1
ATOM 2694 C C . HIS A 1 354 ? -37.725 10.252 51.549 1.00 88.06 354 HIS A C 1
ATOM 2696 O O . HIS A 1 354 ? -38.645 10.300 52.348 1.00 88.06 354 HIS A O 1
ATOM 2702 N N . MET A 1 355 ? -36.579 10.912 51.751 1.00 82.00 355 MET A N 1
ATOM 2703 C CA . MET A 1 355 ? -36.278 11.656 52.987 1.00 82.00 355 MET A CA 1
ATOM 2704 C C . MET A 1 355 ? -37.204 12.853 53.275 1.00 82.00 355 MET A C 1
ATOM 2706 O O . MET A 1 355 ? -37.161 13.400 54.378 1.00 82.00 355 MET A O 1
ATOM 2710 N N . LEU A 1 356 ? -37.973 13.321 52.289 1.00 84.62 356 LEU A N 1
ATOM 2711 C CA . LEU A 1 356 ? -38.917 14.432 52.440 1.00 84.62 356 LEU A CA 1
ATOM 2712 C C . LEU A 1 356 ? -40.337 13.964 52.785 1.00 84.62 356 LEU A C 1
ATOM 2714 O O . LEU A 1 356 ? -41.194 14.802 53.072 1.00 84.62 356 LEU A O 1
ATOM 2718 N N . GLU A 1 357 ? -40.612 12.661 52.738 1.00 84.88 357 GLU A N 1
ATOM 2719 C CA . GLU A 1 357 ? -41.915 12.111 53.103 1.00 84.88 357 GLU A CA 1
ATOM 2720 C C . GLU A 1 357 ? -42.119 12.138 54.627 1.00 84.88 357 GLU A C 1
ATOM 2722 O O . GLU A 1 357 ? -41.193 11.946 55.405 1.00 84.88 357 GLU A O 1
ATOM 2727 N N . GLU A 1 358 ? -43.350 12.361 55.096 1.00 69.38 358 GLU A N 1
ATOM 2728 C CA . GLU A 1 358 ? -43.637 12.429 56.536 1.00 69.38 358 GLU A CA 1
ATOM 2729 C C . GLU A 1 358 ? -43.666 11.028 57.185 1.00 69.38 358 GLU A C 1
ATOM 2731 O O . GLU A 1 358 ? -44.731 10.484 57.483 1.00 69.38 358 GLU A O 1
ATOM 2736 N N . HIS A 1 359 ? -42.495 10.421 57.413 1.00 74.88 359 HIS A N 1
ATOM 2737 C CA . HIS A 1 359 ? -42.339 9.208 58.225 1.00 74.88 359 HIS A CA 1
ATOM 2738 C C . HIS A 1 359 ? -40.952 9.101 58.890 1.00 74.88 359 HIS A C 1
ATOM 2740 O O . HIS A 1 359 ? -40.059 9.912 58.673 1.00 74.88 359 HIS A O 1
ATOM 2746 N N . ASN A 1 360 ? -40.777 8.125 59.789 1.00 75.81 360 ASN A N 1
ATOM 2747 C CA . ASN A 1 360 ? -39.501 7.905 60.476 1.00 75.81 360 ASN A CA 1
ATOM 2748 C C . ASN A 1 360 ? -38.574 7.053 59.595 1.00 75.81 360 ASN A C 1
ATOM 2750 O O . ASN A 1 360 ? -38.702 5.828 59.587 1.00 75.81 360 ASN A O 1
ATOM 2754 N N . HIS A 1 361 ? -37.674 7.695 58.853 1.00 78.25 361 HIS A N 1
ATOM 2755 C CA . HIS A 1 361 ? -36.729 7.013 57.963 1.00 78.25 361 HIS A CA 1
ATOM 2756 C C . HIS A 1 361 ? -35.581 6.358 58.730 1.00 78.25 361 HIS A C 1
ATOM 2758 O O . HIS A 1 361 ? -35.089 6.883 59.734 1.00 78.25 361 HIS A O 1
ATOM 2764 N N . SER A 1 362 ? -35.096 5.235 58.209 1.00 84.31 362 SER A N 1
ATOM 2765 C CA . SER A 1 362 ? -33.861 4.610 58.672 1.00 84.31 362 SER A CA 1
ATOM 2766 C C . SER A 1 362 ? -32.926 4.421 57.494 1.00 84.31 362 SER A C 1
ATOM 2768 O O . SER A 1 362 ? -33.268 3.734 56.543 1.00 84.31 362 SER A O 1
ATOM 2770 N N . ASN A 1 363 ? -31.688 4.908 57.594 1.00 82.19 363 ASN A N 1
ATOM 2771 C CA . ASN A 1 363 ? -30.691 4.702 56.535 1.00 82.19 363 ASN A CA 1
ATOM 2772 C C . ASN A 1 363 ? -30.357 3.210 56.298 1.00 82.19 363 ASN A C 1
ATOM 2774 O O . ASN A 1 363 ? -29.651 2.886 55.346 1.00 82.19 363 ASN A O 1
ATOM 2778 N N . ASP A 1 364 ? -30.811 2.306 57.170 1.00 89.44 364 ASP A N 1
ATOM 2779 C CA . ASP A 1 364 ? -30.629 0.859 57.034 1.00 89.44 364 ASP A CA 1
ATOM 2780 C C . ASP A 1 364 ? -31.825 0.154 56.358 1.00 89.44 364 ASP A C 1
ATOM 2782 O O . ASP A 1 364 ? -31.803 -1.067 56.207 1.00 89.44 364 ASP A O 1
ATOM 2786 N N . GLU A 1 365 ? -32.859 0.890 55.937 1.00 91.75 365 GLU A N 1
ATOM 2787 C CA . GLU A 1 365 ? -33.989 0.333 55.185 1.00 91.75 365 GLU A CA 1
ATOM 2788 C C . GLU A 1 365 ? -33.604 -0.037 53.739 1.00 91.75 365 GLU A C 1
ATOM 2790 O O . GLU A 1 365 ? -32.671 0.555 53.178 1.00 91.75 365 GLU A O 1
ATOM 2795 N N . PRO A 1 366 ? -34.272 -1.041 53.139 1.00 94.00 366 PRO A N 1
ATOM 2796 C CA . PRO A 1 366 ? -33.959 -1.494 51.790 1.00 94.00 366 PRO A CA 1
ATOM 2797 C C . PRO A 1 366 ? -34.400 -0.476 50.735 1.00 94.00 366 PRO A C 1
ATOM 2799 O O . PRO A 1 366 ? -35.449 0.152 50.858 1.00 94.00 366 PRO A O 1
ATOM 2802 N N . ILE A 1 367 ? -33.631 -0.371 49.651 1.00 94.38 367 ILE A N 1
ATOM 2803 C CA . ILE A 1 367 ? -33.926 0.536 48.533 1.00 94.38 367 ILE A CA 1
ATOM 2804 C C . ILE A 1 367 ? -35.112 0.102 47.661 1.00 94.38 367 ILE A C 1
ATOM 2806 O O . ILE A 1 367 ? -35.480 0.825 46.743 1.00 94.38 367 ILE A O 1
ATOM 2810 N N . ASP A 1 368 ? -35.693 -1.074 47.901 1.00 94.69 368 ASP A N 1
ATOM 2811 C CA . ASP A 1 368 ? -36.636 -1.757 47.007 1.00 94.69 368 ASP A CA 1
ATOM 2812 C C . ASP A 1 368 ? -37.848 -0.896 46.622 1.00 94.69 368 ASP A C 1
ATOM 2814 O O . ASP A 1 368 ? -38.282 -0.931 45.473 1.00 94.69 368 ASP A O 1
ATOM 2818 N N . SER A 1 369 ? -38.375 -0.093 47.553 1.00 90.69 369 SER A N 1
ATOM 2819 C CA . SER A 1 369 ? -39.494 0.829 47.297 1.00 90.69 369 SER A CA 1
ATOM 2820 C C . SER A 1 369 ? -39.092 2.100 46.546 1.00 90.69 369 SER A C 1
ATOM 2822 O O . SER A 1 369 ? -39.961 2.804 46.038 1.00 90.69 369 SER A O 1
ATOM 2824 N N . LEU A 1 370 ? -37.794 2.399 46.484 1.00 92.75 370 LEU A N 1
ATOM 2825 C CA . LEU A 1 370 ? -37.232 3.579 45.825 1.00 92.75 370 LEU A CA 1
ATOM 2826 C C . LEU A 1 370 ? -36.853 3.302 44.375 1.00 92.75 370 LEU A C 1
ATOM 2828 O O . LEU A 1 370 ? -36.754 4.238 43.584 1.00 92.75 370 LEU A O 1
ATOM 2832 N N . VAL A 1 371 ? -36.655 2.028 44.024 1.00 95.19 371 VAL A N 1
ATOM 2833 C CA . VAL A 1 371 ? -36.254 1.606 42.682 1.00 95.19 371 VAL A CA 1
ATOM 2834 C C . VAL A 1 371 ? -37.287 2.049 41.652 1.00 95.19 371 VAL A C 1
ATOM 2836 O O . VAL A 1 371 ? -38.439 1.611 41.658 1.00 95.19 371 VAL A O 1
ATOM 2839 N N . GLN A 1 372 ? -36.844 2.882 40.719 1.00 94.38 372 GLN A N 1
ATOM 2840 C CA . GLN A 1 372 ? -37.632 3.319 39.579 1.00 94.38 372 GLN A CA 1
ATOM 2841 C C . GLN A 1 372 ? -37.350 2.444 38.360 1.00 94.38 372 GLN A C 1
ATOM 2843 O O . GLN A 1 372 ? -36.307 1.795 38.230 1.00 94.38 372 GLN A O 1
ATOM 2848 N N . LYS A 1 373 ? -38.280 2.438 37.404 1.00 92.81 373 LYS A N 1
ATOM 2849 C CA . LYS A 1 373 ? -38.026 1.818 36.102 1.00 92.81 373 LYS A CA 1
ATOM 2850 C C . LYS A 1 373 ? -37.005 2.664 35.338 1.00 92.81 373 LYS A C 1
ATOM 2852 O O . LYS A 1 373 ? -37.211 3.860 35.156 1.00 92.81 373 LYS A O 1
ATOM 2857 N N . ALA A 1 374 ? -35.950 2.036 34.824 1.00 90.88 374 ALA A N 1
ATOM 2858 C CA . ALA A 1 374 ? -34.987 2.719 33.968 1.00 90.88 374 ALA A CA 1
ATOM 2859 C C . ALA A 1 374 ? -35.677 3.220 32.681 1.00 90.88 374 ALA A C 1
ATOM 2861 O O . ALA A 1 374 ? -36.188 2.423 31.891 1.00 90.88 374 ALA A O 1
ATOM 2862 N N . GLY A 1 375 ? -35.712 4.542 32.489 1.00 87.06 375 GLY A N 1
ATOM 2863 C CA . GLY A 1 375 ? -36.427 5.183 31.377 1.00 87.06 375 GLY A CA 1
ATOM 2864 C C . GLY A 1 375 ? -35.714 5.105 30.023 1.00 87.06 375 GLY A C 1
ATOM 2865 O O . GLY A 1 375 ? -36.358 5.249 28.990 1.00 87.06 375 GLY A O 1
ATOM 2866 N N . ALA A 1 376 ? -34.404 4.851 30.017 1.00 94.31 376 ALA A N 1
ATOM 2867 C CA . ALA A 1 376 ? -33.558 4.892 28.827 1.00 94.31 376 ALA A CA 1
ATOM 2868 C C . ALA A 1 376 ? -32.594 3.696 28.809 1.00 94.31 376 ALA A C 1
ATOM 2870 O O . ALA A 1 376 ? -31.444 3.798 29.234 1.00 94.31 376 ALA A O 1
ATOM 2871 N N . VAL A 1 377 ? -33.089 2.543 28.354 1.00 96.19 377 VAL A N 1
ATOM 2872 C CA . VAL A 1 377 ? -32.334 1.283 28.299 1.00 96.19 377 VAL A CA 1
ATOM 2873 C C . VAL A 1 377 ? -32.079 0.900 26.848 1.00 96.19 377 VAL A C 1
ATOM 2875 O O . VAL A 1 377 ? -33.025 0.759 26.076 1.00 96.19 377 VAL A O 1
ATOM 2878 N N . TYR A 1 378 ? -30.813 0.697 26.492 1.00 96.19 378 TYR A N 1
ATOM 2879 C CA . TYR A 1 378 ? -30.395 0.477 25.109 1.00 96.19 378 TYR A CA 1
ATOM 2880 C C . TYR A 1 378 ? -29.381 -0.662 24.976 1.00 96.19 378 TYR A C 1
ATOM 2882 O O . TYR A 1 378 ? -28.614 -0.954 25.892 1.00 96.19 378 TYR A O 1
ATOM 2890 N N . SER A 1 379 ? -29.353 -1.292 23.800 1.00 95.62 379 SER A N 1
ATOM 2891 C CA . SER A 1 379 ? -28.310 -2.262 23.441 1.00 95.62 379 SER A CA 1
ATOM 2892 C C . SER A 1 379 ? -27.007 -1.548 23.038 1.00 95.62 379 SER A C 1
ATOM 2894 O O . SER A 1 379 ? -27.087 -0.429 22.519 1.00 95.62 379 SER A O 1
ATOM 2896 N N . PRO A 1 380 ? -25.821 -2.177 23.168 1.00 93.25 380 PRO A N 1
ATOM 2897 C CA . PRO A 1 380 ? -24.563 -1.613 22.672 1.00 93.25 380 PRO A CA 1
ATOM 2898 C C . PRO A 1 380 ? -24.588 -1.283 21.174 1.00 93.25 380 PRO A C 1
ATOM 2900 O O . PRO A 1 380 ? -23.932 -0.343 20.745 1.00 93.25 380 PRO A O 1
ATOM 2903 N N . SER A 1 381 ? -25.363 -2.028 20.383 1.00 91.06 381 SER A N 1
ATOM 2904 C CA . SER A 1 381 ? -25.517 -1.809 18.940 1.00 91.06 381 SER A CA 1
ATOM 2905 C C . SER A 1 381 ? -26.413 -0.626 18.564 1.00 91.06 381 SER A C 1
ATOM 2907 O O . SER A 1 381 ? -26.489 -0.289 17.387 1.00 91.06 381 SER A O 1
ATOM 2909 N N . THR A 1 382 ? -27.116 -0.020 19.524 1.00 92.31 382 THR A N 1
ATOM 2910 C CA . THR A 1 382 ? -28.005 1.124 19.259 1.00 92.31 382 THR A CA 1
ATOM 2911 C C . THR A 1 382 ? -27.180 2.322 18.803 1.00 92.31 382 THR A C 1
ATOM 2913 O O . THR A 1 382 ? -26.105 2.556 19.358 1.00 92.31 382 THR A O 1
ATOM 2916 N N . SER A 1 383 ? -27.673 3.083 17.824 1.00 89.69 383 SER A N 1
ATOM 2917 C CA . SER A 1 383 ? -27.030 4.333 17.425 1.00 89.69 383 SER A CA 1
ATOM 2918 C C . SER A 1 383 ? -27.176 5.404 18.514 1.00 89.69 383 SER A C 1
ATOM 2920 O O . SER A 1 383 ? -28.121 5.397 19.308 1.00 89.69 383 SER A O 1
ATOM 2922 N N . LEU A 1 384 ? -26.228 6.336 18.562 1.00 87.88 384 LEU A N 1
ATOM 2923 C CA . LEU A 1 384 ? -26.289 7.490 19.443 1.00 87.88 384 LEU A CA 1
ATOM 2924 C C . LEU A 1 384 ? -27.493 8.360 19.083 1.00 87.88 384 LEU A C 1
ATOM 2926 O O . LEU A 1 384 ? -28.200 8.776 19.994 1.00 87.88 384 LEU A O 1
ATOM 2930 N N . ASP A 1 385 ? -27.766 8.569 17.791 1.00 86.44 385 ASP A N 1
ATOM 2931 C CA . ASP A 1 385 ? -28.908 9.359 17.311 1.00 86.44 385 ASP A CA 1
ATOM 2932 C C . ASP A 1 385 ? -30.245 8.827 17.834 1.00 86.44 385 ASP A C 1
ATOM 2934 O O . ASP A 1 385 ? -31.056 9.608 18.338 1.00 86.44 385 ASP A O 1
ATOM 2938 N N . ASP A 1 386 ? -30.450 7.508 17.816 1.00 88.94 386 ASP A N 1
ATOM 2939 C CA . ASP A 1 386 ? -31.674 6.896 18.348 1.00 88.94 386 ASP A CA 1
ATOM 2940 C C . ASP A 1 386 ? -31.831 7.139 19.859 1.00 88.94 386 ASP A C 1
ATOM 2942 O O . ASP A 1 386 ? -32.947 7.246 20.368 1.00 88.94 386 ASP A O 1
ATOM 2946 N N . ALA A 1 387 ? -30.717 7.261 20.587 1.00 91.69 387 ALA A N 1
ATOM 2947 C CA . ALA A 1 387 ? -30.704 7.498 22.028 1.00 91.69 387 ALA A CA 1
ATOM 2948 C C . ALA A 1 387 ? -30.613 8.988 22.416 1.00 91.69 387 ALA A C 1
ATOM 2950 O O . ALA A 1 387 ? -30.778 9.334 23.594 1.00 91.69 387 ALA A O 1
ATOM 2951 N N . MET A 1 388 ? -30.380 9.889 21.452 1.00 87.25 388 MET A N 1
ATOM 2952 C CA . MET A 1 388 ? -30.185 11.319 21.713 1.00 87.25 388 MET A CA 1
ATOM 2953 C C . MET A 1 388 ? -31.408 11.955 22.362 1.00 87.25 388 MET A C 1
ATOM 2955 O O . MET A 1 388 ? -31.255 12.820 23.225 1.00 87.25 388 MET A O 1
ATOM 2959 N N . HIS A 1 389 ? -32.617 11.516 22.002 1.00 89.19 389 HIS A N 1
ATOM 2960 C CA . HIS A 1 389 ? -33.839 12.0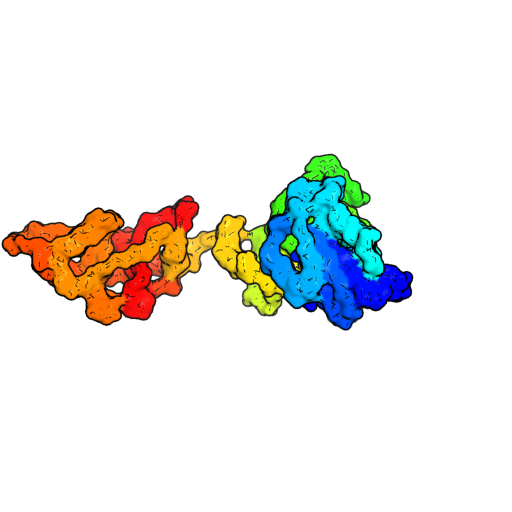54 22.593 1.00 89.19 389 HIS A CA 1
ATOM 2961 C C . HIS A 1 389 ? -33.870 11.851 24.117 1.00 89.19 389 HIS A C 1
ATOM 2963 O O . HIS A 1 389 ? -34.035 12.824 24.855 1.00 89.19 389 HIS A O 1
ATOM 2969 N N . SER A 1 390 ? -33.578 10.637 24.600 1.00 92.38 390 SER A N 1
ATOM 2970 C CA . SER A 1 390 ? -33.512 10.338 26.038 1.00 92.38 390 SER A CA 1
ATOM 2971 C C . SER A 1 390 ? -32.477 11.195 26.762 1.00 92.38 390 SER A C 1
ATOM 2973 O O . SER A 1 390 ? -32.751 11.724 27.840 1.00 92.38 390 SER A O 1
ATOM 2975 N N . LEU A 1 391 ? -31.306 11.392 26.147 1.00 89.62 391 LEU A N 1
ATOM 2976 C CA . LEU A 1 391 ? -30.311 12.311 26.688 1.00 89.62 391 LEU A CA 1
ATOM 2977 C C . LEU A 1 391 ? -30.878 13.726 26.760 1.00 89.62 391 LEU A C 1
ATOM 2979 O O . LEU A 1 391 ? -30.797 14.340 27.816 1.00 89.62 391 LEU A O 1
ATOM 2983 N N . THR A 1 392 ? -31.491 14.262 25.702 1.00 85.94 392 THR A N 1
ATOM 2984 C CA . THR A 1 392 ? -32.035 15.634 25.726 1.00 85.94 392 THR A CA 1
ATOM 2985 C C . THR A 1 392 ? -33.090 15.847 26.815 1.00 85.94 392 THR A C 1
ATOM 2987 O O . THR A 1 392 ? -33.082 16.906 27.445 1.00 85.94 392 THR A O 1
ATOM 2990 N N . GLU A 1 393 ? -33.885 14.824 27.139 1.00 90.06 393 GLU A N 1
ATOM 2991 C CA . GLU A 1 393 ? -34.867 14.836 28.235 1.00 90.06 393 GLU A CA 1
ATOM 2992 C C . GLU A 1 393 ? -34.247 14.778 29.641 1.00 90.06 393 GLU A C 1
ATOM 2994 O O . GLU A 1 393 ? -34.942 14.967 30.635 1.00 90.06 393 GLU A O 1
ATOM 2999 N N . GLY A 1 394 ? -32.929 14.588 29.748 1.00 85.75 394 GLY A N 1
ATOM 3000 C CA . GLY A 1 394 ? -32.224 14.551 31.030 1.00 85.75 394 GLY A CA 1
ATOM 3001 C C . GLY A 1 394 ? -31.928 13.156 31.556 1.00 85.75 394 GLY A C 1
ATOM 3002 O O . GLY A 1 394 ? -31.318 13.057 32.614 1.00 85.75 394 GLY A O 1
ATOM 3003 N N . LEU A 1 395 ? -32.285 12.103 30.821 1.00 90.69 395 LEU A N 1
ATOM 3004 C CA . LEU A 1 395 ? -32.037 10.728 31.240 1.00 90.69 395 LEU A CA 1
ATOM 3005 C C . LEU A 1 395 ? -30.584 10.321 30.977 1.00 90.69 395 LEU A C 1
ATOM 3007 O O . LEU A 1 395 ? -29.966 10.735 29.993 1.00 90.69 395 LEU A O 1
ATOM 3011 N N . ALA A 1 396 ? -30.050 9.458 31.838 1.00 91.38 396 ALA A N 1
ATOM 3012 C CA . ALA A 1 396 ? -28.839 8.703 31.546 1.00 91.38 396 ALA A CA 1
ATOM 3013 C C . ALA A 1 396 ? -29.182 7.426 30.770 1.00 91.38 396 ALA A C 1
ATOM 3015 O O . ALA A 1 396 ? -30.200 6.786 31.032 1.00 91.38 396 ALA A O 1
ATOM 3016 N N . LEU A 1 397 ? -28.318 7.039 29.835 1.00 94.62 397 LEU A N 1
ATOM 3017 C CA . LEU A 1 397 ? -28.495 5.837 29.028 1.00 94.62 397 LEU A CA 1
ATOM 3018 C C . LEU A 1 397 ? -27.901 4.639 29.764 1.00 94.62 397 LEU A C 1
ATOM 3020 O O . LEU A 1 397 ? -26.693 4.596 30.011 1.00 94.62 397 LEU A O 1
ATOM 3024 N N . ILE A 1 398 ? -28.733 3.655 30.086 1.00 95.44 398 ILE A N 1
ATOM 3025 C CA . ILE A 1 398 ? -28.299 2.380 30.655 1.00 95.44 398 ILE A CA 1
ATOM 3026 C C . ILE A 1 398 ? -28.071 1.409 29.505 1.00 95.44 398 ILE A C 1
ATOM 3028 O O . ILE A 1 398 ? -29.007 1.046 28.790 1.00 95.44 398 ILE A O 1
ATOM 3032 N N . ILE A 1 399 ? -26.822 0.993 29.319 1.00 95.94 399 ILE A N 1
ATOM 3033 C CA . ILE A 1 399 ? -26.460 0.069 28.250 1.00 95.94 399 ILE A CA 1
ATOM 3034 C C . ILE A 1 399 ? -26.498 -1.348 28.792 1.00 95.94 399 ILE A C 1
ATOM 3036 O O . ILE A 1 399 ? -25.876 -1.635 29.816 1.00 95.94 399 ILE A O 1
ATOM 3040 N N . VAL A 1 400 ? -27.232 -2.226 28.115 1.00 95.94 400 VAL A N 1
ATOM 3041 C CA . VAL A 1 400 ? -27.492 -3.596 28.563 1.00 95.94 400 VAL A CA 1
ATOM 3042 C C . VAL A 1 400 ? -27.069 -4.580 27.483 1.00 95.94 400 VAL A C 1
ATOM 3044 O O . VAL A 1 400 ? -27.521 -4.490 26.343 1.00 95.94 400 VAL A O 1
ATOM 3047 N N . ASP A 1 401 ? -26.224 -5.539 27.856 1.00 91.88 401 ASP A N 1
ATOM 3048 C CA . ASP A 1 401 ? -25.888 -6.688 27.018 1.00 91.88 401 ASP A CA 1
ATOM 3049 C C . ASP A 1 401 ? -26.749 -7.886 27.447 1.00 91.88 401 ASP A C 1
ATOM 3051 O O . ASP A 1 401 ? -26.639 -8.406 28.564 1.00 91.88 401 ASP A O 1
ATOM 3055 N N . GLY A 1 402 ? -27.705 -8.261 26.595 1.00 91.06 402 GLY A N 1
ATOM 3056 C CA . GLY A 1 402 ? -28.779 -9.186 26.952 1.00 91.06 402 GLY A CA 1
ATOM 3057 C C . GLY A 1 402 ? -29.710 -8.588 28.011 1.00 91.06 402 GLY A C 1
ATOM 3058 O O . GLY A 1 402 ? -30.523 -7.720 27.706 1.00 91.06 402 GLY A O 1
ATOM 3059 N N . ASN A 1 403 ? -29.607 -9.063 29.255 1.00 91.94 403 ASN A N 1
ATOM 3060 C CA . ASN A 1 403 ? -30.345 -8.535 30.409 1.00 91.94 403 ASN A CA 1
ATOM 3061 C C . ASN A 1 403 ? -29.432 -7.926 31.485 1.00 91.94 403 ASN A C 1
ATOM 3063 O O . ASN A 1 403 ? -29.932 -7.492 32.522 1.00 91.94 403 ASN A O 1
ATOM 3067 N N . ARG A 1 404 ? -28.113 -7.888 31.261 1.00 95.44 404 ARG A N 1
ATOM 3068 C CA . ARG A 1 404 ? -27.138 -7.422 32.251 1.00 95.44 404 ARG A CA 1
ATOM 3069 C C . ARG A 1 404 ? -26.648 -6.011 31.935 1.00 95.44 404 ARG A C 1
ATOM 3071 O O . ARG A 1 404 ? -26.260 -5.753 30.794 1.00 95.44 404 ARG A O 1
ATOM 3078 N N . PRO A 1 405 ? -26.612 -5.103 32.921 1.00 95.56 405 PRO A N 1
ATOM 3079 C CA . PRO A 1 405 ? -26.003 -3.790 32.748 1.00 95.56 405 PRO A CA 1
ATOM 3080 C C . PRO A 1 405 ? -24.530 -3.913 32.341 1.00 95.56 405 PRO A C 1
ATOM 3082 O O . PRO A 1 405 ? -23.741 -4.562 33.025 1.00 95.56 405 PRO A O 1
ATOM 3085 N N . ALA A 1 406 ? -24.170 -3.277 31.231 1.00 93.50 406 ALA A N 1
ATOM 3086 C CA . ALA A 1 406 ? -22.817 -3.220 30.685 1.00 93.50 406 ALA A CA 1
ATOM 3087 C C . ALA A 1 406 ? -22.164 -1.844 30.890 1.00 93.50 406 ALA A C 1
ATOM 3089 O O . ALA A 1 406 ? -20.944 -1.752 31.011 1.00 93.50 406 ALA A O 1
ATOM 3090 N N . GLY A 1 407 ? -22.960 -0.772 30.979 1.00 93.50 407 GLY A N 1
ATOM 3091 C CA . GLY A 1 407 ? -22.440 0.568 31.236 1.00 93.50 407 GLY A CA 1
ATOM 3092 C C . GLY A 1 407 ? -23.520 1.632 31.392 1.00 93.50 407 GLY A C 1
ATOM 3093 O O . GLY A 1 407 ? -24.709 1.371 31.210 1.00 93.50 407 GLY A O 1
ATOM 3094 N N . ILE A 1 408 ? -23.084 2.848 31.728 1.00 93.25 408 ILE A N 1
ATOM 3095 C CA . ILE A 1 408 ? -23.925 4.049 31.771 1.00 93.25 408 ILE A CA 1
ATOM 3096 C C . ILE A 1 408 ? -23.251 5.149 30.958 1.00 93.25 408 ILE A C 1
ATOM 3098 O O . ILE A 1 408 ? -22.064 5.440 31.159 1.00 93.25 408 ILE A O 1
ATOM 3102 N N . LEU A 1 409 ? -24.029 5.781 30.083 1.00 92.62 409 LEU A N 1
ATOM 3103 C CA . LEU A 1 409 ? -23.628 6.957 29.321 1.00 92.62 409 LEU A CA 1
ATOM 3104 C C . LEU A 1 409 ? -24.482 8.159 29.726 1.00 92.62 409 LEU A C 1
ATOM 3106 O O . LEU A 1 409 ? -25.705 8.088 29.820 1.00 92.62 409 LEU A O 1
ATOM 3110 N N . THR A 1 410 ? -23.817 9.275 29.982 1.00 91.19 410 THR A N 1
ATOM 3111 C CA . THR A 1 410 ? -24.415 10.543 30.397 1.00 91.19 410 THR A CA 1
ATOM 3112 C C . THR A 1 410 ? -24.231 11.601 29.313 1.00 91.19 410 THR A C 1
ATOM 3114 O O . THR A 1 410 ? -23.449 11.435 28.376 1.00 91.19 410 THR A O 1
ATOM 3117 N N . LYS A 1 411 ? -24.903 12.747 29.474 1.00 89.50 411 LYS A N 1
ATOM 3118 C CA . LYS A 1 411 ? -24.692 13.924 28.616 1.00 89.50 411 LYS A CA 1
ATOM 3119 C C . LYS A 1 411 ? -23.225 14.344 28.551 1.00 89.50 411 LYS A C 1
ATOM 3121 O O . LYS A 1 411 ? -22.763 14.750 27.493 1.00 89.50 411 LYS A O 1
ATOM 3126 N N . ILE A 1 412 ? -22.511 14.261 29.675 1.00 87.44 412 ILE A N 1
ATOM 3127 C CA . ILE A 1 412 ? -21.101 14.657 29.759 1.00 87.44 412 ILE A CA 1
ATOM 3128 C C . ILE A 1 412 ? -20.242 13.717 28.920 1.00 87.44 412 ILE A C 1
ATOM 3130 O O . ILE A 1 412 ? -19.403 14.199 28.174 1.00 87.44 412 ILE A O 1
ATOM 3134 N N . ASP A 1 413 ? -20.512 12.410 28.960 1.00 88.94 413 ASP A N 1
ATOM 3135 C CA . ASP A 1 413 ? -19.779 11.439 28.140 1.00 88.94 413 ASP A CA 1
ATOM 3136 C C . ASP A 1 413 ? -19.934 11.746 26.647 1.00 88.94 413 ASP A C 1
ATOM 3138 O O . ASP A 1 413 ? -18.958 11.752 25.903 1.00 88.94 413 ASP A O 1
ATOM 3142 N N . VAL A 1 414 ? -21.150 12.080 26.208 1.00 85.94 414 VAL A N 1
ATOM 3143 C CA . VAL A 1 414 ? -21.377 12.504 24.822 1.00 85.94 414 VAL A CA 1
ATOM 3144 C C . VAL A 1 414 ? -20.657 13.821 24.532 1.00 85.94 414 VAL A C 1
ATOM 3146 O O . VAL A 1 414 ? -19.956 13.918 23.535 1.00 85.94 414 VAL A O 1
ATOM 3149 N N . LEU A 1 415 ? -20.765 14.835 25.392 1.00 83.25 415 LEU A N 1
ATOM 3150 C CA . LEU A 1 415 ? -20.113 16.133 25.172 1.00 83.25 415 LEU A CA 1
ATOM 3151 C C . LEU A 1 415 ? -18.583 16.042 25.132 1.00 83.25 415 LEU A C 1
ATOM 3153 O O . LEU A 1 415 ? -17.958 16.710 24.309 1.00 83.25 415 LEU A O 1
ATOM 3157 N N . ASP A 1 416 ? -17.977 15.235 25.998 1.00 80.81 416 ASP A N 1
ATOM 3158 C CA . ASP A 1 416 ? -16.530 15.037 26.025 1.00 80.81 416 ASP A CA 1
ATOM 3159 C C . ASP A 1 416 ? -16.054 14.305 24.772 1.00 80.81 416 ASP A C 1
ATOM 3161 O O . ASP A 1 416 ? -15.041 14.694 24.189 1.00 80.81 416 ASP A O 1
ATOM 3165 N N . PHE A 1 417 ? -16.819 13.318 24.309 1.00 76.56 417 PHE A N 1
ATOM 3166 C CA . PHE A 1 417 ? -16.546 12.636 23.051 1.00 76.56 417 PHE A CA 1
ATOM 3167 C C . PHE A 1 417 ? -16.608 13.602 21.861 1.00 76.56 417 PHE A C 1
ATOM 3169 O O . PHE A 1 417 ? -15.701 13.672 21.033 1.00 76.56 417 PHE A O 1
ATOM 3176 N N . VAL A 1 418 ? -17.636 14.445 21.824 1.00 71.56 418 VAL A N 1
ATOM 3177 C CA . VAL A 1 418 ? -17.831 15.462 20.781 1.00 71.56 418 VAL A CA 1
ATOM 3178 C C . VAL A 1 418 ? -16.740 16.523 20.789 1.00 71.56 418 VAL A C 1
ATOM 3180 O O . VAL A 1 418 ? -16.306 16.987 19.736 1.00 71.56 418 VAL A O 1
ATOM 3183 N N . ALA A 1 419 ? -16.275 16.905 21.975 1.00 68.25 419 ALA A N 1
ATOM 3184 C CA . ALA A 1 419 ? -15.169 17.835 22.142 1.00 68.25 419 ALA A CA 1
ATOM 3185 C C . ALA A 1 419 ? -13.796 17.205 21.830 1.00 68.25 419 ALA A C 1
ATOM 3187 O O . ALA A 1 419 ? -12.783 17.895 21.958 1.00 68.25 419 ALA A O 1
ATOM 3188 N N . GLY A 1 420 ? -13.742 15.920 21.452 1.00 64.50 420 GLY A N 1
ATOM 3189 C CA . GLY A 1 420 ? -12.505 15.185 21.183 1.00 64.50 420 GLY A CA 1
ATOM 3190 C C . GLY A 1 420 ? -11.645 14.963 22.430 1.00 64.50 420 GLY A C 1
ATOM 3191 O O . GLY A 1 420 ? -10.424 14.857 22.325 1.00 64.50 420 GLY A O 1
ATOM 3192 N N . LYS A 1 421 ? -12.256 14.963 23.620 1.00 55.66 421 LYS A N 1
ATOM 3193 C CA . LYS A 1 421 ? -11.566 14.735 24.899 1.00 55.66 421 LYS A CA 1
ATOM 3194 C C . LYS A 1 421 ? -11.504 13.258 25.294 1.00 55.66 421 LYS A C 1
ATOM 3196 O O . LYS A 1 421 ? -10.706 12.917 26.172 1.00 55.66 421 LYS A O 1
ATOM 3201 N N . ILE A 1 422 ? -12.335 12.414 24.681 1.00 51.25 422 ILE A N 1
ATOM 3202 C CA . ILE A 1 422 ? -12.348 10.953 24.832 1.00 51.25 422 ILE A CA 1
ATOM 3203 C C . ILE A 1 422 ? -12.544 10.261 23.489 1.00 51.25 422 ILE A C 1
ATOM 3205 O O . ILE A 1 422 ? -13.159 10.890 22.598 1.00 51.25 422 ILE A O 1
#

Radius of gyration: 30.3 Å; Cα contacts (8 Å, |Δi|>4): 816; chains: 1; bounding box: 74×46×90 Å